Protein AF-T1A275-F1 (afdb_monomer)

Organism: NCBI:txid410659

Structure (mmCIF, N/CA/C/O backbone):
data_AF-T1A275-F1
#
_entry.id   AF-T1A275-F1
#
loop_
_atom_site.group_PDB
_atom_site.id
_atom_site.type_symbol
_atom_site.label_atom_id
_atom_site.label_alt_id
_atom_site.label_comp_id
_atom_site.label_asym_id
_atom_site.label_entity_id
_atom_site.label_seq_id
_atom_site.pdbx_PDB_ins_code
_atom_site.Cartn_x
_atom_site.Cartn_y
_atom_site.Cartn_z
_atom_site.occupancy
_atom_site.B_iso_or_equiv
_atom_site.auth_seq_id
_atom_site.auth_comp_id
_atom_site.auth_asym_id
_atom_site.auth_atom_id
_atom_site.pdbx_PDB_model_num
ATOM 1 N N . MET A 1 1 ? -65.604 -0.208 70.279 1.00 85.50 1 MET A N 1
ATOM 2 C CA . MET A 1 1 ? -64.639 0.905 70.111 1.00 85.50 1 MET A CA 1
ATOM 3 C C . MET A 1 1 ? -64.667 1.251 68.634 1.00 85.50 1 MET A C 1
ATOM 5 O O . MET A 1 1 ? -64.642 0.319 67.846 1.00 85.50 1 MET A O 1
ATOM 9 N N . VAL A 1 2 ? -64.845 2.522 68.266 1.00 95.31 2 VAL A N 1
ATOM 10 C CA . VAL A 1 2 ? -65.039 2.899 66.852 1.00 95.31 2 VAL A CA 1
ATOM 11 C C . VAL A 1 2 ? -63.745 2.668 66.075 1.00 95.31 2 VAL A C 1
ATOM 13 O O . VAL A 1 2 ? -62.704 3.187 66.481 1.00 95.31 2 VAL A O 1
ATOM 16 N N . ASP A 1 3 ? -63.817 1.914 64.978 1.00 95.88 3 ASP A N 1
ATOM 17 C CA . ASP A 1 3 ? -62.702 1.751 64.041 1.00 95.88 3 ASP A CA 1
ATOM 18 C C . ASP A 1 3 ? -62.596 3.001 63.159 1.00 95.88 3 ASP A C 1
ATOM 20 O O . ASP A 1 3 ? -63.355 3.199 62.207 1.00 95.88 3 ASP A O 1
ATOM 24 N N . TRP A 1 4 ? -61.680 3.894 63.525 1.00 95.62 4 TRP A N 1
ATOM 25 C CA . TRP A 1 4 ? -61.562 5.183 62.862 1.00 95.62 4 TRP A CA 1
ATOM 26 C C . TRP A 1 4 ? -60.922 5.117 61.477 1.00 95.62 4 TRP A C 1
ATOM 28 O O . TRP A 1 4 ? -61.267 5.950 60.641 1.00 95.62 4 TRP A O 1
ATOM 38 N N . ASP A 1 5 ? -60.051 4.140 61.217 1.00 95.31 5 ASP A N 1
ATOM 39 C CA . ASP A 1 5 ? -59.412 3.992 59.905 1.00 95.31 5 ASP A CA 1
ATOM 40 C C . ASP A 1 5 ? -60.472 3.616 58.865 1.00 95.31 5 ASP A C 1
ATOM 42 O O . ASP A 1 5 ? -60.517 4.167 57.761 1.00 95.31 5 ASP A O 1
ATOM 46 N N . ARG A 1 6 ? -61.422 2.762 59.270 1.00 96.56 6 ARG A N 1
ATOM 47 C CA . ARG A 1 6 ? -62.587 2.423 58.455 1.00 96.56 6 ARG A CA 1
ATOM 48 C C . ARG A 1 6 ? -63.520 3.616 58.230 1.00 96.56 6 ARG A C 1
ATOM 50 O O . ARG A 1 6 ? -64.031 3.787 57.123 1.00 96.56 6 ARG A O 1
ATOM 57 N N . VAL A 1 7 ? -63.739 4.455 59.247 1.00 96.25 7 VAL A N 1
ATOM 58 C CA . VAL A 1 7 ? -64.536 5.692 59.115 1.00 96.25 7 VAL A CA 1
ATOM 59 C C . VAL A 1 7 ? -63.891 6.661 58.118 1.00 96.25 7 VAL A C 1
ATOM 61 O O . VAL A 1 7 ? -64.601 7.218 57.279 1.00 96.25 7 VAL A O 1
ATOM 64 N N . ASP A 1 8 ? -62.568 6.838 58.165 1.00 96.19 8 ASP A N 1
ATOM 65 C CA . ASP A 1 8 ? -61.834 7.704 57.235 1.00 96.19 8 ASP A CA 1
ATOM 66 C C . ASP A 1 8 ? -61.859 7.157 55.795 1.00 96.19 8 ASP A C 1
ATOM 68 O O . ASP A 1 8 ? -62.127 7.918 54.860 1.00 96.19 8 ASP A O 1
ATOM 72 N N . GLU A 1 9 ? -61.689 5.841 55.605 1.00 96.81 9 GLU A N 1
ATOM 73 C CA . GLU A 1 9 ? -61.797 5.177 54.295 1.00 96.81 9 GLU A CA 1
ATOM 74 C C . GLU A 1 9 ? -63.184 5.390 53.657 1.00 96.81 9 GLU A C 1
ATOM 76 O O . GLU A 1 9 ? -63.298 5.761 52.485 1.00 96.81 9 GLU A O 1
ATOM 81 N N . LEU A 1 10 ? -64.261 5.177 54.420 1.00 96.75 10 LEU A N 1
ATOM 82 C CA . LEU A 1 10 ? -65.633 5.320 53.919 1.00 96.75 10 LEU A CA 1
ATOM 83 C C . LEU A 1 10 ? -66.000 6.781 53.641 1.00 96.75 10 LEU A C 1
ATOM 85 O O . LEU A 1 10 ? -66.701 7.075 52.670 1.00 96.75 10 LEU A O 1
ATOM 89 N N . LYS A 1 11 ? -65.481 7.711 54.446 1.00 96.69 11 LYS A N 1
ATOM 90 C CA . LYS A 1 11 ? -65.649 9.147 54.218 1.00 96.69 11 LYS A CA 1
ATOM 91 C C . LYS A 1 11 ? -64.943 9.605 52.939 1.00 96.69 11 LYS A C 1
ATOM 93 O O . LYS A 1 11 ? -65.528 10.374 52.181 1.00 96.69 11 LYS A O 1
ATOM 98 N N . GLN A 1 12 ? -63.731 9.112 52.655 1.00 95.31 12 GLN A N 1
ATOM 99 C CA . GLN A 1 12 ? -63.032 9.380 51.386 1.00 95.31 12 GLN A CA 1
ATOM 100 C C . GLN A 1 12 ? -63.801 8.836 50.173 1.00 95.31 12 GLN A C 1
ATOM 102 O O . GLN A 1 12 ? -63.764 9.435 49.102 1.00 95.31 12 GLN A O 1
ATOM 107 N N . LYS A 1 13 ? -64.559 7.748 50.355 1.00 96.38 13 LYS A N 1
ATOM 108 C CA . LYS A 1 13 ? -65.485 7.195 49.352 1.00 96.38 13 LYS A CA 1
ATOM 109 C C . LYS A 1 13 ? -66.811 7.964 49.234 1.00 96.38 13 LYS A C 1
ATOM 111 O O . LYS A 1 13 ? -67.686 7.536 48.485 1.00 96.38 13 LYS A O 1
ATOM 116 N N . GLY A 1 14 ? -66.985 9.066 49.967 1.00 96.06 14 GLY A N 1
ATOM 117 C CA . GLY A 1 14 ? -68.166 9.929 49.892 1.00 96.06 14 GLY A CA 1
ATOM 118 C C . GLY A 1 14 ? -69.411 9.382 50.596 1.00 96.06 14 GLY A C 1
ATOM 119 O O . GLY A 1 14 ? -70.517 9.813 50.283 1.00 96.06 14 GLY A O 1
ATOM 120 N N . TRP A 1 15 ? -69.270 8.425 51.520 1.00 97.56 15 TRP A N 1
ATOM 121 C CA . TRP A 1 15 ? -70.418 7.896 52.261 1.00 97.56 15 TRP A CA 1
ATOM 122 C C . TRP A 1 15 ? -70.951 8.922 53.270 1.00 97.56 15 TRP A C 1
ATOM 124 O O . TRP A 1 15 ? -70.180 9.610 53.942 1.00 97.56 15 TRP A O 1
ATOM 134 N N . ASP A 1 16 ? -72.277 9.002 53.408 1.00 96.94 16 ASP A N 1
ATOM 135 C CA . ASP A 1 16 ? -72.901 9.808 54.455 1.00 96.94 16 ASP A CA 1
ATOM 136 C C . ASP A 1 16 ? -72.734 9.167 55.846 1.00 96.94 16 ASP A C 1
ATOM 138 O O . ASP A 1 16 ? -72.490 7.967 55.995 1.00 96.94 16 ASP A O 1
ATOM 142 N N . TRP A 1 17 ? -72.878 9.974 56.898 1.00 96.75 17 TRP A N 1
ATOM 143 C CA . TRP A 1 17 ? -72.644 9.528 58.274 1.00 96.75 17 TRP A CA 1
ATOM 144 C C . TRP A 1 17 ? -73.620 8.453 58.761 1.00 96.75 17 TRP A C 1
ATOM 146 O O . TRP A 1 17 ? -73.244 7.673 59.634 1.00 96.75 17 TRP A O 1
ATOM 156 N N . ASN A 1 18 ? -74.845 8.390 58.230 1.00 96.62 18 ASN A N 1
ATOM 157 C CA . ASN A 1 18 ? -75.804 7.349 58.606 1.00 96.62 18 ASN A CA 1
ATOM 158 C C . ASN A 1 18 ? -75.373 6.006 58.015 1.00 96.62 18 ASN A C 1
ATOM 160 O O . ASN A 1 18 ? -75.376 4.994 58.712 1.00 96.62 18 ASN A O 1
ATOM 164 N N . ARG A 1 19 ? -74.917 6.015 56.760 1.00 96.94 19 ARG A N 1
ATOM 165 C CA . ARG A 1 19 ? -74.389 4.841 56.071 1.00 96.94 19 ARG A CA 1
ATOM 166 C C . ARG A 1 19 ? -73.082 4.345 56.690 1.00 96.94 19 ARG A C 1
ATOM 168 O O . ARG A 1 19 ? -72.908 3.141 56.829 1.00 96.94 19 ARG A O 1
ATOM 175 N N . ILE A 1 20 ? -72.189 5.251 57.102 1.00 97.06 20 ILE A N 1
ATOM 176 C CA . ILE A 1 20 ? -70.958 4.893 57.830 1.00 97.06 20 ILE A CA 1
ATOM 177 C C . ILE A 1 20 ? -71.300 4.288 59.197 1.00 97.06 20 ILE A C 1
ATOM 179 O O . ILE A 1 20 ? -70.728 3.272 59.573 1.00 97.06 20 ILE A O 1
ATOM 183 N N . ALA A 1 21 ? -72.248 4.877 59.932 1.00 96.06 21 ALA A N 1
ATOM 184 C CA . ALA A 1 21 ? -72.656 4.369 61.242 1.00 96.06 21 ALA A CA 1
ATOM 185 C C . ALA A 1 21 ? -73.348 2.995 61.175 1.00 96.06 21 ALA A C 1
ATOM 187 O O . ALA A 1 21 ? -73.307 2.258 62.154 1.00 96.06 21 ALA A O 1
ATOM 188 N N . ALA A 1 22 ? -73.960 2.653 60.038 1.00 95.56 22 ALA A N 1
ATOM 189 C CA . ALA A 1 22 ? -74.576 1.352 59.798 1.00 95.56 22 ALA A CA 1
ATOM 190 C C . ALA A 1 22 ? -73.587 0.270 59.310 1.00 95.56 22 ALA A C 1
ATOM 192 O O . ALA A 1 22 ? -73.962 -0.902 59.263 1.00 95.56 22 ALA A O 1
ATOM 193 N N . ASP A 1 23 ? -72.347 0.620 58.935 1.00 96.06 23 ASP A N 1
ATOM 194 C CA . ASP A 1 23 ? -71.339 -0.370 58.527 1.00 96.06 23 ASP A CA 1
ATOM 195 C C . ASP A 1 23 ? -70.904 -1.188 59.757 1.00 96.06 23 ASP A C 1
ATOM 197 O O . ASP A 1 23 ? -70.340 -0.662 60.721 1.00 96.06 23 ASP A O 1
ATOM 201 N N . SER A 1 24 ? -71.143 -2.502 59.712 1.00 95.44 24 SER A N 1
ATOM 202 C CA . SER A 1 24 ? -70.837 -3.424 60.810 1.00 95.44 24 SER A CA 1
ATOM 203 C C . SER A 1 24 ? -69.352 -3.453 61.186 1.00 95.44 24 SER A C 1
ATOM 205 O O . SER A 1 24 ? -69.016 -3.837 62.302 1.00 95.44 24 SER A O 1
ATOM 207 N N . LYS A 1 25 ? -68.450 -3.036 60.286 1.00 95.75 25 LYS A N 1
ATOM 208 C CA . LYS A 1 25 ? -67.004 -2.966 60.542 1.00 95.75 25 LYS A CA 1
ATOM 209 C C . LYS A 1 25 ? -66.607 -1.736 61.353 1.00 95.75 25 LYS A C 1
ATOM 211 O O . LYS A 1 25 ? -65.608 -1.783 62.059 1.00 95.75 25 LYS A O 1
ATOM 216 N N . VAL A 1 26 ? -67.395 -0.659 61.318 1.00 95.00 26 VAL A N 1
ATOM 217 C CA . VAL A 1 26 ? -67.108 0.570 62.082 1.00 95.00 26 VAL A CA 1
ATOM 218 C C . VAL A 1 26 ? -67.259 0.345 63.594 1.00 95.00 26 VAL A C 1
ATOM 220 O O . VAL A 1 26 ? -66.675 1.084 64.390 1.00 95.00 26 VAL A O 1
ATOM 223 N N . SER A 1 27 ? -67.978 -0.708 64.009 1.00 93.25 27 SER A N 1
ATOM 224 C CA . SER A 1 27 ? -68.155 -1.097 65.418 1.00 93.25 27 SER A CA 1
ATOM 225 C C . SER A 1 27 ? -68.710 0.041 66.296 1.00 93.25 27 SER A C 1
ATOM 227 O O . SER A 1 27 ? -68.316 0.215 67.457 1.00 93.25 27 SER A O 1
ATOM 229 N N . PHE A 1 28 ? -69.608 0.856 65.726 1.00 94.75 28 PHE A N 1
ATOM 230 C CA . PHE A 1 28 ? -70.287 1.955 66.410 1.00 94.75 28 PHE A CA 1
ATOM 231 C C . PHE A 1 28 ? -71.693 1.530 66.849 1.00 94.75 28 PHE A C 1
ATOM 233 O O . PHE A 1 28 ? -72.577 1.329 66.023 1.00 94.75 28 PHE A O 1
ATOM 240 N N . HIS A 1 29 ? -71.898 1.432 68.161 1.00 92.69 29 HIS A N 1
ATOM 241 C CA . HIS A 1 29 ? -73.199 1.159 68.769 1.00 92.69 29 HIS A CA 1
ATOM 242 C C . HIS A 1 29 ? -73.671 2.433 69.484 1.00 92.69 29 HIS A C 1
ATOM 244 O O . HIS A 1 29 ? -73.142 2.739 70.557 1.00 92.69 29 HIS A O 1
ATOM 250 N N . PRO A 1 30 ? -74.574 3.234 68.885 1.00 88.69 30 PRO A N 1
ATOM 251 C CA . PRO A 1 30 ? -75.127 4.399 69.563 1.00 88.69 30 PRO A CA 1
ATOM 252 C C . PRO A 1 30 ? -75.938 3.941 70.778 1.00 88.69 30 PRO A C 1
ATOM 254 O O . PRO A 1 30 ? -76.580 2.893 70.747 1.00 88.69 30 PRO A O 1
ATOM 257 N N . ASP A 1 31 ? -75.909 4.734 71.846 1.00 88.44 31 ASP A N 1
ATOM 258 C CA . ASP A 1 31 ? -76.806 4.520 72.978 1.00 88.44 31 ASP A CA 1
ATOM 259 C C . ASP A 1 31 ? -78.266 4.608 72.497 1.00 88.44 31 ASP A C 1
ATOM 261 O O . ASP A 1 31 ? -78.594 5.409 71.619 1.00 88.44 31 ASP A O 1
ATOM 265 N N . SER A 1 32 ? -79.138 3.785 73.078 1.00 87.81 32 SER A N 1
ATOM 266 C CA . SER A 1 32 ? -80.577 3.704 72.788 1.00 87.81 32 SER A CA 1
ATOM 267 C C . SER A 1 32 ? -81.313 5.046 72.901 1.00 87.81 32 SER A C 1
ATOM 269 O O . SER A 1 32 ? -82.366 5.237 72.298 1.00 87.81 32 SER A O 1
ATOM 271 N N . SER A 1 33 ? -80.727 5.999 73.626 1.00 87.88 33 SER A N 1
ATOM 272 C CA . SER A 1 33 ? -81.205 7.374 73.776 1.00 87.88 33 SER A CA 1
ATOM 273 C C . SER A 1 33 ? -80.972 8.260 72.538 1.00 87.88 33 SER A C 1
ATOM 275 O O . SER A 1 33 ? -81.537 9.351 72.430 1.00 87.88 33 SER A O 1
ATOM 277 N N . VAL A 1 34 ? -80.151 7.821 71.579 1.00 86.50 34 VAL A N 1
ATOM 278 C CA . VAL A 1 34 ? -79.771 8.598 70.396 1.00 86.50 34 VAL A CA 1
ATOM 279 C C . VAL A 1 34 ? -80.660 8.219 69.211 1.00 86.50 34 VAL A C 1
ATOM 281 O O . VAL A 1 34 ? -80.438 7.211 68.548 1.00 86.50 34 VAL A O 1
ATOM 284 N N . GLN A 1 35 ? -81.619 9.086 68.873 1.00 84.56 35 GLN A N 1
ATOM 285 C CA . GLN A 1 35 ? -82.555 8.863 67.757 1.00 84.56 35 GLN A CA 1
ATOM 286 C C . GLN A 1 35 ? -81.888 8.693 66.377 1.00 84.56 35 GLN A C 1
ATOM 288 O O . GLN A 1 35 ? -82.519 8.163 65.467 1.00 84.56 35 GLN A O 1
ATOM 293 N N . GLN A 1 36 ? -80.641 9.146 66.181 1.00 92.19 36 GLN A N 1
ATOM 294 C CA . GLN A 1 36 ? -79.935 9.031 64.898 1.00 92.19 36 GLN A CA 1
ATOM 295 C C . GLN A 1 36 ? -78.437 8.739 65.086 1.00 92.19 36 GLN A C 1
ATOM 297 O O . GLN A 1 36 ? -77.682 9.563 65.612 1.00 92.19 36 GLN A O 1
ATOM 302 N N . ALA A 1 37 ? -77.993 7.576 64.601 1.00 92.62 37 ALA A N 1
ATOM 303 C CA . ALA A 1 37 ? -76.619 7.090 64.743 1.00 92.62 37 ALA A CA 1
ATOM 304 C C . ALA A 1 37 ? -75.579 7.973 64.022 1.00 92.62 37 ALA A C 1
ATOM 306 O O . ALA A 1 37 ? -74.524 8.282 64.583 1.00 92.62 37 ALA A O 1
ATOM 307 N N . GLY A 1 38 ? -75.875 8.437 62.802 1.00 94.94 38 GLY A N 1
ATOM 308 C CA . GLY A 1 38 ? -74.924 9.208 61.995 1.00 94.94 38 GLY A CA 1
ATOM 309 C C . GLY A 1 38 ? -74.501 10.541 62.625 1.00 94.94 38 GLY A C 1
ATOM 310 O O . GLY A 1 38 ? -73.299 10.791 62.755 1.00 94.94 38 GLY A O 1
ATOM 311 N N . PRO A 1 39 ? -75.432 11.398 63.086 1.00 95.75 39 PRO A N 1
ATOM 312 C CA . PRO A 1 39 ? -75.085 12.628 63.794 1.00 95.75 39 PRO A CA 1
ATOM 313 C C . PRO A 1 39 ? -74.230 12.404 65.047 1.00 95.75 39 PRO A C 1
ATOM 315 O O . PRO A 1 39 ? -73.358 13.225 65.340 1.00 95.75 39 PRO A O 1
ATOM 318 N N . ALA A 1 40 ? -74.443 11.308 65.782 1.00 94.81 40 ALA A N 1
ATOM 319 C CA . ALA A 1 40 ? -73.641 10.981 66.958 1.00 94.81 40 ALA A CA 1
ATOM 320 C C . ALA A 1 40 ? -72.211 10.561 66.587 1.00 94.81 40 ALA A C 1
ATOM 322 O O . ALA A 1 40 ? -71.255 11.091 67.161 1.00 94.81 40 ALA A O 1
ATOM 323 N N . LEU A 1 41 ? -72.051 9.705 65.571 1.00 96.06 41 LEU A N 1
ATOM 324 C CA . LEU A 1 41 ? -70.736 9.333 65.044 1.00 96.06 41 LEU A CA 1
ATOM 325 C C . LEU A 1 41 ? -69.974 10.561 64.519 1.00 96.06 41 LEU A C 1
ATOM 327 O O . LEU A 1 41 ? -68.799 10.750 64.839 1.00 96.06 41 LEU A O 1
ATOM 331 N N . ARG A 1 42 ? -70.665 11.456 63.798 1.00 96.31 42 ARG A N 1
ATOM 332 C CA . ARG A 1 42 ? -70.100 12.718 63.297 1.00 96.31 42 ARG A CA 1
ATOM 333 C C . ARG A 1 42 ? -69.546 13.584 64.431 1.00 96.31 42 ARG A C 1
ATOM 335 O O . ARG A 1 42 ? -68.435 14.101 64.318 1.00 96.31 42 ARG A O 1
ATOM 342 N N . ARG A 1 43 ? -70.284 13.747 65.537 1.00 95.00 43 ARG A N 1
ATOM 343 C CA . ARG A 1 43 ? -69.816 14.535 66.697 1.00 95.00 43 ARG A CA 1
ATOM 344 C C . ARG A 1 43 ? -68.566 13.928 67.335 1.00 95.00 43 ARG A C 1
ATOM 346 O O . ARG A 1 43 ? -67.651 14.671 67.688 1.00 95.00 43 ARG A O 1
ATOM 353 N N . LEU A 1 44 ? -68.505 12.600 67.462 1.00 95.06 44 LEU A N 1
ATOM 354 C CA . LEU A 1 44 ? -67.329 11.912 68.006 1.00 95.06 44 LEU A CA 1
ATOM 355 C C . LEU A 1 44 ? -66.106 12.074 67.099 1.00 95.06 44 LEU A C 1
ATOM 357 O O . LEU A 1 44 ? -65.020 12.367 67.599 1.00 95.06 44 LEU A O 1
ATOM 361 N N . TYR A 1 45 ? -66.295 11.966 65.783 1.00 95.81 45 TYR A N 1
ATOM 362 C CA . TYR A 1 45 ? -65.232 12.151 64.799 1.00 95.81 45 TYR A CA 1
ATOM 363 C C . TYR A 1 45 ? -64.570 13.532 64.915 1.00 95.81 45 TYR A C 1
ATOM 365 O O . TYR A 1 45 ? -63.355 13.634 65.080 1.00 95.81 45 TYR A O 1
ATOM 373 N N . TYR A 1 46 ? -65.362 14.611 64.923 1.00 94.25 46 TYR A N 1
ATOM 374 C CA . TYR A 1 46 ? -64.808 15.966 65.044 1.00 94.25 46 TYR A CA 1
ATOM 375 C C . TYR A 1 46 ? -64.206 16.245 66.425 1.00 94.25 46 TYR A C 1
ATOM 377 O O . TYR A 1 46 ? -63.214 16.968 66.526 1.00 94.25 46 TYR A O 1
ATOM 385 N N . ARG A 1 47 ? -64.745 15.643 67.495 1.00 94.38 47 ARG A N 1
ATOM 386 C CA . ARG A 1 47 ? -64.144 15.724 68.836 1.00 94.38 47 ARG A CA 1
ATOM 387 C C . ARG A 1 47 ? -62.779 15.025 68.894 1.00 94.38 47 ARG A C 1
ATOM 389 O O . ARG A 1 47 ? -61.892 15.500 69.598 1.00 94.38 47 ARG A O 1
ATOM 396 N N . ARG A 1 48 ? -62.586 13.924 68.159 1.00 93.38 48 ARG A N 1
ATOM 397 C CA . ARG A 1 48 ? -61.274 13.270 68.017 1.00 93.38 48 ARG A CA 1
ATOM 398 C C . ARG A 1 48 ? -60.306 14.161 67.247 1.00 93.38 48 ARG A C 1
ATOM 400 O O . ARG A 1 48 ? -59.196 14.381 67.716 1.00 93.38 48 ARG A O 1
ATOM 407 N N . GLN A 1 49 ? -60.735 14.704 66.110 1.00 90.38 49 GLN A N 1
ATOM 408 C CA . GLN A 1 49 ? -59.879 15.533 65.260 1.00 90.38 49 GLN A CA 1
ATOM 409 C C . GLN A 1 49 ? -59.407 16.809 65.979 1.00 90.38 49 GLN A C 1
ATOM 411 O O . GLN A 1 49 ? -58.250 17.199 65.851 1.00 90.38 49 GLN A O 1
ATOM 416 N N . SER A 1 50 ? -60.262 17.420 66.807 1.00 88.00 50 SER A N 1
ATOM 417 C CA . SER A 1 50 ? -59.876 18.585 67.614 1.00 88.00 50 SER A CA 1
ATOM 418 C C . SER A 1 50 ? -58.942 18.248 68.781 1.00 88.00 50 SER A C 1
ATOM 420 O O . SER A 1 50 ? -58.135 19.093 69.166 1.00 88.00 50 SER A O 1
ATOM 422 N N . ARG A 1 51 ? -58.998 17.023 69.325 1.00 85.00 51 ARG A N 1
ATOM 423 C CA . ARG A 1 51 ? -58.008 16.535 70.302 1.00 85.00 51 ARG A CA 1
ATOM 424 C C . ARG A 1 51 ? -56.663 16.229 69.644 1.00 85.00 51 ARG A C 1
ATOM 426 O O . ARG A 1 51 ? -55.647 16.673 70.162 1.00 85.00 51 ARG A O 1
ATOM 433 N N . ALA A 1 52 ? -56.669 15.585 68.476 1.00 79.62 52 ALA A N 1
ATOM 434 C CA . ALA A 1 52 ? -55.456 15.305 67.706 1.00 79.62 52 ALA A CA 1
ATOM 435 C C . ALA A 1 52 ? -54.713 16.586 67.276 1.00 79.62 52 ALA A C 1
ATOM 437 O O . ALA A 1 52 ? -53.497 16.576 67.159 1.00 79.62 52 ALA A O 1
ATOM 438 N N . GLY A 1 53 ? -55.426 17.704 67.091 1.00 73.25 53 GLY A N 1
ATOM 439 C CA . GLY A 1 53 ? -54.811 19.009 66.822 1.00 73.25 53 GLY A CA 1
ATOM 440 C C . GLY A 1 53 ? -54.257 19.744 68.053 1.00 73.25 53 GLY A C 1
ATOM 441 O O . GLY A 1 53 ? -53.539 20.724 67.884 1.00 73.25 53 GLY A O 1
ATOM 442 N N . ARG A 1 54 ? -54.593 19.318 69.282 1.00 69.00 54 ARG A N 1
ATOM 443 C CA . ARG A 1 54 ? -54.100 19.927 70.538 1.00 69.00 54 ARG A CA 1
ATOM 444 C C . ARG A 1 54 ? -52.947 19.166 71.178 1.00 69.00 54 ARG A C 1
ATOM 446 O O . ARG A 1 54 ? -52.251 19.733 72.017 1.00 69.00 54 ARG A O 1
ATOM 453 N N . GLU A 1 55 ? -52.715 17.927 70.771 1.00 57.53 55 GLU A N 1
ATOM 454 C CA . GLU A 1 55 ? -51.437 17.266 71.003 1.00 57.53 55 GLU A CA 1
ATOM 455 C C . GLU A 1 55 ? -50.430 17.894 70.036 1.00 57.53 55 GLU A C 1
ATOM 457 O O . GLU A 1 55 ? -50.222 17.426 68.918 1.00 57.53 55 GLU A O 1
ATOM 462 N N . ALA A 1 56 ? -49.856 19.032 70.451 1.00 53.41 56 ALA A N 1
ATOM 463 C CA . ALA A 1 56 ? -48.660 19.570 69.822 1.00 53.41 56 ALA A CA 1
ATOM 464 C C . ALA A 1 56 ? -47.673 18.407 69.673 1.00 53.41 56 ALA A C 1
ATOM 466 O O . ALA A 1 56 ? -47.502 17.661 70.643 1.00 53.41 56 ALA A O 1
ATOM 467 N N . PRO A 1 57 ? -47.067 18.213 68.489 1.00 53.06 57 PRO A N 1
ATOM 468 C CA . PRO A 1 57 ? -46.161 17.106 68.273 1.00 53.06 57 PRO A CA 1
ATOM 469 C C . PRO A 1 57 ? -45.042 17.268 69.290 1.00 53.06 57 PRO A C 1
ATOM 471 O O . PRO A 1 57 ? -44.185 18.140 69.151 1.00 53.06 57 PRO A O 1
ATOM 474 N N . THR A 1 58 ? -45.058 16.451 70.340 1.00 51.38 58 THR A N 1
ATOM 475 C CA . THR A 1 58 ? -43.858 16.153 71.093 1.00 51.38 58 THR A CA 1
ATOM 476 C C . THR A 1 58 ? -42.941 15.556 70.052 1.00 51.38 58 THR A C 1
ATOM 478 O O . THR A 1 58 ? -43.081 14.407 69.631 1.00 51.38 58 THR A O 1
ATOM 481 N N . SER A 1 59 ? -42.059 16.413 69.547 1.00 46.41 59 SER A N 1
ATOM 482 C CA . SER A 1 59 ? -40.892 16.035 68.797 1.00 46.41 59 SER A CA 1
ATOM 483 C C . SER A 1 59 ? -40.114 15.101 69.709 1.00 46.41 59 SER A C 1
ATOM 485 O O . SER A 1 59 ? -39.215 15.480 70.451 1.00 46.41 59 SER A O 1
ATOM 487 N N . VAL A 1 60 ? -40.452 13.818 69.627 1.00 47.00 60 VAL A N 1
ATOM 488 C CA . VAL A 1 60 ? -39.442 12.788 69.705 1.00 47.00 60 VAL A CA 1
ATOM 489 C C . VAL A 1 60 ? -38.534 13.123 68.537 1.00 47.00 60 VAL A C 1
ATOM 491 O O . VAL A 1 60 ? -38.757 12.703 67.401 1.00 47.00 60 VAL A O 1
ATOM 494 N N . THR A 1 61 ? -37.545 13.969 68.811 1.00 47.72 61 THR A N 1
ATOM 495 C CA . THR A 1 61 ? -36.335 14.120 68.027 1.00 47.72 61 THR A CA 1
ATOM 496 C C . THR A 1 61 ? -35.699 12.740 68.047 1.00 47.72 61 THR A C 1
ATOM 498 O O . THR A 1 61 ? -34.786 12.432 68.809 1.00 47.72 61 THR A O 1
ATOM 501 N N . LYS A 1 62 ? -36.225 11.854 67.198 1.00 46.53 62 LYS A N 1
ATOM 502 C CA . LYS A 1 62 ? -35.457 10.767 66.637 1.00 46.53 62 LYS A CA 1
ATOM 503 C C . LYS A 1 62 ? -34.294 11.514 66.014 1.00 46.53 62 LYS A C 1
ATOM 505 O O . LYS A 1 62 ? -34.502 12.229 65.037 1.00 46.53 62 LYS A O 1
ATOM 510 N N . LYS A 1 63 ? -33.125 11.472 66.662 1.00 42.31 63 LYS A N 1
ATOM 511 C CA . LYS A 1 63 ? -31.864 11.887 66.051 1.00 42.31 63 LYS A CA 1
ATOM 512 C C . LYS A 1 63 ? -31.862 11.216 64.683 1.00 42.31 63 LYS A C 1
ATOM 514 O O . LYS A 1 63 ? -31.681 10.003 64.591 1.00 42.31 63 LYS A O 1
ATOM 519 N N . VAL A 1 64 ? -32.195 11.979 63.647 1.00 50.59 64 VAL A N 1
ATOM 520 C CA . VAL A 1 64 ? -31.962 11.567 62.277 1.00 50.59 64 VAL A CA 1
ATOM 521 C C . VAL A 1 64 ? -30.460 11.642 62.188 1.00 50.59 64 VAL A C 1
ATOM 523 O O . VAL A 1 64 ? -29.883 12.722 62.135 1.00 50.59 64 VAL A O 1
ATOM 526 N N . ASP A 1 65 ? -29.851 10.480 62.367 1.00 50.66 65 ASP A N 1
ATOM 527 C CA . ASP A 1 65 ? -28.427 10.288 62.236 1.00 50.66 65 ASP A CA 1
ATOM 528 C C . ASP A 1 65 ? -28.031 10.805 60.838 1.00 50.66 65 ASP A C 1
ATOM 530 O O . ASP A 1 65 ? -28.455 10.220 59.831 1.00 50.66 65 ASP A O 1
ATOM 534 N N . PRO A 1 66 ? -27.283 11.922 60.733 1.00 51.47 66 PRO A N 1
ATOM 535 C CA . PRO A 1 66 ? -26.934 12.532 59.448 1.00 51.47 66 PRO A CA 1
ATOM 536 C C . PRO A 1 66 ? -26.014 11.634 58.604 1.00 51.47 66 PRO A C 1
ATOM 538 O O . PRO A 1 66 ? -25.661 11.969 57.476 1.00 51.47 66 PRO A O 1
ATOM 541 N N . THR A 1 67 ? -25.651 10.453 59.108 1.00 50.75 67 THR A N 1
ATOM 542 C CA . THR A 1 67 ? -24.899 9.436 58.372 1.00 50.75 67 THR A CA 1
ATOM 543 C C . THR A 1 67 ? -25.747 8.616 57.387 1.00 50.75 67 THR A C 1
ATOM 545 O O . THR A 1 67 ? -25.184 7.869 56.581 1.00 50.75 67 THR A O 1
ATOM 548 N N . ILE A 1 68 ? -27.083 8.748 57.383 1.00 48.78 68 ILE A N 1
ATOM 549 C CA . ILE A 1 68 ? -27.953 7.931 56.512 1.00 48.78 68 ILE A CA 1
ATOM 550 C C . ILE A 1 68 ? -28.175 8.552 55.120 1.00 48.78 68 ILE A C 1
ATOM 552 O O . ILE A 1 68 ? -28.402 7.811 54.161 1.00 48.78 68 ILE A O 1
ATOM 556 N N . GLU A 1 69 ? -28.009 9.864 54.938 1.00 46.47 69 GLU A N 1
ATOM 557 C CA . GLU A 1 69 ? -28.298 10.510 53.643 1.00 46.47 69 GLU A CA 1
ATOM 558 C C . GLU A 1 69 ? -27.160 10.440 52.612 1.00 46.47 69 GLU A C 1
ATOM 560 O O . GLU A 1 69 ? -27.369 10.705 51.430 1.00 46.47 69 GLU A O 1
ATOM 565 N N . ARG A 1 70 ? -25.965 9.981 53.007 1.00 47.88 70 ARG A N 1
ATOM 566 C CA . ARG A 1 70 ? -24.815 9.838 52.095 1.00 47.88 70 ARG A CA 1
ATOM 567 C C . ARG A 1 70 ? -24.553 8.407 51.633 1.00 47.88 70 ARG A C 1
ATOM 569 O O . ARG A 1 70 ? -23.462 8.092 51.169 1.00 47.88 70 ARG A O 1
ATOM 576 N N . LYS A 1 71 ? -25.541 7.516 51.725 1.00 52.47 71 LYS A N 1
ATOM 577 C CA . LYS A 1 71 ? -25.472 6.204 51.070 1.00 52.47 71 LYS A CA 1
ATOM 578 C C . LYS A 1 71 ? -26.138 6.309 49.707 1.00 52.47 71 LYS A C 1
ATOM 580 O O . LYS A 1 71 ? -27.248 5.822 49.507 1.00 52.47 71 LYS A O 1
ATOM 585 N N . TRP A 1 72 ? -25.431 6.915 48.751 1.00 52.84 72 TRP A N 1
ATOM 586 C CA . TRP A 1 72 ? -25.629 6.566 47.345 1.00 52.84 72 TRP A CA 1
ATOM 587 C C . TRP A 1 72 ? -25.499 5.046 47.266 1.00 52.84 72 TRP A C 1
ATOM 589 O O . TRP A 1 72 ? -24.400 4.502 47.367 1.00 52.84 72 TRP A O 1
ATOM 599 N N . SER A 1 73 ? -26.630 4.334 47.239 1.00 66.00 73 SER A N 1
ATOM 600 C CA . SER A 1 73 ? -26.593 2.878 47.244 1.00 66.00 73 SER A CA 1
ATOM 601 C C . SER A 1 73 ? -25.834 2.480 45.990 1.00 66.00 73 SER A C 1
ATOM 603 O O . SER A 1 73 ? -26.242 2.874 44.900 1.00 66.00 73 SER A O 1
ATOM 605 N N . ILE A 1 74 ? -24.751 1.729 46.143 1.00 66.06 74 ILE A N 1
ATOM 606 C CA . ILE A 1 74 ? -23.904 1.224 45.053 1.00 66.06 74 ILE A CA 1
ATOM 607 C C . ILE A 1 74 ? -24.750 0.660 43.888 1.00 66.06 74 ILE A C 1
ATOM 609 O O . ILE A 1 74 ? -24.402 0.827 42.724 1.00 66.06 74 ILE A O 1
ATOM 613 N N . ALA A 1 75 ? -25.933 0.113 44.193 1.00 61.12 75 ALA A N 1
ATOM 614 C CA . ALA A 1 75 ? -26.943 -0.314 43.227 1.00 61.12 75 ALA A CA 1
ATOM 615 C C . ALA A 1 75 ? -27.412 0.781 42.241 1.00 61.12 75 ALA A C 1
ATOM 617 O O . ALA A 1 75 ? -27.565 0.496 41.060 1.00 61.12 75 ALA A O 1
ATOM 618 N N . ARG A 1 76 ? -27.625 2.026 42.691 1.00 70.06 76 ARG A N 1
ATOM 619 C CA . ARG A 1 76 ? -28.011 3.161 41.828 1.00 70.06 76 ARG A CA 1
ATOM 620 C C . ARG A 1 76 ? -26.874 3.574 40.897 1.00 70.06 76 ARG A C 1
ATOM 622 O O . ARG A 1 76 ? -27.141 3.885 39.743 1.00 70.06 76 ARG A O 1
ATOM 629 N N . ALA A 1 77 ? -25.630 3.541 41.380 1.00 71.25 77 ALA A N 1
ATOM 630 C CA . ALA A 1 77 ? -24.462 3.799 40.541 1.00 71.25 77 ALA A CA 1
ATOM 631 C C . ALA A 1 77 ? -24.327 2.725 39.450 1.00 71.25 77 ALA A C 1
ATOM 633 O O . ALA A 1 77 ? -24.185 3.069 38.284 1.00 71.25 77 ALA A O 1
ATOM 634 N N . GLY A 1 78 ? -24.483 1.442 39.800 1.00 67.69 78 GLY A N 1
ATOM 635 C CA . GLY A 1 78 ? -24.522 0.351 38.819 1.00 67.69 78 GLY A CA 1
ATOM 636 C C . GLY A 1 78 ? -25.623 0.545 37.771 1.00 67.69 78 GLY A C 1
ATOM 637 O O . GLY A 1 78 ? -25.339 0.523 36.582 1.00 67.69 78 GLY A O 1
ATOM 638 N N . TYR A 1 79 ? -26.855 0.842 38.201 1.00 72.50 79 TYR A N 1
ATOM 639 C CA . TYR A 1 79 ? -28.002 1.015 37.297 1.00 72.50 79 TYR A CA 1
ATOM 640 C C . TYR A 1 79 ? -27.828 2.161 36.286 1.00 72.50 79 TYR A C 1
ATOM 642 O O . TYR A 1 79 ? -28.354 2.083 35.181 1.00 72.50 79 TYR A O 1
ATOM 650 N N . LEU A 1 80 ? -27.102 3.219 36.662 1.00 72.06 80 LEU A N 1
ATOM 651 C CA . LEU A 1 80 ? -26.777 4.334 35.768 1.00 72.06 80 LEU A CA 1
ATOM 652 C C . LEU A 1 80 ? -25.584 4.021 34.859 1.00 72.06 80 LEU A C 1
ATOM 654 O O . LEU A 1 80 ? -25.612 4.365 33.683 1.00 72.06 80 LEU A O 1
ATOM 658 N N . LEU A 1 81 ? -24.547 3.360 35.377 1.00 71.00 81 LEU A N 1
ATOM 659 C CA . LEU A 1 81 ? -23.320 3.101 34.622 1.00 71.00 81 LEU A CA 1
ATOM 660 C C . LEU A 1 81 ? -23.486 1.988 33.579 1.00 71.00 81 LEU A C 1
ATOM 662 O O . LEU A 1 81 ? -22.920 2.099 32.495 1.00 71.00 81 LEU A O 1
ATOM 666 N N . THR A 1 82 ? -24.274 0.943 33.852 1.00 71.75 82 THR A N 1
ATOM 667 C CA . THR A 1 82 ? -24.460 -0.178 32.914 1.00 71.75 82 THR A CA 1
ATOM 668 C C . THR A 1 82 ? -25.002 0.247 31.539 1.00 71.75 82 THR A C 1
ATOM 670 O O . THR A 1 82 ? -24.381 -0.133 30.548 1.00 71.75 82 THR A O 1
ATOM 673 N N . PRO A 1 83 ? -26.091 1.038 31.410 1.00 72.38 83 PRO A N 1
ATOM 674 C CA . PRO A 1 83 ? -26.554 1.484 30.097 1.00 72.38 83 PRO A CA 1
ATOM 675 C C . PRO A 1 83 ? -25.572 2.453 29.432 1.00 72.38 83 PRO A C 1
ATOM 677 O O . PRO A 1 83 ? -25.432 2.401 28.219 1.00 72.38 83 PRO A O 1
ATOM 680 N N . ILE A 1 84 ? -24.846 3.282 30.193 1.00 73.38 84 ILE A N 1
ATOM 681 C CA . ILE A 1 84 ? -23.833 4.192 29.633 1.00 73.38 84 ILE A CA 1
ATOM 682 C C . ILE A 1 84 ? -22.710 3.388 28.969 1.00 73.38 84 ILE A C 1
ATOM 684 O O . ILE A 1 84 ? -22.432 3.592 27.790 1.00 73.38 84 ILE A O 1
ATOM 688 N N . PHE A 1 85 ? -22.105 2.434 29.682 1.00 71.88 85 PHE A N 1
ATOM 689 C CA . PHE A 1 85 ? -21.052 1.590 29.111 1.00 71.88 85 PHE A CA 1
ATOM 690 C C . PHE A 1 85 ? -21.583 0.645 28.030 1.00 71.88 85 PHE A C 1
ATOM 692 O O . PHE A 1 85 ? -20.899 0.430 27.037 1.00 71.88 85 PHE A O 1
ATOM 699 N N . GLY A 1 86 ? -22.803 0.124 28.183 1.00 72.56 86 GLY A N 1
ATOM 700 C CA . GLY A 1 86 ? -23.447 -0.725 27.181 1.00 72.56 86 GLY A CA 1
ATOM 701 C C . GLY A 1 86 ? -23.700 0.010 25.866 1.00 72.56 86 GLY A C 1
ATOM 702 O O . GLY A 1 86 ? -23.337 -0.499 24.813 1.00 72.56 86 GLY A O 1
ATOM 703 N N . ILE A 1 87 ? -24.250 1.228 25.919 1.00 73.56 87 ILE A N 1
ATOM 704 C CA . ILE A 1 87 ? -24.472 2.071 24.737 1.00 73.56 87 ILE A CA 1
ATOM 705 C C . ILE A 1 87 ? -23.136 2.451 24.098 1.00 73.56 87 ILE A C 1
ATOM 707 O O . ILE A 1 87 ? -23.000 2.321 22.889 1.00 73.56 87 ILE A O 1
ATOM 711 N N . TRP A 1 88 ? -22.129 2.852 24.880 1.00 67.62 88 TRP A N 1
ATOM 712 C CA . TRP A 1 88 ? -20.807 3.182 24.334 1.00 67.62 88 TRP A CA 1
ATOM 713 C C . TRP A 1 88 ? -20.103 1.983 23.696 1.00 67.62 88 TRP A C 1
ATOM 715 O O . TRP A 1 88 ? -19.494 2.134 22.643 1.00 67.62 88 TRP A O 1
ATOM 725 N N . PHE A 1 89 ? -20.218 0.792 24.284 1.00 68.06 89 PHE A N 1
ATOM 726 C CA . PHE A 1 89 ? -19.692 -0.442 23.700 1.00 68.06 89 PHE A CA 1
ATOM 727 C C . PHE A 1 89 ? -20.415 -0.798 22.396 1.00 68.06 89 PHE A C 1
ATOM 729 O O . PHE A 1 89 ? -19.785 -1.175 21.414 1.00 68.06 89 PHE A O 1
ATOM 736 N N . LEU A 1 90 ? -21.737 -0.631 22.364 1.00 66.25 90 LEU A N 1
ATOM 737 C CA . LEU A 1 90 ? -22.568 -0.937 21.203 1.00 66.25 90 LEU A CA 1
ATOM 738 C C . LEU A 1 90 ? -22.362 0.084 20.072 1.00 66.25 90 LEU A C 1
ATOM 740 O O . LEU A 1 90 ? -22.297 -0.308 18.913 1.00 66.25 90 LEU A O 1
ATOM 744 N N . ILE A 1 91 ? -22.152 1.363 20.400 1.00 65.88 91 ILE A N 1
ATOM 745 C CA . ILE A 1 91 ? -21.696 2.392 19.453 1.00 65.88 91 ILE A CA 1
ATOM 746 C C . ILE A 1 91 ? -20.298 2.046 18.941 1.00 65.88 91 ILE A C 1
ATOM 748 O O . ILE A 1 91 ? -20.083 2.094 17.740 1.00 65.88 91 ILE A O 1
ATOM 752 N N . ALA A 1 92 ? -19.369 1.637 19.808 1.00 63.81 92 ALA A N 1
ATOM 753 C CA . ALA A 1 92 ? -18.025 1.254 19.382 1.00 63.81 92 ALA A CA 1
ATOM 754 C C . ALA A 1 92 ? -18.004 0.033 18.455 1.00 63.81 92 ALA A C 1
ATOM 756 O O . ALA A 1 92 ? -17.141 -0.072 17.589 1.00 63.81 92 ALA A O 1
ATOM 757 N N . TYR A 1 93 ? -18.960 -0.876 18.643 1.00 64.00 93 TYR A N 1
ATOM 758 C CA . TYR A 1 93 ? -19.111 -2.079 17.840 1.00 64.00 93 TYR A CA 1
ATOM 759 C C . TYR A 1 93 ? -19.835 -1.822 16.508 1.00 64.00 93 TYR A C 1
ATOM 761 O O . TYR A 1 93 ? -19.412 -2.332 15.476 1.00 64.00 93 TYR A O 1
ATOM 769 N N . LEU A 1 94 ? -20.921 -1.039 16.514 1.00 59.34 94 LEU A N 1
ATOM 770 C CA . LEU A 1 94 ? -21.751 -0.791 15.325 1.00 59.34 94 LEU A CA 1
ATOM 771 C C . LEU A 1 94 ? -21.282 0.389 14.474 1.00 59.34 94 LEU A C 1
ATOM 773 O O . LEU A 1 94 ? -21.537 0.417 13.273 1.00 59.34 94 LEU A O 1
ATOM 777 N N . ALA A 1 95 ? -20.625 1.368 15.085 1.00 60.06 95 ALA A N 1
ATOM 778 C CA . ALA A 1 95 ? -20.017 2.497 14.408 1.00 60.06 95 ALA A CA 1
ATOM 779 C C . ALA A 1 95 ? -18.503 2.401 14.621 1.00 60.06 95 ALA A C 1
ATOM 781 O O . ALA A 1 95 ? -17.982 3.065 15.523 1.00 60.06 95 ALA A O 1
ATOM 782 N N . PRO A 1 96 ? -17.788 1.570 13.831 1.00 52.50 96 PRO A N 1
ATOM 783 C CA . PRO A 1 96 ? -16.335 1.632 13.792 1.00 52.50 96 PRO A CA 1
ATOM 784 C C . PRO A 1 96 ? -15.983 3.062 13.390 1.00 52.50 96 PRO A C 1
ATOM 786 O O . PRO A 1 96 ? -16.172 3.468 12.242 1.00 52.50 96 PRO A O 1
ATOM 789 N N . SER A 1 97 ? -15.605 3.881 14.370 1.00 44.62 97 SER A N 1
ATOM 790 C CA . SER A 1 97 ? -15.293 5.269 14.086 1.00 44.62 97 SER A CA 1
ATOM 791 C C . SER A 1 97 ? -14.054 5.295 13.187 1.00 44.62 97 SER A C 1
ATOM 793 O O . SER A 1 97 ? -13.177 4.437 13.320 1.00 44.62 97 SER A O 1
ATOM 795 N N . PRO A 1 98 ? -13.935 6.289 12.295 1.00 43.19 98 PRO A N 1
ATOM 796 C CA . PRO A 1 98 ? -12.790 6.440 11.391 1.00 43.19 98 PRO A CA 1
ATOM 797 C C . PRO A 1 98 ? -11.461 6.749 12.110 1.00 43.19 98 PRO A C 1
ATOM 799 O O . PRO A 1 98 ? -10.477 7.122 11.483 1.00 43.19 98 PRO A O 1
ATOM 802 N N . VAL A 1 99 ? -11.405 6.608 13.436 1.00 40.69 99 VAL A N 1
ATOM 803 C CA . VAL A 1 99 ? -10.220 6.854 14.249 1.00 40.69 99 VAL A CA 1
ATOM 804 C C . VAL A 1 99 ? -10.018 5.617 15.114 1.00 40.69 99 VAL A C 1
ATOM 806 O O . VAL A 1 99 ? -10.862 5.309 15.953 1.00 40.69 99 VAL A O 1
ATOM 809 N N . GLY A 1 100 ? -8.886 4.923 14.961 1.00 44.81 100 GLY A N 1
ATOM 810 C CA . GLY A 1 100 ? -8.504 3.718 15.723 1.00 44.81 100 GLY A CA 1
ATOM 811 C C . GLY A 1 100 ? -8.452 3.862 17.260 1.00 44.81 100 GLY A C 1
ATOM 812 O O . GLY A 1 100 ? -7.965 2.970 17.947 1.00 44.81 100 GLY A O 1
ATOM 813 N N . LEU A 1 101 ? -8.973 4.960 17.813 1.00 46.59 101 LEU A N 1
ATOM 814 C CA . LEU A 1 101 ? -9.182 5.227 19.234 1.00 46.59 101 LEU A CA 1
ATOM 815 C C . LEU A 1 101 ? -10.146 4.241 19.903 1.00 46.59 101 LEU A C 1
ATOM 817 O O . LEU A 1 101 ? -9.965 3.926 21.075 1.00 46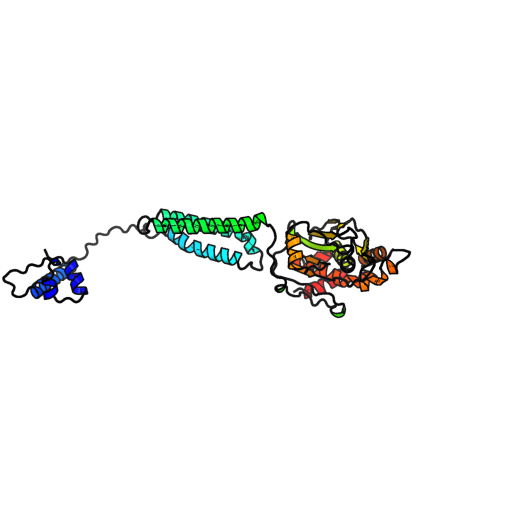.59 101 LEU A O 1
ATOM 821 N N . LEU A 1 102 ? -11.170 3.747 19.198 1.00 51.53 102 LEU A N 1
ATOM 822 C CA . LEU A 1 102 ? -12.126 2.833 19.830 1.00 51.53 102 LEU A CA 1
ATOM 823 C C . LEU A 1 102 ? -11.575 1.415 19.969 1.00 51.53 102 LEU A C 1
ATOM 825 O O . LEU A 1 102 ? -11.845 0.782 20.982 1.00 51.53 102 LEU A O 1
ATOM 829 N N . ILE A 1 103 ? -10.726 0.951 19.047 1.00 55.44 103 ILE A N 1
ATOM 830 C CA . ILE A 1 103 ? -10.122 -0.389 19.130 1.00 55.44 103 ILE A CA 1
ATOM 831 C C . ILE A 1 103 ? -9.246 -0.517 20.385 1.00 55.44 103 ILE A C 1
ATOM 833 O O . ILE A 1 103 ? -9.354 -1.500 21.115 1.00 55.44 103 ILE A O 1
ATOM 837 N N . SER A 1 104 ? -8.441 0.503 20.698 1.00 54.38 104 SER A N 1
ATOM 838 C CA . SER A 1 104 ? -7.645 0.539 21.933 1.00 54.38 104 SER A CA 1
ATOM 839 C C . SER A 1 104 ? -8.483 0.810 23.190 1.00 54.38 104 SER A C 1
ATOM 841 O O . SER A 1 104 ? -8.048 0.474 24.293 1.00 54.38 104 SER A O 1
ATOM 843 N N . ALA A 1 105 ? -9.695 1.359 23.047 1.00 57.03 105 ALA A N 1
ATOM 844 C CA . ALA A 1 105 ? -10.645 1.550 24.141 1.00 57.03 105 ALA A CA 1
ATOM 845 C C . ALA A 1 105 ? -11.512 0.311 24.429 1.00 57.03 105 ALA A C 1
ATOM 847 O O . ALA A 1 105 ? -12.021 0.206 25.542 1.00 57.03 105 ALA A O 1
ATOM 848 N N . ILE A 1 106 ? -11.661 -0.643 23.498 1.00 67.31 106 ILE A N 1
ATOM 849 C CA . ILE A 1 106 ? -12.453 -1.875 23.698 1.00 67.31 106 ILE A CA 1
ATOM 850 C C . ILE A 1 106 ? -12.059 -2.625 24.985 1.00 67.31 106 ILE A C 1
ATOM 852 O O . ILE A 1 106 ? -12.969 -2.973 25.739 1.00 67.31 106 ILE A O 1
ATOM 856 N N . PRO A 1 107 ? -10.766 -2.829 25.324 1.00 68.56 107 PRO A N 1
ATOM 857 C CA . PRO A 1 107 ? -10.381 -3.479 26.580 1.00 68.56 107 PRO A CA 1
ATOM 858 C C . PRO A 1 107 ? -10.858 -2.705 27.815 1.00 68.56 107 PRO A C 1
ATOM 860 O O . PRO A 1 107 ? -11.347 -3.296 28.777 1.00 68.56 107 PRO A O 1
ATOM 863 N N . TRP A 1 108 ? -10.767 -1.374 27.779 1.00 71.81 108 TRP A N 1
ATOM 864 C CA . TRP A 1 108 ? -11.170 -0.499 28.880 1.00 71.81 108 TRP A CA 1
ATOM 865 C C . TRP A 1 108 ? -12.690 -0.382 29.007 1.00 71.81 108 TRP A C 1
ATOM 867 O O . TRP A 1 108 ? -13.210 -0.368 30.120 1.00 71.81 108 TRP A O 1
ATOM 877 N N . LEU A 1 109 ? -13.414 -0.353 27.887 1.00 67.94 109 LEU A N 1
ATOM 878 C CA . LEU A 1 109 ? -14.875 -0.385 27.851 1.00 67.94 109 LEU A CA 1
ATOM 879 C C . LEU A 1 109 ? -15.402 -1.743 28.320 1.00 67.94 109 LEU A C 1
ATOM 881 O O . LEU A 1 109 ? -16.350 -1.779 29.100 1.00 67.94 109 LEU A O 1
ATOM 885 N N . ALA A 1 110 ? -14.759 -2.846 27.927 1.00 71.75 110 ALA A N 1
ATOM 886 C CA . ALA A 1 110 ? -15.073 -4.182 28.426 1.00 71.75 110 ALA A CA 1
ATOM 887 C C . ALA A 1 110 ? -14.819 -4.289 29.939 1.00 71.75 110 ALA A C 1
ATOM 889 O O . ALA A 1 110 ? -15.667 -4.806 30.667 1.00 71.75 110 ALA A O 1
ATOM 890 N N . LEU A 1 111 ? -13.705 -3.736 30.434 1.00 77.19 111 LEU A N 1
ATOM 891 C CA . LEU A 1 111 ? -13.406 -3.664 31.866 1.00 77.19 111 LEU A CA 1
ATOM 892 C C . LEU A 1 111 ? -14.434 -2.802 32.618 1.00 77.19 111 LEU A C 1
ATOM 894 O O . LEU A 1 111 ? -14.945 -3.217 33.657 1.00 77.19 111 LEU A O 1
ATOM 898 N N . GLY A 1 112 ? -14.775 -1.625 32.087 1.00 72.75 112 GLY A N 1
ATOM 899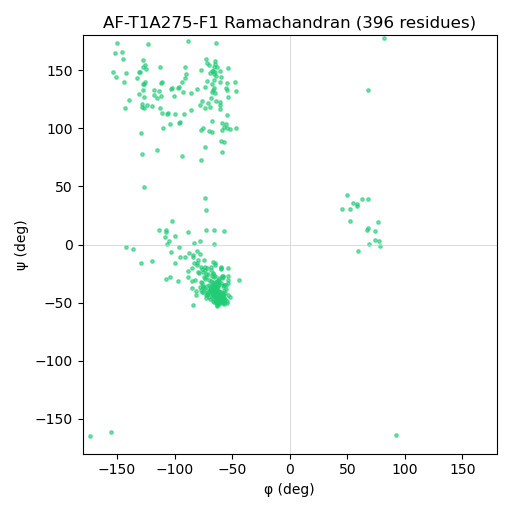 C CA . GLY A 1 112 ? -15.779 -0.725 32.659 1.00 72.75 112 GLY A CA 1
ATOM 900 C C . GLY A 1 112 ? -17.169 -1.361 32.715 1.00 72.75 112 GLY A C 1
ATOM 901 O O . GLY A 1 112 ? -17.837 -1.296 33.749 1.00 72.75 112 GLY A O 1
ATOM 902 N N . LEU A 1 113 ? -17.569 -2.058 31.647 1.00 75.31 113 LEU A N 1
ATOM 903 C CA . LEU A 1 113 ? -18.801 -2.842 31.594 1.00 75.31 113 LEU A CA 1
ATOM 904 C C . LEU A 1 113 ? -18.777 -3.968 32.638 1.00 75.31 113 LEU A C 1
ATOM 906 O O . LEU A 1 113 ? -19.734 -4.109 33.397 1.00 75.31 113 LEU A O 1
ATOM 910 N N . ALA A 1 114 ? -17.677 -4.723 32.738 1.00 75.06 114 ALA A N 1
ATOM 911 C CA . ALA A 1 114 ? -17.522 -5.789 33.727 1.00 75.06 114 ALA A CA 1
ATOM 912 C C . ALA A 1 114 ? -17.645 -5.255 35.165 1.00 75.06 114 ALA A C 1
ATOM 914 O O . ALA A 1 114 ? -18.398 -5.810 35.967 1.00 75.06 114 ALA A O 1
ATOM 915 N N . ILE A 1 115 ? -16.988 -4.133 35.482 1.00 76.75 115 ILE A N 1
ATOM 916 C CA . ILE A 1 115 ? -17.102 -3.469 36.789 1.00 76.75 115 ILE A CA 1
ATOM 917 C C . ILE A 1 115 ? -18.548 -3.024 37.044 1.00 76.75 115 ILE A C 1
ATOM 919 O O . ILE A 1 115 ? -19.087 -3.290 38.120 1.00 76.75 115 ILE A O 1
ATOM 923 N N . ALA A 1 116 ? -19.209 -2.394 36.069 1.00 72.19 116 ALA A N 1
ATOM 924 C CA . ALA A 1 116 ? -20.595 -1.947 36.210 1.00 72.19 116 ALA A CA 1
ATOM 925 C C . ALA A 1 116 ? -21.554 -3.118 36.487 1.00 72.19 116 ALA A C 1
ATOM 927 O O . ALA A 1 116 ? -22.431 -3.012 37.347 1.00 72.19 116 ALA A O 1
ATOM 928 N N . VAL A 1 117 ? -21.356 -4.255 35.816 1.00 74.06 117 VAL A N 1
ATOM 929 C CA . VAL A 1 117 ? -22.134 -5.488 36.020 1.00 74.06 117 VAL A CA 1
ATOM 930 C C . VAL A 1 117 ? -21.890 -6.077 37.403 1.00 74.06 117 VAL A C 1
ATOM 932 O O . VAL A 1 117 ? -22.850 -6.448 38.077 1.00 74.06 117 VAL A O 1
ATOM 935 N N . ILE A 1 118 ? -20.638 -6.115 37.868 1.00 79.50 118 ILE A N 1
ATOM 936 C CA . ILE A 1 118 ? -20.298 -6.581 39.220 1.00 79.50 118 ILE A CA 1
ATOM 937 C C . ILE A 1 118 ? -20.973 -5.694 40.273 1.00 79.50 118 ILE A C 1
ATOM 939 O O . ILE A 1 118 ? -21.599 -6.205 41.202 1.00 79.50 118 ILE A O 1
ATOM 943 N N . LEU A 1 119 ? -20.914 -4.368 40.120 1.00 73.31 119 LEU A N 1
ATOM 944 C CA . LEU A 1 119 ? -21.567 -3.429 41.039 1.00 73.31 119 LEU A CA 1
ATOM 945 C C . LEU A 1 119 ? -23.092 -3.593 41.041 1.00 73.31 119 LEU A C 1
ATOM 947 O O . LEU A 1 119 ? -23.713 -3.555 42.109 1.00 73.31 119 LEU A O 1
ATOM 951 N N . LEU A 1 120 ? -23.696 -3.820 39.870 1.00 73.31 120 LEU A N 1
ATOM 952 C CA . LEU A 1 120 ? -25.122 -4.108 39.736 1.00 73.31 120 LEU A CA 1
ATOM 953 C C . LEU A 1 120 ? -25.488 -5.432 40.425 1.00 73.31 120 LEU A C 1
ATOM 955 O O . LEU A 1 120 ? -26.439 -5.465 41.203 1.00 73.31 120 LEU A O 1
ATOM 959 N N . ALA A 1 121 ? -24.708 -6.497 40.215 1.00 72.62 121 ALA A N 1
ATOM 960 C CA . ALA A 1 121 ? -24.913 -7.800 40.843 1.00 72.62 121 ALA A CA 1
ATOM 961 C C . ALA A 1 121 ? -24.793 -7.724 42.374 1.00 72.62 121 ALA A C 1
ATOM 963 O O . ALA A 1 121 ? -25.680 -8.192 43.087 1.00 72.62 121 ALA A O 1
ATOM 964 N N . VAL A 1 122 ? -23.759 -7.059 42.903 1.00 76.88 122 VAL A N 1
ATOM 965 C CA . VAL A 1 122 ? -23.573 -6.844 44.351 1.00 76.88 122 VAL A CA 1
ATOM 966 C C . VAL A 1 122 ? -24.703 -5.993 44.939 1.00 76.88 122 VAL A C 1
ATOM 968 O O . VAL A 1 122 ? -25.223 -6.292 46.019 1.00 76.88 122 VAL A O 1
ATOM 971 N N . GLY A 1 123 ? -25.117 -4.940 44.229 1.00 72.31 123 GLY A N 1
ATOM 972 C CA . GLY A 1 123 ? -26.241 -4.091 44.620 1.00 72.31 123 GLY A CA 1
ATOM 973 C C . GLY A 1 123 ? -27.562 -4.860 44.658 1.00 72.31 123 GLY A C 1
ATOM 974 O O . GLY A 1 123 ? -28.331 -4.739 45.618 1.00 72.31 123 GLY A O 1
ATOM 975 N N . LEU A 1 124 ? -27.792 -5.706 43.653 1.00 70.25 124 LEU A N 1
ATOM 976 C CA . LEU A 1 124 ? -28.935 -6.602 43.604 1.00 70.25 124 LEU A CA 1
ATOM 977 C C . LEU A 1 124 ? -28.873 -7.620 44.729 1.00 70.25 124 LEU A C 1
ATOM 979 O O . LEU A 1 124 ? -29.890 -7.764 45.379 1.00 70.25 124 LEU A O 1
ATOM 983 N N . LEU A 1 125 ? -27.737 -8.240 45.047 1.00 72.88 125 LEU A N 1
ATOM 984 C CA . LEU A 1 125 ? -27.622 -9.199 46.156 1.00 72.88 125 LEU A CA 1
ATOM 985 C C . LEU A 1 125 ? -27.916 -8.566 47.528 1.00 72.88 125 LEU A C 1
ATOM 987 O O . LEU A 1 125 ? -28.534 -9.201 48.379 1.00 72.88 125 LEU A O 1
ATOM 991 N N . ARG A 1 126 ? -27.554 -7.294 47.743 1.00 76.12 126 ARG A N 1
ATOM 992 C CA . ARG A 1 126 ? -27.775 -6.596 49.028 1.00 76.12 126 ARG A CA 1
ATOM 993 C C . ARG A 1 126 ? -29.182 -6.002 49.223 1.00 76.12 126 ARG A C 1
ATOM 995 O O . ARG A 1 126 ? -29.544 -5.661 50.347 1.00 76.12 126 ARG A O 1
ATOM 1002 N N . SER A 1 127 ? -29.994 -5.858 48.172 1.00 70.75 127 SER A N 1
ATOM 1003 C CA . SER A 1 127 ? -31.299 -5.157 48.214 1.00 70.75 127 SER A CA 1
ATOM 1004 C C . SER A 1 127 ? -32.437 -5.978 48.865 1.00 70.75 127 SER A C 1
ATOM 1006 O O . SER A 1 127 ? -33.320 -6.519 48.208 1.00 70.75 127 SER A O 1
ATOM 1008 N N . ASN A 1 128 ? -32.428 -6.158 50.181 1.00 60.09 128 ASN A N 1
ATOM 1009 C CA . ASN A 1 128 ? -33.109 -7.291 50.824 1.00 60.09 128 ASN A CA 1
ATOM 1010 C C . ASN A 1 128 ? -34.663 -7.293 50.907 1.00 60.09 128 ASN A C 1
ATOM 1012 O O . ASN A 1 128 ? -35.190 -8.090 51.675 1.00 60.09 128 ASN A O 1
ATOM 1016 N N . LYS A 1 129 ? -35.437 -6.428 50.214 1.00 60.41 129 LYS A N 1
ATOM 1017 C CA . LYS A 1 129 ? -36.883 -6.284 50.552 1.00 60.41 129 LYS A CA 1
ATOM 1018 C C . LYS A 1 129 ? -37.944 -6.081 49.456 1.00 60.41 129 LYS A C 1
ATOM 1020 O O . LYS A 1 129 ? -39.110 -6.007 49.826 1.00 60.41 129 LYS A O 1
ATOM 1025 N N . ARG A 1 130 ? -37.645 -5.979 48.153 1.00 62.16 130 ARG A N 1
ATOM 1026 C CA . ARG A 1 130 ? -38.714 -5.649 47.164 1.00 62.16 130 ARG A CA 1
ATOM 1027 C C . ARG A 1 130 ? -38.757 -6.433 45.856 1.00 62.16 130 ARG A C 1
ATOM 1029 O O . ARG A 1 130 ? -39.681 -6.220 45.084 1.00 62.16 130 ARG A O 1
ATOM 1036 N N . TRP A 1 131 ? -37.805 -7.319 45.594 1.00 60.53 131 TRP A N 1
ATOM 1037 C CA . TRP A 1 131 ? -37.758 -8.043 44.322 1.00 60.53 131 TRP A CA 1
ATOM 1038 C C . TRP A 1 131 ? -38.065 -9.514 44.557 1.00 60.53 131 TRP A C 1
ATOM 1040 O O . TRP A 1 131 ? -37.453 -10.136 45.425 1.00 60.53 131 TRP A O 1
ATOM 1050 N N . THR A 1 132 ? -39.024 -10.055 43.805 1.00 72.19 132 THR A N 1
ATOM 1051 C CA . THR A 1 132 ? -39.330 -11.485 43.833 1.00 72.19 132 THR A CA 1
ATOM 1052 C C . THR A 1 132 ? -38.088 -12.263 43.397 1.00 72.19 132 THR A C 1
ATOM 1054 O O . THR A 1 132 ? -37.354 -11.849 42.496 1.00 72.19 132 THR A O 1
ATOM 1057 N N . THR A 1 133 ? -37.820 -13.384 44.066 1.00 69.88 133 THR A N 1
ATOM 1058 C CA . THR A 1 133 ? -36.617 -14.209 43.862 1.00 69.88 133 THR A CA 1
ATOM 1059 C C . THR A 1 133 ? -36.435 -14.605 42.393 1.00 69.88 133 THR A C 1
ATOM 1061 O O . THR A 1 133 ? -35.314 -14.637 41.891 1.00 69.88 133 THR A O 1
ATOM 1064 N N . VAL A 1 134 ? -37.554 -14.805 41.688 1.00 69.12 134 VAL A N 1
ATOM 1065 C CA . VAL A 1 134 ? -37.615 -15.133 40.259 1.00 69.12 134 VAL A CA 1
ATOM 1066 C C . VAL A 1 134 ? -37.070 -13.994 39.393 1.00 69.12 134 VAL A C 1
ATOM 1068 O O . VAL A 1 134 ? -36.168 -14.232 38.597 1.00 69.12 134 VAL A O 1
ATOM 1071 N N . LEU A 1 135 ? -37.531 -12.752 39.598 1.00 69.00 135 LEU A N 1
ATOM 1072 C CA . LEU A 1 135 ? -37.125 -11.604 38.775 1.00 69.00 135 LEU A CA 1
ATOM 1073 C C . LEU A 1 135 ? -35.631 -11.282 38.935 1.00 69.00 135 LEU A C 1
ATOM 1075 O O . LEU A 1 135 ? -34.962 -10.898 37.977 1.00 69.00 135 LEU A O 1
ATOM 1079 N N . ARG A 1 136 ? -35.101 -11.467 40.151 1.00 68.44 136 ARG A N 1
ATOM 1080 C CA . ARG A 1 136 ? -33.668 -11.334 40.450 1.00 68.44 136 ARG A CA 1
ATOM 1081 C C . ARG A 1 136 ? -32.829 -12.359 39.697 1.00 68.44 136 ARG A C 1
ATOM 1083 O O . ARG A 1 136 ? -31.811 -11.988 39.123 1.00 68.44 136 ARG A O 1
ATOM 1090 N N . GLY A 1 137 ? -33.255 -13.621 39.711 1.00 69.50 137 GLY A N 1
ATOM 1091 C CA . GLY A 1 137 ? -32.556 -14.702 39.024 1.00 69.50 137 GLY A CA 1
ATOM 1092 C C . GLY A 1 137 ? -32.496 -14.459 37.520 1.00 69.50 137 GLY A C 1
ATOM 1093 O O . GLY A 1 137 ? -31.410 -14.461 36.949 1.00 69.50 137 GLY A O 1
ATOM 1094 N N . THR A 1 138 ? -33.635 -14.159 36.891 1.00 69.56 138 THR A N 1
ATOM 1095 C CA . THR A 1 138 ? -33.704 -13.925 35.439 1.00 69.56 138 THR A CA 1
ATOM 1096 C C . THR A 1 138 ? -32.930 -12.692 34.989 1.00 69.56 138 THR A C 1
ATOM 1098 O O . THR A 1 138 ? -32.294 -12.739 33.943 1.00 69.56 138 THR A O 1
ATOM 1101 N N . LEU A 1 139 ? -32.930 -11.601 35.765 1.00 70.88 139 LEU A N 1
ATOM 1102 C CA . LEU A 1 139 ? -32.193 -10.391 35.390 1.00 70.88 139 LEU A CA 1
ATOM 1103 C C . LEU A 1 139 ? -30.674 -10.595 35.506 1.00 70.88 139 LEU A C 1
ATOM 1105 O O . LEU A 1 139 ? -29.931 -10.194 34.615 1.00 70.88 139 LEU A O 1
ATOM 1109 N N . ILE A 1 140 ? -30.212 -11.249 36.579 1.00 71.75 140 ILE A N 1
ATOM 1110 C CA . ILE A 1 140 ? -28.785 -11.540 36.777 1.00 71.75 140 ILE A CA 1
ATOM 1111 C C . ILE A 1 140 ? -28.298 -12.512 35.701 1.00 71.75 140 ILE A C 1
ATOM 1113 O O . ILE A 1 140 ? -27.305 -12.226 35.039 1.00 71.75 140 ILE A O 1
ATOM 1117 N N . TRP A 1 141 ? -29.015 -13.615 35.471 1.00 69.44 141 TRP A N 1
ATOM 1118 C CA . TRP A 1 141 ? -28.640 -14.586 34.442 1.00 69.44 141 TRP A CA 1
ATOM 1119 C C . TRP A 1 141 ? -28.755 -14.025 33.023 1.00 69.44 141 TRP A C 1
ATOM 1121 O O . TRP A 1 141 ? -27.906 -14.330 32.194 1.00 69.44 141 TRP A O 1
ATOM 1131 N N . GLY A 1 142 ? -29.738 -13.163 32.747 1.00 71.06 142 GLY A N 1
ATOM 1132 C CA . GLY A 1 142 ? -29.887 -12.510 31.446 1.00 71.06 142 GLY A CA 1
ATOM 1133 C C . GLY A 1 142 ? -28.755 -11.528 31.139 1.00 71.06 142 GLY A C 1
ATOM 1134 O O . GLY A 1 142 ? -28.195 -11.563 30.047 1.00 71.06 142 GLY A O 1
ATOM 1135 N N . VAL A 1 143 ? -28.365 -10.691 32.107 1.00 70.12 143 VAL A N 1
ATOM 1136 C CA . VAL A 1 143 ? -27.272 -9.718 31.928 1.00 70.12 143 VAL A CA 1
ATOM 1137 C C . VAL A 1 143 ? -25.911 -10.413 31.895 1.00 70.12 143 VAL A C 1
ATOM 1139 O O . VAL A 1 143 ? -25.113 -10.144 31.002 1.00 70.12 143 VAL A O 1
ATOM 1142 N N . VAL A 1 144 ? -25.645 -11.338 32.824 1.00 71.69 144 VAL A N 1
ATOM 1143 C CA . VAL A 1 144 ? -24.375 -12.083 32.859 1.00 71.69 144 VAL A CA 1
ATOM 1144 C C . VAL A 1 144 ? -24.250 -12.994 31.639 1.00 71.69 144 VAL A C 1
ATOM 1146 O O . VAL A 1 144 ? -23.202 -13.006 31.004 1.00 71.69 144 VAL A O 1
ATOM 1149 N N . GLY A 1 145 ? -25.320 -13.700 31.266 1.00 74.44 145 GLY A N 1
ATOM 1150 C CA . GLY A 1 145 ? -25.352 -14.550 30.077 1.00 74.44 145 GLY A CA 1
ATOM 1151 C C . GLY A 1 145 ? -25.180 -13.750 28.788 1.00 74.44 145 GLY A C 1
ATOM 1152 O O . GLY A 1 145 ? -24.351 -14.108 27.958 1.00 74.44 145 GLY A O 1
ATOM 1153 N N . GLY A 1 146 ? -25.887 -12.624 28.645 1.00 69.94 146 GLY A N 1
ATOM 1154 C CA . GLY A 1 146 ? -25.765 -11.752 27.476 1.00 69.94 146 GLY A CA 1
ATOM 1155 C C . GLY A 1 146 ? -24.359 -11.172 27.307 1.00 69.94 146 GLY A C 1
ATOM 1156 O O . GLY A 1 146 ? -23.828 -11.164 26.200 1.00 69.94 146 GLY A O 1
ATOM 1157 N N . ILE A 1 147 ? -23.720 -10.751 28.402 1.00 69.19 147 ILE A N 1
ATOM 1158 C CA . ILE A 1 147 ? -22.362 -10.187 28.372 1.00 69.19 147 ILE A CA 1
ATOM 1159 C C . ILE A 1 147 ? -21.304 -11.272 28.187 1.00 69.19 147 ILE A C 1
ATOM 1161 O O . ILE A 1 147 ? -20.341 -11.048 27.462 1.00 69.19 147 ILE A O 1
ATOM 1165 N N . ALA A 1 148 ? -21.484 -12.457 28.774 1.00 69.19 148 ALA A N 1
ATOM 1166 C CA . ALA A 1 148 ? -20.598 -13.589 28.527 1.00 69.19 148 ALA A CA 1
ATOM 1167 C C . ALA A 1 148 ? -20.661 -14.026 27.058 1.00 69.19 148 ALA A C 1
ATOM 1169 O O . ALA A 1 148 ? -19.621 -14.226 26.446 1.00 69.19 148 ALA A O 1
ATOM 1170 N N . ILE A 1 149 ? -21.854 -14.101 26.461 1.00 70.12 149 ILE A N 1
ATOM 1171 C CA . ILE A 1 149 ? -22.019 -14.480 25.052 1.00 70.12 149 ILE A CA 1
ATOM 1172 C C . ILE A 1 149 ? -21.472 -13.389 24.123 1.00 70.12 149 ILE A C 1
ATOM 1174 O O . ILE A 1 149 ? -20.698 -13.700 23.225 1.00 70.12 149 ILE A O 1
ATOM 1178 N N . ALA A 1 150 ? -21.794 -12.112 24.352 1.00 62.97 150 ALA A N 1
ATOM 1179 C CA . ALA A 1 150 ? -21.283 -11.011 23.531 1.00 62.97 150 ALA A CA 1
ATOM 1180 C C . ALA A 1 150 ? -19.764 -10.824 23.681 1.00 62.97 150 ALA A C 1
ATOM 1182 O O . ALA A 1 150 ? -19.067 -10.597 22.696 1.00 62.97 150 ALA A O 1
ATOM 1183 N N . GLY A 1 151 ? -19.246 -10.971 24.902 1.00 63.16 151 GLY A N 1
ATOM 1184 C CA . GLY A 1 151 ? -17.819 -10.964 25.196 1.00 63.16 151 GLY A CA 1
ATOM 1185 C C . GLY A 1 151 ? -17.111 -12.130 24.521 1.00 63.16 151 GLY A C 1
ATOM 1186 O O . GLY A 1 151 ? -16.124 -11.908 23.840 1.00 63.16 151 GLY A O 1
ATOM 1187 N N . VAL A 1 152 ? -17.641 -13.352 24.613 1.00 66.00 152 VAL A N 1
ATOM 1188 C CA . VAL A 1 152 ? -17.066 -14.515 23.925 1.00 66.00 152 VAL A CA 1
ATOM 1189 C C . VAL A 1 152 ? -17.148 -14.353 22.411 1.00 66.00 152 VAL A C 1
ATOM 1191 O O . VAL A 1 152 ? -16.153 -14.613 21.765 1.00 66.00 152 VAL A O 1
ATOM 1194 N N . ILE A 1 153 ? -18.240 -13.861 21.824 1.00 60.00 153 ILE A N 1
ATOM 1195 C CA . ILE A 1 153 ? -18.342 -13.661 20.366 1.00 60.00 153 ILE A CA 1
ATOM 1196 C C . ILE A 1 153 ? -17.427 -12.525 19.881 1.00 60.00 153 ILE A C 1
ATOM 1198 O O . ILE A 1 153 ? -16.801 -12.658 18.835 1.00 60.00 153 ILE A O 1
ATOM 1202 N N . GLY A 1 154 ? -17.299 -11.426 20.627 1.00 56.75 154 GLY A N 1
ATOM 1203 C CA . GLY A 1 154 ? -16.411 -10.311 20.276 1.00 56.75 154 GLY A CA 1
ATOM 1204 C C . GLY A 1 154 ? -14.927 -10.634 20.481 1.00 56.75 154 GLY A C 1
ATOM 1205 O O . GLY A 1 154 ? -14.084 -10.283 19.653 1.00 56.75 154 GLY A O 1
ATOM 1206 N N . LEU A 1 155 ? -14.596 -11.355 21.555 1.00 56.22 155 LEU A N 1
ATOM 1207 C CA . LEU A 1 155 ? -13.231 -11.785 21.855 1.00 56.22 155 LEU A CA 1
ATOM 1208 C C . LEU A 1 155 ? -12.830 -12.967 20.967 1.00 56.22 155 LEU A C 1
ATOM 1210 O O . LEU A 1 155 ? -11.740 -12.961 20.426 1.00 56.22 155 LEU A O 1
ATOM 1214 N N . ALA A 1 156 ? -13.714 -13.937 20.731 1.00 53.59 156 ALA A N 1
ATOM 1215 C CA . ALA A 1 156 ? -13.484 -15.011 19.767 1.00 53.59 156 ALA A CA 1
ATOM 1216 C C . ALA A 1 156 ? -13.444 -14.461 18.338 1.00 53.59 156 ALA A C 1
ATOM 1218 O O . ALA A 1 156 ? -12.577 -14.843 17.575 1.00 53.59 156 ALA A O 1
ATOM 1219 N N . GLY A 1 157 ? -14.301 -13.509 17.972 1.00 52.09 157 GLY A N 1
ATOM 1220 C CA . GLY A 1 157 ? -14.250 -12.866 16.658 1.00 52.09 157 GLY A CA 1
ATOM 1221 C C . GLY A 1 157 ? -12.916 -12.163 16.403 1.00 52.09 157 GLY A C 1
ATOM 1222 O O . GLY A 1 157 ? -12.314 -12.346 15.349 1.00 52.09 157 GLY A O 1
ATOM 1223 N N . SER A 1 158 ? -12.409 -11.420 17.390 1.00 55.53 158 SER A N 1
ATOM 1224 C CA . SER A 1 158 ? -11.127 -10.711 17.271 1.00 55.53 158 SER A CA 1
ATOM 1225 C C . SER A 1 158 ? -9.900 -11.618 17.433 1.00 55.53 158 SER A C 1
ATOM 1227 O O . SER A 1 158 ? -8.919 -11.427 16.719 1.00 55.53 158 SER A O 1
ATOM 1229 N N . LEU A 1 159 ? -9.948 -12.629 18.308 1.00 51.94 159 LEU A N 1
ATOM 1230 C CA . LEU A 1 159 ? -8.831 -13.550 18.563 1.00 51.94 159 LEU A CA 1
ATOM 1231 C C . LEU A 1 159 ? -8.761 -14.730 17.586 1.00 51.94 159 LEU A C 1
ATOM 1233 O O . LEU A 1 159 ? -7.665 -15.215 17.327 1.00 51.94 159 LEU A O 1
ATOM 1237 N N . ILE A 1 160 ? -9.891 -15.214 17.062 1.00 47.81 160 ILE A N 1
ATOM 1238 C CA . ILE A 1 160 ? -9.925 -16.356 16.130 1.00 47.81 160 ILE A CA 1
ATOM 1239 C C . ILE A 1 160 ? -9.691 -15.885 14.700 1.00 47.81 160 ILE A C 1
ATOM 1241 O O . ILE A 1 160 ? -9.003 -16.576 13.953 1.00 47.81 160 ILE A O 1
ATOM 1245 N N . TYR A 1 161 ? -10.221 -14.719 14.313 1.00 51.44 161 TYR A N 1
ATOM 1246 C CA . TYR A 1 161 ? -10.066 -14.259 12.937 1.00 51.44 161 TYR A CA 1
ATOM 1247 C C . TYR A 1 161 ? -8.920 -13.281 12.749 1.00 51.44 161 TYR A C 1
ATOM 1249 O O . TYR A 1 161 ? -8.323 -13.334 11.691 1.00 51.44 161 TYR A O 1
ATOM 1257 N N . GLY A 1 162 ? -8.548 -12.434 13.715 1.00 66.69 162 GLY A N 1
AT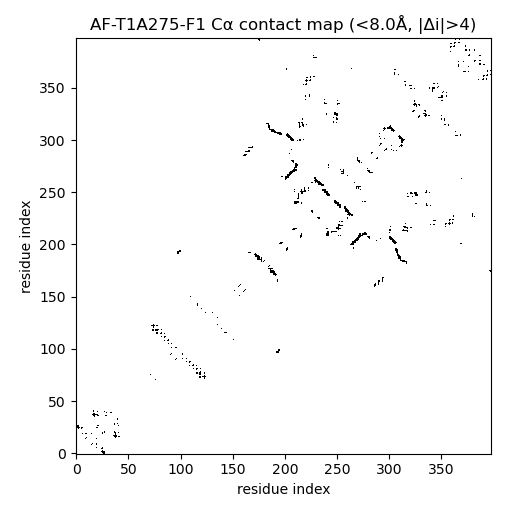OM 1258 C CA . GLY A 1 162 ? -7.361 -11.568 13.615 1.00 66.69 162 GLY A CA 1
ATOM 1259 C C . GLY A 1 162 ? -7.329 -10.581 12.432 1.00 66.69 162 GLY A C 1
ATOM 1260 O O . GLY A 1 162 ? -6.413 -9.767 12.368 1.00 66.69 162 GLY A O 1
ATOM 1261 N N . CYS A 1 163 ? -8.294 -10.622 11.511 1.00 78.69 163 CYS A N 1
ATOM 1262 C CA . CYS A 1 163 ? -8.325 -9.801 10.308 1.00 78.69 163 CYS A CA 1
ATOM 1263 C C . CYS A 1 163 ? -9.056 -8.491 10.577 1.00 78.69 163 CYS A C 1
ATOM 1265 O O . CYS A 1 163 ? -10.023 -8.468 11.346 1.00 78.69 163 CYS A O 1
ATOM 1267 N N . PRO A 1 164 ? -8.644 -7.401 9.920 1.00 84.00 164 PRO A N 1
ATOM 1268 C CA . PRO A 1 164 ? -9.341 -6.140 10.037 1.00 84.00 164 PRO A CA 1
ATOM 1269 C C . PRO A 1 164 ? -10.725 -6.263 9.394 1.00 84.00 164 PRO A C 1
ATOM 1271 O O . PRO A 1 164 ? -10.876 -6.822 8.306 1.00 84.00 164 PRO A O 1
ATOM 1274 N N . TYR A 1 165 ? -11.736 -5.697 10.051 1.00 82.44 165 TYR A N 1
ATOM 1275 C CA . TYR A 1 165 ? -12.982 -5.371 9.372 1.00 82.44 165 TYR A CA 1
ATOM 1276 C C . TYR A 1 165 ? -12.726 -4.151 8.489 1.00 82.44 165 TYR A C 1
ATOM 1278 O O . TYR A 1 165 ? -12.372 -3.081 8.989 1.00 82.44 165 TYR A O 1
ATOM 1286 N N . LEU A 1 166 ? -12.879 -4.329 7.182 1.00 88.44 166 LEU A N 1
ATOM 1287 C CA . LEU A 1 166 ? -12.692 -3.274 6.200 1.00 88.44 166 LEU A CA 1
ATOM 1288 C C . LEU A 1 166 ? -14.060 -2.759 5.741 1.00 88.44 166 LEU A C 1
ATOM 1290 O O . LEU A 1 166 ? -14.957 -3.566 5.483 1.00 88.44 166 LEU A O 1
ATOM 1294 N N . PRO A 1 167 ? -14.259 -1.433 5.648 1.00 87.56 167 PRO A N 1
ATOM 1295 C CA . PRO A 1 167 ? -15.489 -0.891 5.093 1.00 87.56 167 PRO A CA 1
ATOM 1296 C C . PRO A 1 167 ? -15.614 -1.265 3.601 1.00 87.56 167 PRO A C 1
ATOM 1298 O O . PRO A 1 167 ? -14.600 -1.527 2.947 1.00 87.56 167 PRO A O 1
ATOM 1301 N N . PRO A 1 168 ? -16.834 -1.309 3.039 1.00 88.06 168 PRO A N 1
ATOM 1302 C CA . PRO A 1 168 ? -17.036 -1.694 1.642 1.00 88.06 168 PRO A CA 1
ATOM 1303 C C . PRO A 1 168 ? -16.309 -0.740 0.686 1.00 88.06 168 PRO A C 1
ATOM 1305 O O . PRO A 1 168 ? -16.224 0.453 0.953 1.00 88.06 168 PRO A O 1
ATOM 1308 N N . ALA A 1 169 ? -15.855 -1.228 -0.473 1.00 89.25 169 ALA A N 1
ATOM 1309 C CA . ALA A 1 169 ? -15.153 -0.407 -1.472 1.00 89.25 169 ALA A CA 1
ATOM 1310 C C . ALA A 1 169 ? -15.925 0.864 -1.886 1.00 89.25 169 ALA A C 1
ATOM 1312 O O . ALA A 1 169 ? -15.321 1.877 -2.221 1.00 89.25 169 ALA A O 1
ATOM 1313 N N . SER A 1 170 ? -17.260 0.849 -1.799 1.00 88.62 170 SER A N 1
ATOM 1314 C CA . SER A 1 170 ? -18.121 2.009 -2.064 1.00 88.62 170 SER A CA 1
ATOM 1315 C C . SER A 1 170 ? -17.946 3.171 -1.081 1.00 88.62 170 SER A C 1
ATOM 1317 O O . SER A 1 170 ? -18.435 4.262 -1.353 1.00 88.62 170 SER A O 1
ATOM 1319 N N . SER A 1 171 ? -17.312 2.954 0.076 1.00 89.25 171 SER A N 1
ATOM 1320 C CA . SER A 1 171 ? -16.973 4.029 1.014 1.00 89.25 171 SER A CA 1
ATOM 1321 C C . SER A 1 171 ? -15.629 4.686 0.710 1.00 89.25 171 SER A C 1
ATOM 1323 O O . SER A 1 171 ? -15.263 5.636 1.399 1.00 89.25 171 SER A O 1
ATOM 1325 N N . LEU A 1 172 ? -14.859 4.150 -0.241 1.00 90.94 172 LEU A N 1
ATOM 1326 C CA . LEU A 1 172 ? -13.609 4.762 -0.654 1.00 90.94 172 LEU A CA 1
ATOM 1327 C C . LEU A 1 172 ? -13.899 6.013 -1.483 1.00 90.94 172 LEU A C 1
ATOM 1329 O O . LEU A 1 172 ? -14.741 6.011 -2.381 1.00 90.94 172 LEU A O 1
ATOM 1333 N N . THR A 1 173 ? -13.173 7.080 -1.192 1.00 90.31 173 THR A N 1
ATOM 1334 C CA . THR A 1 173 ? -13.184 8.316 -1.965 1.00 90.31 173 THR A CA 1
ATOM 1335 C C . THR A 1 173 ? -12.022 8.302 -2.940 1.00 90.31 173 THR A C 1
ATOM 1337 O O . THR A 1 173 ? -10.906 7.958 -2.559 1.00 90.31 173 THR A O 1
ATOM 1340 N N . SER A 1 174 ? -12.252 8.692 -4.192 1.00 87.19 174 SER A N 1
ATOM 1341 C CA . SER A 1 174 ? -11.155 8.934 -5.129 1.00 87.19 174 SER A CA 1
ATOM 1342 C C . SER A 1 174 ? -10.269 10.051 -4.577 1.00 87.19 174 SER A C 1
ATOM 1344 O O . SER A 1 174 ? -10.735 11.180 -4.410 1.00 87.19 174 SER A O 1
ATOM 1346 N N . GLN A 1 175 ? -9.017 9.728 -4.276 1.00 75.31 175 GLN A N 1
ATOM 1347 C CA . GLN A 1 175 ? -7.996 10.677 -3.869 1.00 75.31 175 GLN A CA 1
ATOM 1348 C C . GLN A 1 175 ? -7.085 10.905 -5.065 1.00 75.31 175 GLN A C 1
ATOM 1350 O O . GLN A 1 175 ? -6.686 9.952 -5.721 1.00 75.31 175 GLN A O 1
ATOM 1355 N N . SER A 1 176 ? -6.781 12.172 -5.324 1.00 61.12 176 SER A N 1
ATOM 1356 C CA . SER A 1 176 ? -6.175 12.670 -6.557 1.00 61.12 176 SER A CA 1
ATOM 1357 C C . SER A 1 176 ? -7.073 12.575 -7.797 1.00 61.12 176 SER A C 1
ATOM 1359 O O . SER A 1 176 ? -7.678 11.556 -8.131 1.00 61.12 176 SER A O 1
ATOM 1361 N N . ALA A 1 177 ? -7.125 13.681 -8.539 1.00 49.56 177 ALA A N 1
ATOM 1362 C CA . ALA A 1 177 ? -7.273 13.572 -9.975 1.00 49.56 177 ALA A CA 1
ATOM 1363 C C . ALA A 1 177 ? -5.954 12.959 -10.443 1.00 49.56 177 ALA A C 1
ATOM 1365 O O . ALA A 1 177 ? -4.970 13.684 -10.562 1.00 49.56 177 ALA A O 1
ATOM 1366 N N . SER A 1 178 ? -5.871 11.642 -10.645 1.00 47.00 178 SER A N 1
ATOM 1367 C CA . SER A 1 178 ? -4.753 11.092 -11.405 1.00 47.00 178 SER A CA 1
ATOM 1368 C C . SER A 1 178 ? -4.749 11.841 -12.744 1.00 47.00 178 SER A C 1
ATOM 1370 O O . SER A 1 178 ? -5.580 11.599 -13.612 1.00 47.00 178 SER A O 1
ATOM 1372 N N . ALA A 1 179 ? -3.866 12.837 -12.894 1.00 45.50 179 ALA A N 1
ATOM 1373 C CA . ALA A 1 179 ? -3.804 13.773 -14.022 1.00 45.50 179 ALA A CA 1
ATOM 1374 C C . ALA A 1 179 ? -3.275 13.112 -15.314 1.00 45.50 179 ALA A C 1
ATOM 1376 O O . ALA A 1 179 ? -2.683 13.747 -16.187 1.00 45.50 179 ALA A O 1
ATOM 1377 N N . GLN A 1 180 ? -3.522 11.810 -15.451 1.00 56.22 180 GLN A N 1
ATOM 1378 C CA . GLN A 1 180 ? -3.443 11.060 -16.689 1.00 56.22 180 GLN A CA 1
ATOM 1379 C C . GLN 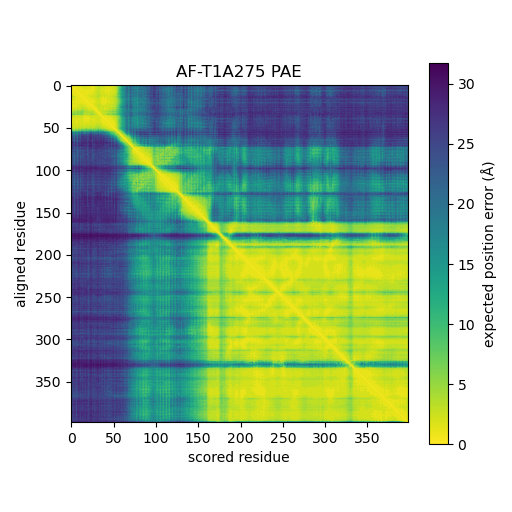A 1 180 ? -4.759 10.289 -16.956 1.00 56.22 180 GLN A C 1
ATOM 1381 O O . GLN A 1 180 ? -4.686 9.109 -17.308 1.00 56.22 180 GLN A O 1
ATOM 1386 N N . PRO A 1 181 ? -5.973 10.894 -16.877 1.00 55.97 181 PRO A N 1
ATOM 1387 C CA . PRO A 1 181 ? -7.180 10.212 -17.363 1.00 55.97 181 PRO A CA 1
ATOM 1388 C C . PRO A 1 181 ? -7.037 9.870 -18.852 1.00 55.97 181 PRO A C 1
ATOM 1390 O O . PRO A 1 181 ? -7.553 8.862 -19.323 1.00 55.97 181 PRO A O 1
ATOM 1393 N N . SER A 1 182 ? -6.260 10.683 -19.579 1.00 54.75 182 SER A N 1
ATOM 1394 C CA . SER A 1 182 ? -5.874 10.467 -20.974 1.00 54.75 182 SER A CA 1
ATOM 1395 C C . SER A 1 182 ? -5.099 9.167 -21.218 1.00 54.75 182 SER A C 1
ATOM 1397 O O . SER A 1 182 ? -5.070 8.709 -22.353 1.00 54.75 182 SER A O 1
ATOM 1399 N N . GLN A 1 183 ? -4.504 8.564 -20.183 1.00 64.50 183 GLN A N 1
ATOM 1400 C CA . GLN A 1 183 ? -3.799 7.277 -20.257 1.00 64.50 183 GLN A CA 1
ATOM 1401 C C . GLN A 1 183 ? -4.572 6.135 -19.572 1.00 64.50 183 GLN A C 1
ATOM 1403 O O . GLN A 1 183 ? -4.050 5.032 -19.424 1.00 64.50 183 GLN A O 1
ATOM 1408 N N . GLY A 1 184 ? -5.807 6.390 -19.121 1.00 73.31 184 GLY A N 1
ATOM 1409 C CA . GLY A 1 184 ? -6.676 5.388 -18.502 1.00 73.31 184 GLY A CA 1
ATOM 1410 C C . GLY A 1 184 ? -6.219 4.880 -17.130 1.00 73.31 184 GLY A C 1
ATOM 1411 O O . GLY A 1 184 ? -6.718 3.848 -16.684 1.00 73.31 184 GLY A O 1
ATOM 1412 N N . VAL A 1 185 ? -5.269 5.543 -16.466 1.00 79.38 185 VAL A N 1
ATOM 1413 C CA . VAL A 1 185 ? -4.795 5.132 -15.134 1.00 79.38 185 VAL A CA 1
ATOM 1414 C C . VAL A 1 185 ? -5.888 5.406 -14.090 1.00 79.38 185 VAL A C 1
ATOM 1416 O O . VAL A 1 185 ? -6.305 6.565 -13.970 1.00 79.38 185 VAL A O 1
ATOM 1419 N N . PRO A 1 186 ? -6.372 4.388 -13.343 1.00 81.81 186 PRO A N 1
ATOM 1420 C CA . PRO A 1 186 ? -7.358 4.577 -12.285 1.00 81.81 186 PRO A CA 1
ATOM 1421 C C . PRO A 1 186 ? -6.922 5.627 -11.259 1.00 81.81 186 PRO A C 1
ATOM 1423 O O . PRO A 1 186 ? -5.736 5.867 -11.040 1.00 81.81 186 PRO A O 1
ATOM 1426 N N . ALA A 1 187 ? -7.897 6.285 -10.635 1.00 86.81 187 ALA A N 1
ATOM 1427 C CA . ALA A 1 187 ? -7.612 7.178 -9.520 1.00 86.81 187 ALA A CA 1
ATOM 1428 C C . ALA A 1 187 ? -7.165 6.364 -8.301 1.00 86.81 187 ALA A C 1
ATOM 1430 O O . ALA A 1 187 ? -7.659 5.258 -8.062 1.00 86.81 187 ALA A O 1
ATOM 1431 N N . TRP A 1 188 ? -6.277 6.946 -7.498 1.00 92.12 188 TRP A N 1
ATOM 1432 C CA . TRP A 1 188 ? -6.003 6.420 -6.170 1.00 92.12 188 TRP A CA 1
ATOM 1433 C C . TRP A 1 188 ? -7.255 6.570 -5.310 1.00 92.12 188 TRP A C 1
ATOM 1435 O O . TRP A 1 188 ? -8.112 7.422 -5.548 1.00 92.12 188 TRP A O 1
ATOM 1445 N N . GLN A 1 189 ? -7.403 5.706 -4.319 1.00 92.88 189 GLN A N 1
ATOM 1446 C CA . GLN A 1 189 ? -8.569 5.708 -3.455 1.00 92.88 189 GLN A CA 1
ATOM 1447 C C . GLN A 1 189 ? -8.124 5.789 -2.005 1.00 92.88 189 GLN A C 1
ATOM 1449 O O . GLN A 1 189 ? -7.157 5.144 -1.608 1.00 92.88 189 GLN A O 1
ATOM 1454 N N . SER A 1 190 ? -8.844 6.564 -1.207 1.00 91.94 190 SER A N 1
ATOM 1455 C CA . SER A 1 190 ? -8.621 6.668 0.228 1.00 91.94 190 SER A CA 1
ATOM 1456 C C . SER A 1 190 ? -9.893 6.390 1.008 1.00 91.94 190 SER A C 1
ATOM 1458 O O . SER A 1 190 ? -11.005 6.544 0.506 1.00 91.94 190 SER A O 1
ATOM 1460 N N . GLY A 1 191 ? -9.741 5.944 2.250 1.00 85.44 191 GLY A N 1
ATOM 1461 C CA . GLY A 1 191 ? -10.872 5.709 3.138 1.00 85.44 191 GLY A CA 1
ATOM 1462 C C . GLY A 1 191 ? -10.504 5.881 4.603 1.00 85.44 191 GLY A C 1
ATOM 1463 O O . GLY A 1 191 ? -9.331 5.873 4.974 1.00 85.44 191 GLY A O 1
ATOM 1464 N N . GLY A 1 192 ? -11.527 5.995 5.454 1.00 82.25 192 GLY A N 1
ATOM 1465 C CA . GLY A 1 192 ? -11.398 6.104 6.914 1.00 82.25 192 GLY A CA 1
ATOM 1466 C C . GLY A 1 192 ? -11.002 4.793 7.605 1.00 82.25 192 GLY A C 1
ATOM 1467 O O . GLY A 1 192 ? -11.568 4.448 8.639 1.00 82.25 192 GLY A O 1
ATOM 1468 N N . MET A 1 193 ? -10.088 4.034 7.003 1.00 87.81 193 MET A N 1
ATOM 1469 C CA . MET A 1 193 ? -9.569 2.776 7.532 1.00 87.81 193 MET A CA 1
ATOM 1470 C C . MET A 1 193 ? -8.551 3.042 8.644 1.00 87.81 193 MET A C 1
ATOM 1472 O O . MET A 1 193 ? -7.846 4.057 8.648 1.00 87.81 193 MET A O 1
ATOM 1476 N N . ALA A 1 194 ? -8.458 2.113 9.596 1.00 88.19 194 ALA A N 1
ATOM 1477 C CA . ALA A 1 194 ? -7.421 2.168 10.617 1.00 88.19 194 ALA A CA 1
ATOM 1478 C C . ALA A 1 194 ? -6.027 1.979 9.977 1.00 88.19 194 ALA A C 1
ATOM 1480 O O . ALA A 1 194 ? -5.892 1.132 9.089 1.00 88.19 194 ALA A O 1
ATOM 1481 N N . PRO A 1 195 ? -4.990 2.707 10.440 1.00 92.88 195 PRO A N 1
ATOM 1482 C CA . PRO A 1 195 ? -3.625 2.526 9.959 1.00 92.88 195 PRO A CA 1
ATOM 1483 C C . PRO A 1 195 ? -3.158 1.070 10.054 1.00 92.88 195 PRO A C 1
ATOM 1485 O O . PRO A 1 195 ? -3.205 0.458 11.123 1.00 92.88 195 PRO A O 1
ATOM 1488 N N . TRP A 1 196 ? -2.669 0.526 8.945 1.00 94.25 196 TRP A N 1
ATOM 1489 C CA . TRP A 1 196 ? -2.047 -0.791 8.889 1.00 94.25 196 TRP A CA 1
ATOM 1490 C C . TRP A 1 196 ? -0.530 -0.650 9.021 1.00 94.25 196 TRP A C 1
ATOM 1492 O O . TRP A 1 196 ? 0.158 -0.209 8.097 1.00 94.25 196 TRP A O 1
ATOM 1502 N N . GLN A 1 197 ? -0.023 -1.010 10.201 1.00 95.06 197 GLN A N 1
ATOM 1503 C CA . GLN A 1 197 ? 1.366 -0.794 10.597 1.00 95.06 197 GLN A CA 1
ATOM 1504 C C . GLN A 1 197 ? 2.031 -2.081 11.096 1.00 95.06 197 GLN A C 1
ATOM 1506 O O . GLN A 1 197 ? 1.376 -2.958 11.654 1.00 95.06 197 GLN A O 1
ATOM 1511 N N . ASP A 1 198 ? 3.351 -2.158 10.942 1.00 93.62 198 ASP A N 1
ATOM 1512 C CA . ASP A 1 198 ? 4.209 -3.215 11.486 1.00 93.62 198 ASP A CA 1
ATOM 1513 C C . ASP A 1 198 ? 5.338 -2.560 12.286 1.00 93.62 198 ASP A C 1
ATOM 1515 O O . ASP A 1 198 ? 6.101 -1.751 11.754 1.00 93.62 198 ASP A O 1
ATOM 1519 N N . GLY A 1 199 ? 5.397 -2.827 13.593 1.00 92.31 199 GLY A N 1
ATOM 1520 C CA . GLY A 1 199 ? 6.349 -2.164 14.491 1.00 92.31 199 GLY A CA 1
ATOM 1521 C C . GLY A 1 199 ? 6.224 -0.632 14.516 1.00 92.31 199 GLY A C 1
ATOM 1522 O O . GLY A 1 199 ? 7.234 0.057 14.635 1.00 92.31 199 GLY A O 1
ATOM 1523 N N . GLY A 1 200 ? 5.007 -0.096 14.351 1.00 93.94 200 GLY A N 1
ATOM 1524 C CA . GLY A 1 200 ? 4.738 1.349 14.295 1.00 93.94 200 GLY A CA 1
ATOM 1525 C C . GLY A 1 200 ? 5.082 2.018 12.960 1.00 93.94 200 GLY A C 1
ATOM 1526 O O . GLY A 1 200 ? 4.927 3.229 12.830 1.00 93.94 200 GLY A O 1
ATOM 1527 N N . LYS A 1 201 ? 5.532 1.251 11.960 1.00 96.88 201 LYS A N 1
ATOM 1528 C CA . LYS A 1 201 ? 5.812 1.755 10.612 1.00 96.88 201 LYS A CA 1
ATOM 1529 C C . LYS A 1 201 ? 4.620 1.491 9.693 1.00 96.88 201 LYS A C 1
ATOM 1531 O O . LYS A 1 201 ? 4.133 0.357 9.698 1.00 96.88 201 LYS A O 1
ATOM 1536 N N . PRO A 1 202 ? 4.170 2.460 8.878 1.00 97.81 202 PRO A N 1
ATOM 1537 C CA . PRO A 1 202 ? 3.180 2.209 7.836 1.00 97.81 202 PRO A CA 1
ATOM 1538 C C . PRO A 1 202 ? 3.630 1.080 6.910 1.00 97.81 202 PRO A C 1
ATOM 1540 O O . PRO A 1 202 ? 4.776 1.048 6.451 1.00 97.81 202 PRO A O 1
ATOM 1543 N N . ILE A 1 203 ? 2.717 0.150 6.636 1.00 97.88 203 ILE A N 1
ATOM 1544 C CA . ILE A 1 203 ? 2.951 -0.920 5.670 1.00 97.88 203 ILE A CA 1
ATOM 1545 C C . ILE A 1 203 ? 2.731 -0.388 4.255 1.00 97.88 203 ILE A C 1
ATOM 1547 O O . ILE A 1 203 ? 1.714 0.241 3.973 1.00 97.88 203 ILE A O 1
ATOM 1551 N N . VAL A 1 204 ? 3.660 -0.694 3.354 1.00 98.44 204 VAL A N 1
ATOM 1552 C CA . VAL A 1 204 ? 3.450 -0.626 1.906 1.00 98.44 204 VAL A CA 1
ATOM 1553 C C . VAL A 1 204 ? 3.320 -2.065 1.425 1.00 98.44 204 VAL A C 1
ATOM 1555 O O . VAL A 1 204 ? 4.270 -2.841 1.541 1.00 98.44 204 VAL A O 1
ATOM 1558 N N . TYR A 1 205 ? 2.130 -2.434 0.958 1.00 98.44 205 TYR A N 1
ATOM 1559 C CA . TYR A 1 205 ? 1.807 -3.790 0.534 1.00 98.44 205 TYR A CA 1
ATOM 1560 C C . TYR A 1 205 ? 1.503 -3.847 -0.957 1.00 98.44 205 TYR A C 1
ATOM 1562 O O . TYR A 1 205 ? 0.620 -3.130 -1.423 1.00 98.44 205 TYR A O 1
ATOM 1570 N N . PHE A 1 206 ? 2.197 -4.728 -1.674 1.00 98.62 206 PHE A N 1
ATOM 1571 C CA . PHE A 1 206 ? 1.931 -5.037 -3.078 1.00 98.62 206 PHE A CA 1
ATOM 1572 C C . PHE A 1 206 ? 1.387 -6.455 -3.254 1.00 98.62 206 PHE A C 1
ATOM 1574 O O . PHE A 1 206 ? 1.889 -7.401 -2.641 1.00 98.62 206 PHE A O 1
ATOM 1581 N N . TYR A 1 207 ? 0.401 -6.588 -4.136 1.00 98.56 207 TYR A N 1
ATOM 1582 C CA . TYR A 1 207 ? -0.170 -7.849 -4.591 1.00 98.56 207 TYR A CA 1
ATOM 1583 C C . TYR A 1 207 ? -0.186 -7.880 -6.128 1.00 98.56 207 TYR A C 1
ATOM 1585 O O . TYR A 1 207 ? -0.780 -7.003 -6.763 1.00 98.56 207 TYR A O 1
ATOM 1593 N N . GLY A 1 208 ? 0.474 -8.868 -6.733 1.00 98.19 208 GLY A N 1
ATOM 1594 C CA . GLY A 1 208 ? 0.640 -8.934 -8.188 1.00 98.19 208 GLY A CA 1
ATOM 1595 C C . GLY A 1 208 ? 1.285 -10.226 -8.681 1.00 98.19 208 GLY A C 1
ATOM 1596 O O . GLY A 1 208 ? 1.357 -11.210 -7.957 1.00 98.19 208 GLY A O 1
ATOM 1597 N N . ALA A 1 209 ? 1.746 -10.253 -9.924 1.00 97.88 209 ALA A N 1
ATOM 1598 C CA . ALA A 1 209 ? 2.436 -11.415 -10.477 1.00 97.88 209 ALA A CA 1
ATOM 1599 C C . ALA A 1 209 ? 3.390 -10.999 -11.593 1.00 97.88 209 ALA A C 1
ATOM 1601 O O . ALA A 1 209 ? 3.081 -10.061 -12.331 1.00 97.88 209 ALA A O 1
ATOM 1602 N N . THR A 1 210 ? 4.495 -11.726 -11.754 1.00 97.38 210 THR A N 1
ATOM 1603 C CA . THR A 1 210 ? 5.491 -11.439 -12.796 1.00 97.38 210 THR A CA 1
ATOM 1604 C C . THR A 1 210 ? 4.951 -11.702 -14.193 1.00 97.38 210 THR A C 1
ATOM 1606 O O . THR A 1 210 ? 5.342 -11.030 -15.131 1.00 97.38 210 THR A O 1
ATOM 1609 N N . TRP A 1 211 ? 3.984 -12.609 -14.375 1.00 96.62 211 TRP A N 1
ATOM 1610 C CA . TRP A 1 211 ? 3.382 -12.829 -15.696 1.00 96.62 211 TRP A CA 1
ATOM 1611 C C . TRP A 1 211 ? 2.573 -11.623 -16.200 1.00 96.62 211 TRP A C 1
ATOM 1613 O O . TRP A 1 211 ? 2.429 -11.464 -17.410 1.00 96.62 211 TRP A O 1
ATOM 1623 N N . CYS A 1 212 ? 2.069 -10.766 -15.303 1.00 97.06 212 CYS A N 1
ATOM 1624 C CA . CYS A 1 212 ? 1.132 -9.692 -15.625 1.00 97.06 212 CYS A CA 1
ATOM 1625 C C . CYS A 1 212 ? 1.861 -8.414 -16.094 1.00 97.06 212 CYS A C 1
ATOM 1627 O O . CYS A 1 212 ? 2.498 -7.744 -15.275 1.00 97.06 212 CYS A O 1
ATOM 1629 N N . PRO A 1 213 ? 1.686 -7.963 -17.354 1.00 96.94 213 PRO A N 1
ATOM 1630 C CA . PRO A 1 213 ? 2.378 -6.777 -17.869 1.00 96.94 213 PRO A CA 1
ATOM 1631 C C . PRO A 1 213 ? 2.093 -5.484 -17.098 1.00 96.94 213 PRO A C 1
ATOM 1633 O O . PRO A 1 213 ? 2.965 -4.626 -16.955 1.00 96.94 213 PRO A O 1
ATOM 1636 N N . TYR A 1 214 ? 0.879 -5.337 -16.567 1.00 97.00 214 TYR A N 1
ATOM 1637 C CA . TYR A 1 214 ? 0.511 -4.188 -15.739 1.00 97.00 214 TYR A CA 1
ATOM 1638 C C . TYR A 1 214 ? 1.246 -4.195 -14.390 1.00 97.00 214 TYR A C 1
ATOM 1640 O O . TYR A 1 214 ? 1.638 -3.131 -13.906 1.00 97.00 214 TYR A O 1
ATOM 1648 N N . CYS A 1 215 ? 1.470 -5.377 -13.800 1.00 97.75 215 CYS A N 1
ATOM 1649 C CA . CYS A 1 215 ? 2.292 -5.531 -12.596 1.00 97.75 215 CYS A CA 1
ATOM 1650 C C . CYS A 1 215 ? 3.752 -5.191 -12.895 1.00 97.75 215 CYS A C 1
ATOM 1652 O O . CYS A 1 215 ? 4.345 -4.368 -12.194 1.00 97.75 215 CYS A O 1
ATOM 1654 N N . SER A 1 216 ? 4.284 -5.733 -13.993 1.00 97.44 216 SER A N 1
ATOM 1655 C CA . SER A 1 216 ? 5.634 -5.448 -14.472 1.00 97.44 216 SER A CA 1
ATOM 1656 C C . SER A 1 216 ? 5.879 -3.951 -14.649 1.00 97.44 216 SER A C 1
ATOM 1658 O O . SER A 1 216 ? 6.846 -3.408 -14.116 1.00 97.44 216 SER A O 1
ATOM 1660 N N . ALA A 1 217 ? 4.963 -3.240 -15.310 1.00 97.44 217 ALA A N 1
ATOM 1661 C CA . ALA A 1 217 ? 5.079 -1.798 -15.496 1.00 97.44 217 ALA A CA 1
ATOM 1662 C C . ALA A 1 217 ? 5.019 -1.022 -14.169 1.00 97.44 217 ALA A C 1
ATOM 1664 O O . ALA A 1 217 ? 5.782 -0.073 -13.970 1.00 97.44 217 ALA A O 1
ATOM 1665 N N . ALA A 1 218 ? 4.136 -1.416 -13.245 1.00 97.56 218 ALA A N 1
ATOM 1666 C CA . ALA A 1 218 ? 3.996 -0.786 -11.932 1.00 97.56 218 ALA A CA 1
ATOM 1667 C C . ALA A 1 218 ? 5.243 -0.951 -11.043 1.00 97.56 218 ALA A C 1
ATOM 1669 O O . ALA A 1 218 ? 5.565 -0.052 -10.258 1.00 97.56 218 ALA A O 1
ATOM 1670 N N . SER A 1 219 ? 5.959 -2.072 -11.189 1.00 98.38 219 SER A N 1
ATOM 1671 C CA . SER A 1 219 ? 7.109 -2.427 -10.351 1.00 98.38 219 SER A CA 1
ATOM 1672 C C . SER A 1 219 ? 8.201 -1.352 -10.316 1.00 98.38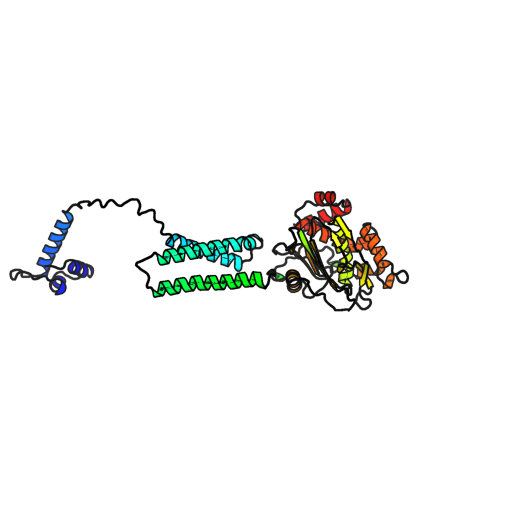 219 SER A C 1
ATOM 1674 O O . SER A 1 219 ? 8.780 -1.106 -9.261 1.00 98.38 219 SER A O 1
ATOM 1676 N N . TRP A 1 220 ? 8.430 -0.636 -11.423 1.00 98.38 220 TRP A N 1
ATOM 1677 C CA . TRP A 1 220 ? 9.450 0.414 -11.514 1.00 98.38 220 TRP A CA 1
ATOM 1678 C C . TRP A 1 220 ? 9.154 1.619 -10.620 1.00 98.38 220 TRP A C 1
ATOM 1680 O O . TRP A 1 220 ? 10.050 2.113 -9.932 1.00 98.38 220 TRP A O 1
ATOM 1690 N N . SER A 1 221 ? 7.900 2.079 -10.592 1.00 97.94 221 SER A N 1
ATOM 1691 C CA . SER A 1 221 ? 7.486 3.192 -9.728 1.00 97.94 221 SER A CA 1
ATOM 1692 C C . SER A 1 221 ? 7.523 2.796 -8.257 1.00 97.94 221 SER A C 1
ATOM 1694 O O . SER A 1 221 ? 7.989 3.573 -7.424 1.00 97.94 221 SER A O 1
ATOM 1696 N N . ILE A 1 222 ? 7.094 1.568 -7.949 1.00 98.50 222 ILE A N 1
ATOM 1697 C CA . ILE A 1 222 ? 7.137 1.013 -6.593 1.00 98.50 222 ILE A CA 1
ATOM 1698 C C . ILE A 1 222 ? 8.589 0.897 -6.123 1.00 98.50 222 ILE A C 1
ATOM 1700 O O . ILE A 1 222 ? 8.941 1.445 -5.082 1.00 98.50 222 ILE A O 1
ATOM 1704 N N . TRP A 1 223 ? 9.459 0.258 -6.907 1.00 98.62 223 TRP A N 1
ATOM 1705 C CA . TRP A 1 223 ? 10.875 0.103 -6.580 1.00 98.62 223 TRP A CA 1
ATOM 1706 C C . TRP A 1 223 ? 11.571 1.451 -6.376 1.00 98.62 223 TRP A C 1
ATOM 1708 O O . TRP A 1 223 ? 12.333 1.609 -5.415 1.00 98.62 223 TRP A O 1
ATOM 1718 N N . LYS A 1 224 ? 11.277 2.452 -7.217 1.00 98.25 224 LYS A N 1
ATOM 1719 C CA . LYS A 1 224 ? 11.820 3.798 -7.033 1.00 98.25 224 LYS A CA 1
ATOM 1720 C C . LYS A 1 224 ? 11.361 4.415 -5.715 1.00 98.25 224 LYS A C 1
ATOM 1722 O O . LYS A 1 224 ? 12.203 4.896 -4.959 1.00 98.25 224 LYS A O 1
ATOM 1727 N N . ALA A 1 225 ? 10.061 4.385 -5.425 1.00 98.12 225 ALA A N 1
ATOM 1728 C CA . ALA A 1 225 ? 9.524 4.947 -4.191 1.00 98.12 225 ALA A CA 1
ATOM 1729 C C . ALA A 1 225 ? 10.113 4.254 -2.952 1.00 98.12 225 ALA A C 1
ATOM 1731 O O . ALA A 1 225 ? 10.574 4.926 -2.033 1.00 98.12 225 ALA A O 1
ATOM 1732 N N . LEU A 1 226 ? 10.195 2.920 -2.951 1.00 98.31 226 LEU A N 1
ATOM 1733 C CA . LEU A 1 226 ? 10.815 2.159 -1.862 1.00 98.31 226 LEU A CA 1
ATOM 1734 C C . LEU A 1 226 ? 12.281 2.547 -1.668 1.00 98.31 226 LEU A C 1
ATOM 1736 O O . LEU A 1 226 ? 12.712 2.748 -0.533 1.00 98.31 226 LEU A O 1
ATOM 1740 N N . SER A 1 227 ? 13.028 2.705 -2.763 1.00 97.94 227 SER A N 1
ATOM 1741 C CA . SER A 1 227 ? 14.438 3.111 -2.726 1.00 97.94 227 SER A CA 1
ATOM 1742 C C . SER A 1 227 ? 14.631 4.504 -2.121 1.00 97.94 227 SER A C 1
ATOM 1744 O O . SER A 1 227 ? 15.627 4.731 -1.447 1.00 97.94 227 SER A O 1
ATOM 1746 N N . GLN A 1 228 ? 13.665 5.413 -2.299 1.00 97.62 228 GLN A N 1
ATOM 1747 C CA . GLN A 1 228 ? 13.704 6.769 -1.739 1.00 97.62 228 GLN A CA 1
ATOM 1748 C C . GLN A 1 228 ? 13.295 6.853 -0.259 1.00 97.62 228 GLN A C 1
ATOM 1750 O O . GLN A 1 228 ? 13.601 7.842 0.399 1.00 97.62 228 GLN A O 1
ATOM 1755 N N . TYR A 1 229 ? 12.622 5.834 0.282 1.00 97.44 229 TYR A N 1
ATOM 1756 C CA . TYR A 1 229 ? 12.227 5.763 1.697 1.00 97.44 229 TYR A CA 1
ATOM 1757 C C . TYR A 1 229 ? 13.034 4.747 2.503 1.00 97.44 229 TYR A C 1
ATOM 1759 O O . TYR A 1 229 ? 12.660 4.413 3.628 1.00 97.44 229 TYR A O 1
ATOM 1767 N N . SER A 1 230 ? 14.129 4.232 1.954 1.00 96.12 230 SER A N 1
ATOM 1768 C CA . SER A 1 230 ? 14.913 3.163 2.571 1.00 96.12 230 SER A CA 1
ATOM 1769 C C . SER A 1 230 ? 16.368 3.564 2.730 1.00 96.12 230 SER A C 1
ATOM 1771 O O . SER A 1 230 ? 16.907 4.338 1.950 1.00 96.12 230 SER A O 1
ATOM 1773 N N . THR A 1 231 ? 17.022 3.008 3.746 1.00 94.75 231 THR A N 1
ATOM 1774 C CA . THR A 1 231 ? 18.475 3.128 3.905 1.00 94.75 231 THR A CA 1
ATOM 1775 C C . THR A 1 231 ? 19.198 2.194 2.939 1.00 94.75 231 THR A C 1
ATOM 1777 O O . THR A 1 231 ? 20.276 2.520 2.450 1.00 94.75 231 THR A O 1
ATOM 1780 N N . SER A 1 232 ? 18.610 1.030 2.648 1.00 96.00 232 SER A N 1
ATOM 1781 C CA . SER A 1 232 ? 19.099 0.134 1.604 1.00 96.00 232 SER A CA 1
ATOM 1782 C C . SER A 1 232 ? 17.972 -0.685 0.981 1.00 96.00 232 SER A C 1
ATOM 1784 O O . SER A 1 232 ? 17.036 -1.111 1.662 1.00 96.00 232 SER A O 1
ATOM 1786 N N . VAL A 1 233 ? 18.097 -0.916 -0.325 1.00 97.31 233 VAL A N 1
ATOM 1787 C CA . VAL A 1 233 ? 17.309 -1.890 -1.083 1.00 97.31 233 VAL A CA 1
ATOM 1788 C C . VAL A 1 233 ? 18.295 -2.830 -1.761 1.00 97.31 233 VAL A C 1
ATOM 1790 O O . VAL A 1 233 ? 19.151 -2.386 -2.525 1.00 97.31 233 VAL A O 1
ATOM 1793 N N . THR A 1 234 ? 18.216 -4.120 -1.452 1.00 97.69 234 THR A N 1
ATOM 1794 C CA . THR A 1 234 ? 19.110 -5.146 -2.006 1.00 97.69 234 THR A CA 1
ATOM 1795 C C . THR A 1 234 ? 18.314 -6.242 -2.709 1.00 97.69 234 THR A C 1
ATOM 1797 O O . THR A 1 234 ? 17.082 -6.243 -2.680 1.00 97.69 234 THR A O 1
ATOM 1800 N N . ASN A 1 235 ? 19.023 -7.155 -3.385 1.00 96.56 235 ASN A N 1
ATOM 1801 C CA . ASN A 1 235 ? 18.440 -8.235 -4.191 1.00 96.56 235 ASN A CA 1
ATOM 1802 C C . ASN A 1 235 ? 17.514 -7.735 -5.315 1.00 96.56 235 ASN A C 1
ATOM 1804 O O . ASN A 1 235 ? 16.532 -8.385 -5.665 1.00 96.56 235 ASN A O 1
ATOM 1808 N N . VAL A 1 236 ? 17.847 -6.582 -5.904 1.00 97.12 236 VAL A N 1
ATOM 1809 C CA . VAL A 1 236 ? 17.135 -6.052 -7.071 1.00 97.12 236 VAL A CA 1
ATOM 1810 C C . VAL A 1 236 ? 17.407 -6.963 -8.263 1.00 97.12 236 VAL A C 1
ATOM 1812 O O . VAL A 1 236 ? 18.505 -6.963 -8.818 1.00 97.12 236 VAL A O 1
ATOM 1815 N N . GLN A 1 237 ? 16.401 -7.744 -8.638 1.00 97.00 237 GLN A N 1
ATOM 1816 C CA . GLN A 1 237 ? 16.401 -8.561 -9.842 1.00 97.00 237 GLN A CA 1
ATOM 1817 C C . GLN A 1 237 ? 15.404 -7.984 -10.832 1.00 97.00 237 GLN A C 1
ATOM 1819 O O . GLN A 1 237 ? 14.322 -7.538 -10.451 1.00 97.00 237 GLN A O 1
ATOM 1824 N N . THR A 1 238 ? 15.788 -7.985 -12.101 1.00 96.88 238 THR A N 1
ATOM 1825 C CA . THR A 1 238 ? 14.951 -7.501 -13.190 1.00 96.88 238 THR A CA 1
ATOM 1826 C C . THR A 1 238 ? 14.545 -8.656 -14.089 1.00 96.88 238 THR A C 1
ATOM 1828 O O . THR A 1 238 ? 15.232 -9.677 -14.166 1.00 96.88 238 THR A O 1
ATOM 1831 N N . GLY A 1 239 ? 13.403 -8.500 -14.740 1.00 95.31 239 GLY A N 1
ATOM 1832 C CA . GLY A 1 239 ? 12.809 -9.527 -15.580 1.00 95.31 239 GLY A CA 1
ATOM 1833 C C . GLY A 1 239 ? 11.900 -8.925 -16.636 1.00 95.31 239 GLY A C 1
ATOM 1834 O O . GLY A 1 239 ? 11.974 -7.731 -16.946 1.00 95.31 239 GLY A O 1
ATOM 1835 N N . PHE A 1 240 ? 11.034 -9.774 -17.171 1.00 96.25 240 PHE A N 1
ATOM 1836 C CA . PHE A 1 240 ? 10.000 -9.393 -18.114 1.00 96.25 240 PHE A CA 1
ATOM 1837 C C . PHE A 1 240 ? 8.740 -10.204 -17.826 1.00 96.25 240 PHE A C 1
ATOM 1839 O O . PHE A 1 240 ? 8.838 -11.380 -17.472 1.00 96.25 240 PHE A O 1
ATOM 1846 N N . SER A 1 241 ? 7.581 -9.594 -18.066 1.00 95.94 241 SER A N 1
ATOM 1847 C CA . SER A 1 241 ? 6.299 -10.307 -18.049 1.00 95.94 241 SER A CA 1
ATOM 1848 C C . SER A 1 241 ? 6.182 -11.370 -19.127 1.00 95.94 241 SER A C 1
ATOM 1850 O O . SER A 1 241 ? 7.029 -11.488 -20.020 1.00 95.94 241 SER A O 1
ATOM 1852 N N . SER A 1 242 ? 5.086 -12.130 -19.052 1.00 95.00 242 SER A N 1
ATOM 1853 C CA . SER A 1 242 ? 4.720 -13.116 -20.058 1.00 95.00 242 SER A CA 1
ATOM 1854 C C . SER A 1 242 ? 4.812 -12.542 -21.470 1.00 95.00 242 SER A C 1
ATOM 1856 O O . SER A 1 242 ? 4.428 -11.404 -21.751 1.00 95.00 242 SER A O 1
ATOM 1858 N N . LEU A 1 243 ? 5.320 -13.366 -22.383 1.00 93.88 243 LEU A N 1
ATOM 1859 C CA . LEU A 1 243 ? 5.354 -13.069 -23.812 1.00 93.88 243 LEU A CA 1
ATOM 1860 C C . LEU A 1 243 ? 4.010 -13.350 -24.504 1.00 93.88 243 LEU A C 1
ATOM 1862 O O . LEU A 1 243 ? 3.884 -13.067 -25.693 1.00 93.88 243 LEU A O 1
ATOM 1866 N N . ALA A 1 244 ? 3.035 -13.927 -23.794 1.00 93.00 244 ALA A N 1
ATOM 1867 C CA . ALA A 1 244 ? 1.742 -14.332 -24.345 1.00 93.00 244 ALA A CA 1
ATOM 1868 C C . ALA A 1 244 ? 0.583 -13.374 -24.003 1.00 93.00 244 ALA A C 1
ATOM 1870 O O . ALA A 1 244 ? -0.517 -13.543 -24.527 1.00 93.00 244 ALA A O 1
ATOM 1871 N N . ASP A 1 245 ? 0.813 -12.371 -23.152 1.00 90.00 245 ASP A N 1
ATOM 1872 C CA . ASP A 1 245 ? -0.203 -11.396 -22.736 1.00 90.00 245 ASP A CA 1
ATOM 1873 C C . ASP A 1 245 ? -0.259 -10.177 -23.697 1.00 90.00 245 ASP A C 1
ATOM 1875 O O . ASP A 1 245 ? 0.531 -10.028 -24.630 1.00 90.00 245 ASP A O 1
ATOM 1879 N N . THR A 1 246 ? -1.214 -9.283 -23.463 1.00 88.88 246 THR A N 1
ATOM 1880 C CA . THR A 1 246 ? -1.552 -8.058 -24.205 1.00 88.88 246 THR A CA 1
ATOM 1881 C C . THR A 1 246 ? -0.395 -7.081 -24.426 1.00 88.88 246 THR A C 1
ATOM 1883 O O . THR A 1 246 ? -0.380 -6.377 -25.436 1.00 88.88 246 THR A O 1
ATOM 1886 N N . ALA A 1 247 ? 0.574 -7.029 -23.510 1.00 93.50 247 ALA A N 1
ATOM 1887 C CA . ALA A 1 247 ? 1.792 -6.229 -23.629 1.00 93.50 247 ALA A CA 1
ATOM 1888 C C . ALA A 1 247 ? 3.022 -7.120 -23.367 1.00 93.50 247 ALA A C 1
ATOM 1890 O O . ALA A 1 247 ? 3.581 -7.109 -22.264 1.00 93.50 247 ALA A O 1
ATOM 1891 N N . PRO A 1 248 ? 3.415 -7.930 -24.366 1.00 93.25 248 PRO A N 1
ATOM 1892 C CA . PRO A 1 248 ? 4.312 -9.054 -24.164 1.00 93.25 248 PRO A CA 1
ATOM 1893 C C . PRO A 1 248 ? 5.714 -8.600 -23.763 1.00 93.25 248 PRO A C 1
ATOM 1895 O O . PRO A 1 248 ? 6.306 -7.715 -24.386 1.00 93.25 248 PRO A O 1
ATOM 1898 N N . GLY A 1 249 ? 6.266 -9.240 -22.732 1.00 95.44 249 GLY A N 1
ATOM 1899 C CA . GLY A 1 249 ? 7.631 -8.988 -22.285 1.00 95.44 249 GLY A CA 1
ATOM 1900 C C . GLY A 1 249 ? 7.851 -7.563 -21.791 1.00 95.44 249 GLY A C 1
ATOM 1901 O O . GLY A 1 249 ? 8.888 -6.976 -22.093 1.00 95.44 249 GLY A O 1
ATOM 1902 N N . THR A 1 250 ? 6.889 -6.982 -21.074 1.00 96.88 250 THR A N 1
ATOM 1903 C CA . THR A 1 250 ? 7.065 -5.678 -20.415 1.00 96.88 250 THR A CA 1
ATOM 1904 C C . THR A 1 250 ? 8.146 -5.809 -19.335 1.00 96.88 250 THR A C 1
ATOM 1906 O O . THR A 1 250 ? 8.064 -6.747 -18.542 1.00 96.88 250 THR A O 1
ATOM 1909 N N . PRO A 1 251 ? 9.160 -4.922 -19.285 1.00 97.44 251 PRO A N 1
ATOM 1910 C CA . PRO A 1 251 ? 10.254 -5.035 -18.321 1.00 97.44 251 PRO A CA 1
ATOM 1911 C C . PRO A 1 251 ? 9.762 -4.812 -16.892 1.00 97.44 251 PRO A C 1
ATOM 1913 O O . PRO A 1 251 ? 8.875 -3.988 -16.663 1.00 97.44 251 PRO A O 1
ATOM 1916 N N . GLU A 1 252 ? 10.400 -5.462 -15.924 1.00 97.06 252 GLU A N 1
ATOM 1917 C CA . GLU A 1 252 ? 10.031 -5.352 -14.509 1.00 97.06 252 GLU A CA 1
ATOM 1918 C C . GLU A 1 252 ? 11.207 -5.429 -13.542 1.00 97.06 252 GLU A C 1
ATOM 1920 O O . GLU A 1 252 ? 12.301 -5.885 -13.884 1.00 97.06 252 GLU A O 1
ATOM 1925 N N . VAL A 1 253 ? 10.926 -5.029 -12.304 1.00 98.19 253 VAL A N 1
ATOM 1926 C CA . VAL A 1 253 ? 11.651 -5.425 -11.099 1.00 98.19 253 VAL A CA 1
ATOM 1927 C C . VAL A 1 253 ? 10.832 -6.510 -10.404 1.00 98.19 253 VAL A C 1
ATOM 1929 O O . VAL A 1 253 ? 9.660 -6.287 -10.118 1.00 98.19 253 VAL A O 1
ATOM 1932 N N . ILE A 1 254 ? 11.444 -7.651 -10.085 1.00 98.06 254 ILE A N 1
ATOM 1933 C CA . ILE A 1 254 ? 10.783 -8.734 -9.342 1.00 98.06 254 ILE A CA 1
ATOM 1934 C C . ILE A 1 254 ? 10.684 -8.312 -7.871 1.00 98.06 254 ILE A C 1
ATOM 1936 O O . ILE A 1 254 ? 11.662 -8.374 -7.116 1.00 98.06 254 ILE A O 1
ATOM 1940 N N . LEU A 1 255 ? 9.510 -7.833 -7.469 1.00 98.38 255 LEU A N 1
ATOM 1941 C CA . LEU A 1 255 ? 9.267 -7.208 -6.174 1.00 98.38 255 LEU A CA 1
ATOM 1942 C C . LEU A 1 255 ? 9.329 -8.203 -5.006 1.00 98.38 255 LEU A C 1
ATOM 1944 O O . LEU A 1 255 ? 9.745 -7.819 -3.909 1.00 98.38 255 LEU A O 1
ATOM 1948 N N . ALA A 1 256 ? 8.976 -9.474 -5.232 1.00 97.69 256 ALA A N 1
ATOM 1949 C CA . ALA A 1 256 ? 9.094 -10.554 -4.246 1.00 97.69 256 ALA A CA 1
ATOM 1950 C C . ALA A 1 256 ? 10.527 -10.756 -3.733 1.00 97.69 256 ALA A C 1
ATOM 1952 O O . ALA A 1 256 ? 10.716 -11.196 -2.599 1.00 97.69 256 ALA A O 1
ATOM 1953 N N . ASN A 1 257 ? 11.531 -10.423 -4.549 1.00 97.25 257 ASN A N 1
ATOM 1954 C CA . ASN A 1 257 ? 12.937 -10.664 -4.224 1.00 97.25 257 ASN A CA 1
ATOM 1955 C C . ASN A 1 257 ? 13.595 -9.481 -3.503 1.00 97.25 257 ASN A C 1
ATOM 1957 O O . ASN A 1 257 ? 14.699 -9.628 -2.975 1.00 97.25 257 ASN A O 1
ATOM 1961 N N . LEU A 1 258 ? 12.926 -8.323 -3.443 1.00 98.06 258 LEU A N 1
ATOM 1962 C CA . LEU A 1 258 ? 13.469 -7.126 -2.812 1.00 98.06 258 LEU A CA 1
ATOM 1963 C C . LEU A 1 258 ? 13.606 -7.292 -1.299 1.00 98.06 258 LEU A C 1
ATOM 1965 O O . LEU A 1 258 ? 12.654 -7.624 -0.591 1.00 98.06 258 LEU A O 1
ATOM 1969 N N . VAL A 1 259 ? 14.780 -6.932 -0.788 1.00 97.94 259 VAL A N 1
ATOM 1970 C CA . VAL A 1 259 ? 15.009 -6.753 0.647 1.00 97.94 259 VAL A CA 1
ATOM 1971 C C . VAL A 1 259 ? 15.105 -5.261 0.926 1.00 97.94 259 VAL A C 1
ATOM 1973 O O . VAL A 1 259 ? 16.043 -4.595 0.491 1.00 97.94 259 VAL A O 1
ATOM 1976 N N . VAL A 1 260 ? 14.111 -4.735 1.641 1.00 98.06 260 VAL A N 1
ATOM 1977 C CA . VAL A 1 260 ? 13.942 -3.300 1.894 1.00 98.06 260 VAL A CA 1
ATOM 1978 C C . VAL A 1 260 ? 14.196 -3.007 3.370 1.00 98.06 260 VAL A C 1
ATOM 1980 O O . VAL A 1 260 ? 13.416 -3.408 4.233 1.00 98.06 260 VAL A O 1
ATOM 1983 N N . ASN A 1 261 ? 15.273 -2.278 3.663 1.00 97.69 261 ASN A N 1
ATOM 1984 C CA . ASN A 1 261 ? 15.599 -1.828 5.013 1.00 97.69 261 ASN A CA 1
ATOM 1985 C C . ASN A 1 261 ? 15.261 -0.344 5.155 1.00 97.69 261 ASN A C 1
ATOM 1987 O O . ASN A 1 261 ? 16.006 0.524 4.694 1.00 97.69 261 ASN A O 1
ATOM 1991 N N . SER A 1 262 ? 14.148 -0.051 5.824 1.00 97.06 262 SER A N 1
ATOM 1992 C CA . SER A 1 262 ? 13.686 1.317 6.061 1.00 97.06 262 SER A CA 1
ATOM 1993 C C . SER A 1 262 ? 13.416 1.582 7.546 1.00 97.06 262 SER A C 1
ATOM 1995 O O . SER A 1 262 ? 12.818 0.739 8.228 1.00 97.06 262 SER A O 1
ATOM 1997 N N . PRO A 1 263 ? 13.803 2.757 8.080 1.00 95.81 263 PRO A N 1
ATOM 1998 C CA . PRO A 1 263 ? 13.364 3.196 9.398 1.00 95.81 263 PRO A CA 1
ATOM 1999 C C . PRO A 1 263 ? 11.915 3.712 9.393 1.00 95.81 263 PRO A C 1
ATOM 2001 O O . PRO A 1 263 ? 11.290 3.707 10.450 1.00 95.81 263 PRO A O 1
ATOM 2004 N N . SER A 1 264 ? 11.370 4.116 8.240 1.00 96.81 264 SER A N 1
ATOM 2005 C CA . SER A 1 264 ? 10.067 4.789 8.145 1.00 96.81 264 SER A CA 1
ATOM 2006 C C . SER A 1 264 ? 8.933 3.908 7.629 1.00 96.81 264 SER A C 1
ATOM 2008 O O . SER A 1 264 ? 7.796 4.162 7.994 1.00 96.81 264 SER A O 1
ATOM 2010 N N . ILE A 1 265 ? 9.197 2.884 6.814 1.00 98.06 265 ILE A N 1
ATOM 2011 C CA . ILE A 1 265 ? 8.145 2.026 6.238 1.00 98.06 265 ILE A CA 1
ATOM 2012 C C . ILE A 1 265 ? 8.409 0.540 6.501 1.00 98.06 265 ILE A C 1
ATOM 2014 O O . ILE A 1 265 ? 9.545 0.133 6.753 1.00 98.06 265 ILE A O 1
ATOM 2018 N N . SER A 1 266 ? 7.357 -0.276 6.429 1.00 98.12 266 SER A N 1
ATOM 2019 C CA . SER A 1 266 ? 7.454 -1.739 6.390 1.00 98.12 266 SER A CA 1
ATOM 2020 C C . SER A 1 266 ? 6.987 -2.247 5.027 1.00 98.12 266 SER A C 1
ATOM 2022 O O . SER A 1 266 ? 5.840 -2.042 4.638 1.00 98.12 266 SER A O 1
ATOM 2024 N N . TRP A 1 267 ? 7.878 -2.892 4.277 1.00 98.25 267 TRP A N 1
ATOM 2025 C CA . TRP A 1 267 ? 7.560 -3.466 2.969 1.00 98.25 267 TRP A CA 1
ATOM 2026 C C . TRP A 1 267 ? 6.978 -4.872 3.123 1.00 98.25 267 TRP A C 1
ATOM 2028 O O . TRP A 1 267 ? 7.553 -5.714 3.818 1.00 98.25 267 TRP A O 1
ATOM 2038 N N . LYS A 1 268 ? 5.843 -5.134 2.468 1.00 98.19 268 LYS A N 1
ATOM 2039 C CA . LYS A 1 268 ? 5.225 -6.461 2.370 1.00 98.19 268 LYS A CA 1
ATOM 2040 C C . LYS A 1 268 ? 4.846 -6.725 0.917 1.00 98.19 268 LYS A C 1
ATOM 2042 O O . LYS A 1 268 ? 4.372 -5.834 0.222 1.00 98.19 268 LYS A O 1
ATOM 2047 N N . VAL A 1 269 ? 4.995 -7.965 0.474 1.00 98.38 269 VAL A N 1
ATOM 2048 C CA . VAL A 1 269 ? 4.748 -8.332 -0.920 1.00 98.38 269 VAL A CA 1
ATOM 2049 C C . VAL A 1 269 ? 4.125 -9.718 -1.016 1.00 98.38 269 VAL A C 1
ATOM 2051 O O . VAL A 1 269 ? 4.487 -10.626 -0.269 1.00 98.38 269 VAL A O 1
ATOM 2054 N N . SER A 1 270 ? 3.168 -9.857 -1.926 1.00 98.31 270 SER A N 1
ATOM 2055 C CA . SER A 1 270 ? 2.629 -11.124 -2.411 1.00 98.31 270 SER A CA 1
ATOM 2056 C C . SER A 1 270 ? 2.676 -11.067 -3.931 1.00 98.31 270 SER A C 1
ATOM 2058 O O . SER A 1 270 ? 1.806 -10.474 -4.558 1.00 98.31 270 SER A O 1
ATOM 2060 N N . GLU A 1 271 ? 3.723 -11.628 -4.521 1.00 98.31 271 GLU A N 1
ATOM 2061 C CA . GLU A 1 271 ? 3.909 -11.644 -5.969 1.00 98.31 271 GLU A CA 1
ATOM 2062 C C . GLU A 1 271 ? 4.137 -13.082 -6.427 1.00 98.31 271 GLU A C 1
ATOM 2064 O O . GLU A 1 271 ? 4.982 -13.781 -5.865 1.00 98.31 271 GLU A O 1
ATOM 2069 N N . ASP A 1 272 ? 3.347 -13.540 -7.401 1.00 97.88 272 ASP A N 1
ATOM 2070 C CA . ASP A 1 272 ? 3.588 -14.841 -8.021 1.00 97.88 272 ASP A CA 1
ATOM 2071 C C . ASP A 1 272 ? 4.766 -14.726 -8.987 1.00 97.88 272 ASP A C 1
ATOM 2073 O O . ASP A 1 272 ? 4.745 -13.907 -9.903 1.00 97.88 272 ASP A O 1
ATOM 2077 N N . THR A 1 273 ? 5.783 -15.557 -8.773 1.00 96.81 273 THR A N 1
ATOM 2078 C CA . THR A 1 273 ? 7.009 -15.609 -9.582 1.00 96.81 273 THR A CA 1
ATOM 2079 C C . THR A 1 273 ? 7.138 -16.927 -10.347 1.00 96.81 273 THR A C 1
ATOM 2081 O O . THR A 1 273 ? 8.200 -17.237 -10.884 1.00 96.81 273 THR A O 1
ATOM 2084 N N . SER A 1 274 ? 6.061 -17.722 -10.402 1.00 93.75 274 SER A N 1
ATOM 2085 C CA . SER A 1 274 ? 6.058 -19.048 -11.029 1.00 93.75 274 SER A CA 1
ATOM 2086 C C . SER A 1 274 ? 6.215 -19.003 -12.552 1.00 93.75 274 SER A C 1
ATOM 2088 O O . SER A 1 274 ? 6.622 -19.995 -13.157 1.00 93.75 274 SER A O 1
ATOM 2090 N N . GLY A 1 275 ? 5.883 -17.863 -13.169 1.00 83.56 275 GLY A N 1
ATOM 2091 C CA . GLY A 1 275 ? 5.837 -17.699 -14.623 1.00 83.56 275 GLY A CA 1
ATOM 2092 C C . GLY A 1 275 ? 4.634 -18.379 -15.285 1.00 83.56 275 GLY A C 1
ATOM 2093 O O . GLY A 1 275 ? 4.619 -18.514 -16.505 1.00 83.56 275 GLY A O 1
ATOM 2094 N N . VAL A 1 276 ? 3.645 -18.831 -14.505 1.00 90.81 276 VAL A N 1
ATOM 2095 C CA . VAL A 1 276 ? 2.405 -19.419 -15.022 1.00 90.81 276 VAL A CA 1
ATOM 2096 C C . VAL A 1 276 ? 1.344 -18.331 -15.174 1.00 90.81 276 VAL A C 1
ATOM 2098 O O . VAL A 1 276 ? 0.841 -17.801 -14.183 1.00 90.81 276 VAL A O 1
ATOM 2101 N N . ASP A 1 277 ? 0.980 -18.029 -16.419 1.00 92.44 277 ASP A N 1
ATOM 2102 C CA . ASP A 1 277 ? -0.037 -17.028 -16.749 1.00 92.44 277 ASP A CA 1
ATOM 2103 C C . ASP A 1 277 ? -1.373 -17.318 -16.053 1.00 92.44 277 ASP A C 1
ATOM 2105 O O . ASP A 1 277 ? -1.870 -18.447 -16.037 1.00 92.44 277 ASP A O 1
ATOM 2109 N N . GLY A 1 278 ? -1.970 -16.276 -15.472 1.00 91.81 278 GLY A N 1
ATOM 2110 C CA . GLY A 1 278 ? -3.233 -16.372 -14.741 1.00 91.81 278 GLY A CA 1
ATOM 2111 C C . GLY A 1 278 ? -3.119 -16.932 -13.319 1.00 91.81 278 GLY A C 1
ATOM 2112 O O . GLY A 1 278 ? -4.134 -16.991 -12.624 1.00 91.81 278 GLY A O 1
ATOM 2113 N N . ASN A 1 279 ? -1.926 -17.316 -12.851 1.00 94.38 279 ASN A N 1
ATOM 2114 C CA . ASN A 1 279 ? -1.742 -17.733 -11.465 1.00 94.38 279 ASN A CA 1
ATOM 2115 C C . ASN A 1 279 ? -1.684 -16.515 -10.528 1.00 94.38 279 ASN A C 1
ATOM 2117 O O . ASN A 1 279 ? -0.811 -15.658 -10.651 1.00 94.38 279 ASN A O 1
ATOM 2121 N N . PHE A 1 280 ? -2.601 -16.430 -9.570 1.00 94.56 280 PHE A N 1
ATOM 2122 C CA . PHE A 1 280 ? -2.608 -15.352 -8.580 1.00 94.56 280 PHE A CA 1
ATOM 2123 C C . PHE A 1 280 ? -1.853 -15.788 -7.320 1.00 94.56 280 PHE A C 1
ATOM 2125 O O . PHE A 1 280 ? -2.023 -16.928 -6.877 1.00 94.56 280 PHE A O 1
ATOM 2132 N N . PRO A 1 281 ? -1.051 -14.912 -6.690 1.00 95.31 281 PRO A N 1
ATOM 2133 C CA . PRO A 1 281 ? -0.353 -15.291 -5.471 1.00 95.31 281 PRO A CA 1
ATOM 2134 C C . PRO A 1 281 ? -1.332 -15.501 -4.315 1.00 95.31 281 PRO A C 1
ATOM 2136 O O . PRO A 1 281 ? -2.352 -14.818 -4.184 1.00 95.31 281 PRO A O 1
ATOM 2139 N N . GLY A 1 282 ? -0.974 -16.408 -3.410 1.00 94.75 282 GLY A N 1
ATOM 2140 C CA . GLY A 1 282 ? -1.581 -16.450 -2.084 1.00 94.75 282 GLY A CA 1
ATOM 2141 C C . GLY A 1 282 ? -1.134 -15.258 -1.232 1.00 94.75 282 GLY A C 1
ATOM 2142 O O . GLY A 1 282 ? -0.050 -14.705 -1.418 1.00 94.75 282 GLY A O 1
ATOM 2143 N N . THR A 1 283 ? -1.952 -14.874 -0.256 1.00 94.94 283 THR A N 1
ATOM 2144 C CA . THR A 1 283 ? -1.561 -13.890 0.762 1.00 94.94 283 THR A CA 1
ATOM 2145 C C . THR A 1 283 ? -0.938 -14.581 1.974 1.00 94.94 283 THR A C 1
ATOM 2147 O O . THR A 1 283 ? -1.408 -15.639 2.389 1.00 94.94 283 THR A O 1
ATOM 2150 N N . ALA A 1 284 ? 0.074 -13.975 2.595 1.00 91.56 284 ALA A N 1
ATOM 2151 C CA . ALA A 1 284 ? 0.805 -14.562 3.721 1.00 91.56 284 ALA A CA 1
ATOM 2152 C C . ALA A 1 284 ? 0.033 -14.520 5.051 1.00 91.56 284 ALA A C 1
ATOM 2154 O O . ALA A 1 284 ? 0.321 -15.289 5.966 1.00 91.56 284 ALA A O 1
ATOM 2155 N N . ASN A 1 285 ? -0.914 -13.593 5.192 1.00 89.88 285 ASN A N 1
ATOM 2156 C CA . ASN A 1 285 ? -1.737 -13.468 6.388 1.00 89.88 285 ASN A CA 1
ATOM 2157 C C . ASN A 1 285 ? -3.116 -12.903 6.051 1.00 89.88 285 ASN A C 1
ATOM 2159 O O . ASN A 1 285 ? -3.395 -12.463 4.937 1.00 89.88 285 ASN A O 1
ATOM 2163 N N . CYS A 1 286 ? -3.983 -12.883 7.051 1.00 90.31 286 CYS A N 1
ATOM 2164 C CA . CYS A 1 286 ? -5.369 -12.543 6.821 1.00 90.31 286 CYS A CA 1
ATOM 2165 C C . CYS A 1 286 ? -5.646 -11.026 6.724 1.00 90.31 286 CYS A C 1
ATOM 2167 O O . CYS A 1 286 ? -6.670 -10.647 6.163 1.00 90.31 286 CYS A O 1
ATOM 2169 N N . TYR A 1 287 ? -4.726 -10.151 7.169 1.00 91.75 287 TYR A N 1
ATOM 2170 C CA . TYR A 1 287 ? -4.790 -8.714 6.847 1.00 91.75 287 TYR A CA 1
ATOM 2171 C C . TYR A 1 287 ? -4.655 -8.510 5.341 1.00 91.75 287 TYR A C 1
ATOM 2173 O O . TYR A 1 287 ? -5.488 -7.851 4.729 1.00 91.75 287 TYR A O 1
ATOM 2181 N N . GLN A 1 288 ? -3.633 -9.123 4.743 1.00 95.44 288 GLN A N 1
ATOM 2182 C CA . GLN A 1 288 ? -3.415 -9.079 3.300 1.00 95.44 288 GLN A CA 1
ATOM 2183 C C . GLN A 1 288 ? -4.639 -9.614 2.545 1.00 95.44 288 GLN A C 1
ATOM 2185 O O . GLN A 1 288 ? -5.154 -8.927 1.666 1.00 95.44 288 GLN A O 1
ATOM 2190 N N . GLN A 1 289 ? -5.170 -10.776 2.950 1.00 94.56 289 GLN A N 1
ATOM 2191 C CA . GLN A 1 289 ? -6.383 -11.342 2.350 1.00 94.56 289 GLN A CA 1
ATOM 2192 C C . GLN A 1 289 ? -7.589 -10.401 2.465 1.00 94.56 289 GLN A C 1
ATOM 2194 O O . GLN A 1 289 ? -8.351 -10.266 1.506 1.00 94.56 289 GLN A O 1
ATOM 2199 N N . ALA A 1 290 ? -7.775 -9.741 3.613 1.00 92.69 290 ALA A N 1
ATOM 2200 C CA . ALA A 1 290 ? -8.867 -8.794 3.811 1.00 92.69 290 ALA A CA 1
ATOM 2201 C C . ALA A 1 290 ? -8.770 -7.625 2.820 1.00 92.69 290 ALA A C 1
ATOM 2203 O O . ALA A 1 290 ? -9.741 -7.352 2.123 1.00 92.69 290 ALA A O 1
ATOM 2204 N N . TYR A 1 291 ? -7.600 -6.990 2.683 1.00 95.50 291 TYR A N 1
ATOM 2205 C CA . TYR A 1 291 ? -7.421 -5.874 1.744 1.00 95.50 291 TYR A CA 1
ATOM 2206 C C . TYR A 1 291 ? -7.601 -6.295 0.283 1.00 95.50 291 TYR A C 1
ATOM 2208 O O . TYR A 1 291 ? -8.293 -5.606 -0.465 1.00 95.50 291 TYR A O 1
ATOM 2216 N N . VAL A 1 292 ? -7.023 -7.433 -0.118 1.00 95.88 292 VAL A N 1
ATOM 2217 C CA . VAL A 1 292 ? -7.170 -7.953 -1.486 1.00 95.88 292 VAL A CA 1
ATOM 2218 C C . VAL A 1 292 ? -8.641 -8.249 -1.778 1.00 95.88 292 VAL A C 1
ATOM 2220 O O . VAL A 1 292 ? -9.186 -7.733 -2.747 1.00 95.88 292 VAL A O 1
ATOM 2223 N N . SER A 1 293 ? -9.320 -9.006 -0.912 1.00 94.75 293 SER A N 1
ATOM 2224 C CA . SER A 1 293 ? -10.733 -9.355 -1.117 1.00 94.75 293 SER A CA 1
ATOM 2225 C C . SER A 1 293 ? -11.674 -8.147 -1.093 1.00 94.75 293 SER A C 1
ATOM 2227 O O . SER A 1 293 ? -12.652 -8.135 -1.836 1.00 94.75 293 SER A O 1
ATOM 2229 N N . ALA A 1 294 ? -11.383 -7.133 -0.275 1.00 94.06 294 ALA A N 1
ATOM 2230 C CA . ALA A 1 294 ? -12.223 -5.948 -0.162 1.00 94.06 294 ALA A CA 1
ATOM 2231 C C . ALA A 1 294 ? -12.053 -4.978 -1.339 1.00 94.06 294 ALA A C 1
ATOM 2233 O O . ALA A 1 294 ? -13.043 -4.387 -1.772 1.00 94.06 294 ALA A O 1
ATOM 2234 N N . TYR A 1 295 ? -10.825 -4.788 -1.839 1.00 95.56 295 TYR A N 1
ATOM 2235 C CA . TYR A 1 295 ? -10.506 -3.629 -2.683 1.00 95.56 295 TYR A CA 1
ATOM 2236 C C . TYR A 1 295 ? -9.813 -3.935 -4.008 1.00 95.56 295 TYR A C 1
ATOM 2238 O O . TYR A 1 295 ? -9.830 -3.072 -4.881 1.00 95.56 295 TYR A O 1
ATOM 2246 N N . SER A 1 296 ? -9.238 -5.125 -4.220 1.00 94.69 296 SER A N 1
ATOM 2247 C CA . SER A 1 296 ? -8.599 -5.415 -5.515 1.00 94.69 296 SER A CA 1
ATOM 2248 C C . SER A 1 296 ? -9.614 -5.656 -6.634 1.00 94.69 296 SER A C 1
ATOM 2250 O O . SER A 1 296 ? -9.272 -5.543 -7.810 1.00 94.69 296 SER A O 1
ATOM 2252 N N . ASN A 1 297 ? -10.856 -6.016 -6.281 1.00 90.94 297 ASN A N 1
ATOM 2253 C CA . ASN A 1 297 ? -11.889 -6.480 -7.214 1.00 90.94 297 ASN A CA 1
ATOM 2254 C C . ASN A 1 297 ? -11.403 -7.643 -8.111 1.00 90.94 297 ASN A C 1
ATOM 2256 O O . ASN A 1 297 ? -11.795 -7.756 -9.270 1.00 90.94 297 ASN A O 1
ATOM 2260 N N . GLY A 1 298 ? -10.491 -8.476 -7.592 1.00 89.94 298 GLY A N 1
ATOM 2261 C CA . GLY A 1 298 ? -9.847 -9.560 -8.342 1.00 89.94 298 GLY A CA 1
ATOM 2262 C C . GLY A 1 298 ? -8.792 -9.102 -9.358 1.00 89.94 298 GLY A C 1
ATOM 2263 O O . GLY A 1 298 ? -8.255 -9.934 -10.083 1.00 89.94 298 GLY A O 1
ATOM 2264 N N . GLY A 1 299 ? -8.489 -7.802 -9.426 1.00 92.44 299 GLY A N 1
ATOM 2265 C CA . GLY A 1 299 ? -7.505 -7.228 -10.337 1.00 92.44 299 GLY A CA 1
ATOM 2266 C C . GLY A 1 299 ? -6.097 -7.151 -9.746 1.00 92.44 299 GLY A C 1
ATOM 2267 O O . GLY A 1 299 ? -5.911 -7.015 -8.536 1.00 92.44 299 GLY A O 1
ATOM 2268 N N . ILE A 1 300 ? -5.101 -7.187 -10.632 1.00 96.25 300 ILE A N 1
ATOM 2269 C CA . ILE A 1 300 ? -3.692 -6.905 -10.340 1.00 96.25 300 ILE A CA 1
ATOM 2270 C C . ILE A 1 300 ? -3.140 -5.911 -11.384 1.00 96.25 300 ILE A C 1
ATOM 2272 O O . ILE A 1 300 ? -3.608 -5.924 -12.525 1.00 96.25 300 ILE A O 1
ATOM 2276 N N . PRO A 1 301 ? -2.180 -5.035 -11.033 1.00 97.50 301 PRO A N 1
ATOM 2277 C CA . PRO A 1 301 ? -1.560 -4.898 -9.716 1.00 97.50 301 PRO A CA 1
ATOM 2278 C C . PRO A 1 301 ? -2.496 -4.272 -8.679 1.00 97.50 301 PRO A C 1
ATOM 2280 O O . PRO A 1 301 ? -3.431 -3.541 -9.009 1.00 97.50 301 PRO A O 1
ATOM 2283 N N . PHE A 1 302 ? -2.220 -4.555 -7.410 1.00 97.81 302 PHE A N 1
ATOM 2284 C CA . PHE A 1 302 ? -2.900 -3.952 -6.272 1.00 97.81 302 PHE A CA 1
ATOM 2285 C C . PHE A 1 302 ? -1.868 -3.453 -5.256 1.00 97.81 302 PHE A C 1
ATOM 2287 O O . PHE A 1 302 ? -0.952 -4.187 -4.881 1.00 97.81 302 PHE A O 1
ATOM 2294 N N . LEU A 1 303 ? -2.001 -2.197 -4.823 1.00 97.94 303 LEU A N 1
ATOM 2295 C CA . LEU A 1 303 ? -1.115 -1.565 -3.845 1.00 97.94 303 LEU A CA 1
ATOM 2296 C C . LEU A 1 303 ? -1.928 -0.963 -2.699 1.00 97.94 303 LEU A C 1
ATOM 2298 O O . LEU A 1 303 ? -2.946 -0.311 -2.924 1.00 97.94 303 LEU A O 1
ATOM 2302 N N . VAL A 1 304 ? -1.440 -1.136 -1.473 1.00 97.44 304 VAL A N 1
ATOM 2303 C CA . VAL A 1 304 ? -1.988 -0.523 -0.259 1.00 97.44 304 VAL A CA 1
ATOM 2304 C C . VAL A 1 304 ? -0.876 0.198 0.495 1.00 97.44 304 VAL A C 1
ATOM 2306 O O . VAL A 1 304 ? 0.187 -0.374 0.729 1.00 97.44 304 VAL A O 1
ATOM 2309 N N . ILE A 1 305 ? -1.127 1.436 0.918 1.00 97.94 305 ILE A N 1
ATOM 2310 C CA . ILE A 1 305 ? -0.208 2.255 1.717 1.00 97.94 305 ILE A CA 1
ATOM 2311 C C . ILE A 1 305 ? -0.889 2.603 3.043 1.00 97.94 305 ILE A C 1
ATOM 2313 O O . ILE A 1 305 ? -1.957 3.218 3.080 1.00 97.94 305 ILE A O 1
ATOM 2317 N N . ASN A 1 306 ? -0.272 2.166 4.142 1.00 97.19 306 ASN A N 1
ATOM 2318 C CA . ASN A 1 306 ? -0.737 2.310 5.524 1.00 97.19 306 ASN A CA 1
ATOM 2319 C C . ASN A 1 306 ? -2.175 1.819 5.763 1.00 97.19 306 ASN A C 1
ATOM 2321 O O . ASN A 1 306 ? -2.818 2.248 6.714 1.00 97.19 306 ASN A O 1
ATOM 2325 N N . GLY A 1 307 ? -2.724 0.972 4.889 1.00 95.69 307 GLY A N 1
ATOM 2326 C CA . GLY A 1 307 ? -4.129 0.563 4.952 1.00 95.69 307 GLY A CA 1
ATOM 2327 C C . GLY A 1 307 ? -5.138 1.668 4.627 1.00 95.69 307 GLY A C 1
ATOM 2328 O O . GLY A 1 307 ? -6.332 1.420 4.672 1.00 95.69 307 GLY A O 1
ATOM 2329 N N . GLN A 1 308 ? -4.687 2.881 4.311 1.00 94.38 308 GLN A N 1
ATOM 2330 C CA . GLN A 1 308 ? -5.548 4.058 4.157 1.00 94.38 308 GLN A CA 1
ATOM 2331 C C . GLN A 1 308 ? -5.698 4.488 2.706 1.00 94.38 308 GLN A C 1
ATOM 2333 O O . GLN A 1 308 ? -6.728 5.046 2.336 1.00 94.38 308 GLN A O 1
ATOM 2338 N N . ILE A 1 309 ? -4.669 4.221 1.907 1.00 95.69 309 ILE A N 1
ATOM 2339 C CA . ILE A 1 309 ? -4.607 4.541 0.489 1.00 95.69 309 ILE A CA 1
ATOM 2340 C C . ILE A 1 309 ? -4.481 3.226 -0.265 1.00 95.69 309 ILE A C 1
ATOM 2342 O O . ILE A 1 309 ? -3.622 2.404 0.058 1.00 95.69 309 ILE A O 1
ATOM 2346 N N . VAL A 1 310 ? -5.342 3.022 -1.252 1.00 95.62 310 VAL A N 1
ATOM 2347 C CA . VAL A 1 310 ? -5.384 1.815 -2.072 1.00 95.62 310 VAL A CA 1
ATOM 2348 C C . VAL A 1 310 ? -5.395 2.181 -3.550 1.00 95.62 310 VAL A C 1
ATOM 2350 O O . VAL A 1 310 ? -5.929 3.216 -3.952 1.00 95.62 310 VAL A O 1
ATOM 2353 N N . HIS A 1 311 ? -4.803 1.317 -4.362 1.00 94.81 311 HIS A N 1
ATOM 2354 C CA . HIS A 1 311 ? -4.846 1.407 -5.812 1.00 94.81 311 HIS A CA 1
ATOM 2355 C C . HIS A 1 311 ? -5.025 0.015 -6.395 1.00 94.81 311 HIS A C 1
ATOM 2357 O O . HIS A 1 311 ? -4.219 -0.878 -6.133 1.00 94.81 311 HIS A O 1
ATOM 2363 N N . ALA A 1 312 ? -6.064 -0.157 -7.205 1.00 93.50 312 ALA A N 1
ATOM 2364 C CA . ALA A 1 312 ? -6.356 -1.394 -7.914 1.00 93.50 312 ALA A CA 1
ATOM 2365 C C . ALA A 1 312 ? -6.298 -1.155 -9.427 1.00 93.50 312 ALA A C 1
ATOM 2367 O O . ALA A 1 312 ? -6.879 -0.198 -9.939 1.00 93.50 312 ALA A O 1
ATOM 2368 N N . GLY A 1 313 ? -5.606 -2.041 -10.142 1.00 91.56 313 GLY A N 1
ATOM 2369 C CA . GLY A 1 313 ? -5.413 -1.950 -11.585 1.00 91.56 313 GLY A CA 1
ATOM 2370 C C . GLY A 1 313 ? -4.139 -1.202 -11.973 1.00 91.56 313 GLY A C 1
ATOM 2371 O O . GLY A 1 313 ? -3.225 -1.026 -11.171 1.00 91.56 313 GLY A O 1
ATOM 2372 N N . GLN A 1 314 ? -4.056 -0.795 -13.240 1.00 90.38 314 GLN A N 1
ATOM 2373 C CA . GLN A 1 314 ? -2.816 -0.295 -13.838 1.00 90.38 314 GLN A CA 1
ATOM 2374 C C . GLN A 1 314 ? -2.270 0.960 -13.144 1.00 90.38 314 GLN A C 1
ATOM 2376 O O . GLN A 1 314 ? -2.930 1.987 -13.128 1.00 90.38 314 GLN A O 1
ATOM 2381 N N . ILE A 1 315 ? -1.050 0.901 -12.607 1.00 91.31 315 ILE A N 1
ATOM 2382 C CA . ILE A 1 315 ? -0.349 2.094 -12.095 1.00 91.31 315 ILE A CA 1
ATOM 2383 C C . ILE A 1 315 ? 0.356 2.788 -13.266 1.00 91.31 315 ILE A C 1
ATOM 2385 O O . ILE A 1 315 ? 0.121 3.962 -13.536 1.00 91.31 315 ILE A O 1
ATOM 2389 N N . ASN A 1 316 ? 1.148 2.029 -14.026 1.00 92.62 316 ASN A N 1
ATOM 2390 C CA . ASN A 1 316 ? 1.774 2.475 -15.268 1.00 92.62 316 ASN A CA 1
ATOM 2391 C C . ASN A 1 316 ? 1.182 1.693 -16.451 1.00 92.62 316 ASN A C 1
ATOM 2393 O O . ASN A 1 316 ? 1.138 0.462 -16.381 1.00 92.62 316 ASN A O 1
ATOM 2397 N N . PRO A 1 317 ? 0.771 2.352 -17.548 1.00 92.56 317 PRO A N 1
ATOM 2398 C CA . PRO A 1 317 ? 0.365 1.649 -18.760 1.00 92.56 317 PRO A CA 1
ATOM 2399 C C . PRO A 1 317 ? 1.560 0.885 -19.363 1.00 92.56 317 PRO A C 1
ATOM 2401 O O . PRO A 1 317 ? 2.574 1.514 -19.685 1.00 92.56 317 PRO A O 1
ATOM 2404 N N . PRO A 1 318 ? 1.477 -0.442 -19.571 1.00 94.19 318 PRO A N 1
ATOM 2405 C CA . PRO A 1 318 ? 2.609 -1.232 -20.061 1.00 94.19 318 PRO A CA 1
ATOM 2406 C C . PRO A 1 318 ? 3.018 -0.854 -21.489 1.00 94.19 318 PRO A C 1
ATOM 2408 O O . PRO A 1 318 ? 4.198 -0.908 -21.826 1.00 94.19 318 PRO A O 1
ATOM 2411 N N . GLY A 1 319 ? 2.074 -0.364 -22.303 1.00 92.19 319 GLY A N 1
ATOM 2412 C CA . GLY A 1 319 ? 2.349 0.132 -23.654 1.00 92.19 319 GLY A CA 1
ATOM 2413 C C . GLY A 1 319 ? 3.362 1.281 -23.700 1.00 92.19 319 GLY A C 1
ATOM 2414 O O . GLY A 1 319 ? 4.095 1.402 -24.680 1.00 92.19 319 GLY A O 1
ATOM 2415 N N . ASN A 1 320 ? 3.486 2.071 -22.627 1.00 91.81 320 ASN A N 1
ATOM 2416 C CA . ASN A 1 320 ? 4.510 3.113 -22.550 1.00 91.81 320 ASN A CA 1
ATOM 2417 C C . ASN A 1 320 ? 5.914 2.500 -22.517 1.00 91.81 320 ASN A C 1
ATOM 2419 O O . ASN A 1 320 ? 6.833 3.040 -23.116 1.00 91.81 320 ASN A O 1
ATOM 2423 N N . LEU A 1 321 ? 6.082 1.327 -21.907 1.00 94.19 321 LEU A N 1
ATOM 2424 C CA . LEU A 1 321 ? 7.376 0.658 -21.777 1.00 94.19 321 LEU A CA 1
ATOM 2425 C C . LEU A 1 321 ? 7.712 -0.256 -22.964 1.00 94.19 321 LEU A C 1
ATOM 2427 O O . LEU A 1 321 ? 8.697 -0.993 -22.902 1.00 94.19 321 LEU A O 1
ATOM 2431 N N . ALA A 1 322 ? 6.947 -0.201 -24.060 1.00 92.50 322 ALA A N 1
ATOM 2432 C CA . ALA A 1 322 ? 7.131 -1.078 -25.214 1.00 92.50 322 ALA A CA 1
ATOM 2433 C C . ALA A 1 322 ? 8.558 -1.022 -25.789 1.00 92.50 322 ALA A C 1
ATOM 2435 O O . ALA A 1 322 ? 9.118 -2.065 -26.112 1.00 92.50 322 ALA A O 1
ATOM 2436 N N . SER A 1 323 ? 9.200 0.154 -25.825 1.00 92.00 323 SER A N 1
ATOM 2437 C CA . SER A 1 323 ? 10.588 0.310 -26.303 1.00 92.00 323 SER A CA 1
ATOM 2438 C C . SER A 1 323 ? 11.635 -0.401 -25.439 1.00 92.00 323 SER A C 1
ATOM 2440 O O . SER A 1 323 ? 12.760 -0.610 -25.884 1.00 92.00 323 SER A O 1
ATOM 2442 N N . PHE A 1 324 ? 11.274 -0.764 -24.210 1.00 94.12 324 PHE A N 1
ATOM 2443 C CA . PHE A 1 324 ? 12.109 -1.502 -23.265 1.00 94.12 324 PHE A CA 1
ATOM 2444 C C . PHE A 1 324 ? 11.681 -2.968 -23.143 1.00 94.12 324 PHE A C 1
ATOM 2446 O O . PHE A 1 324 ? 12.244 -3.697 -22.327 1.00 94.12 324 PHE A O 1
ATOM 2453 N N . SER A 1 325 ? 10.688 -3.400 -23.925 1.00 91.94 325 SER A N 1
ATOM 2454 C CA . SER A 1 325 ? 10.194 -4.771 -23.890 1.00 91.94 325 SER A CA 1
ATOM 2455 C C . SER A 1 325 ? 11.254 -5.772 -24.345 1.00 91.94 325 SER A C 1
ATOM 2457 O O . SER A 1 325 ? 12.195 -5.447 -25.085 1.00 91.94 325 SER A O 1
ATOM 2459 N N . TYR A 1 326 ? 11.075 -7.023 -23.931 1.00 87.00 326 TYR A N 1
ATOM 2460 C CA . TYR A 1 326 ? 11.896 -8.139 -24.387 1.00 87.00 326 TYR A CA 1
ATOM 2461 C C . TYR A 1 326 ? 11.924 -8.221 -25.921 1.00 87.00 326 TYR A C 1
ATOM 2463 O O . TYR A 1 326 ? 12.990 -8.383 -26.514 1.00 87.00 326 TYR A O 1
ATOM 2471 N N . ALA A 1 327 ? 10.763 -8.042 -26.562 1.00 81.38 327 ALA A N 1
ATOM 2472 C CA . ALA A 1 327 ? 10.617 -8.101 -28.013 1.00 81.38 327 ALA A CA 1
ATOM 2473 C C . ALA A 1 327 ? 11.345 -6.950 -28.729 1.00 81.38 327 ALA A C 1
ATOM 2475 O O . ALA A 1 327 ? 11.998 -7.175 -29.745 1.00 81.38 327 ALA A O 1
ATOM 2476 N N . SER A 1 328 ? 11.277 -5.726 -28.197 1.00 78.31 328 SER A N 1
ATOM 2477 C CA . SER A 1 328 ? 11.909 -4.551 -28.817 1.00 78.31 328 SER A CA 1
ATOM 2478 C C . SER A 1 328 ? 13.421 -4.476 -28.620 1.00 78.31 328 SER A C 1
ATOM 2480 O O . SER A 1 328 ? 14.093 -3.768 -29.364 1.00 78.31 328 SER A O 1
ATOM 2482 N N . THR A 1 329 ? 13.963 -5.192 -27.634 1.00 76.25 329 THR A N 1
ATOM 2483 C CA . THR A 1 329 ? 15.398 -5.170 -27.308 1.00 76.25 329 THR A CA 1
ATOM 2484 C C . THR A 1 329 ? 16.132 -6.447 -27.706 1.00 76.25 329 THR A C 1
ATOM 2486 O O . THR A 1 329 ? 17.293 -6.635 -27.346 1.00 76.25 329 THR A O 1
ATOM 2489 N N . ALA A 1 330 ? 15.499 -7.331 -28.477 1.00 69.62 330 ALA A N 1
ATOM 2490 C CA . ALA A 1 330 ? 16.188 -8.466 -29.074 1.00 69.62 330 ALA A CA 1
ATOM 2491 C C . ALA A 1 330 ? 17.228 -7.976 -30.110 1.00 69.62 330 ALA A C 1
ATOM 2493 O O . ALA A 1 330 ? 16.909 -7.105 -30.924 1.00 69.62 330 ALA A O 1
ATOM 2494 N N . PRO A 1 331 ? 18.467 -8.512 -30.117 1.00 69.81 331 PRO A N 1
ATOM 2495 C CA . PRO A 1 331 ? 18.959 -9.662 -29.346 1.00 69.81 331 PRO A CA 1
ATOM 2496 C C . PRO A 1 331 ? 19.685 -9.307 -28.034 1.00 69.81 331 PRO A C 1
ATOM 2498 O O . PRO A 1 331 ? 20.131 -10.208 -27.330 1.00 69.81 331 PRO A O 1
ATOM 2501 N N . SER A 1 332 ? 19.867 -8.025 -27.698 1.00 67.94 332 SER A N 1
ATOM 2502 C CA . SER A 1 332 ? 20.622 -7.628 -26.499 1.00 67.94 332 SER A CA 1
ATOM 2503 C C . SER A 1 332 ? 19.883 -7.912 -25.189 1.00 67.94 332 SER A C 1
ATOM 2505 O O . SER A 1 332 ? 20.533 -7.958 -24.148 1.00 67.94 332 SER A O 1
ATOM 2507 N N . HIS A 1 333 ? 18.552 -8.075 -25.232 1.00 77.00 333 HIS A N 1
ATOM 2508 C CA . HIS A 1 333 ? 17.655 -8.348 -24.095 1.00 77.00 333 HIS A CA 1
ATOM 2509 C C . HIS A 1 333 ? 17.932 -7.460 -22.869 1.00 77.00 333 HIS A C 1
ATOM 2511 O O . HIS A 1 333 ? 17.726 -7.846 -21.721 1.00 77.00 333 HIS A O 1
ATOM 2517 N N . ASN A 1 334 ? 18.417 -6.243 -23.117 1.00 87.94 334 ASN A N 1
ATOM 2518 C CA . ASN A 1 334 ? 18.926 -5.321 -22.107 1.00 87.94 334 ASN A CA 1
ATOM 2519 C C . ASN A 1 334 ? 17.903 -4.247 -21.718 1.00 87.94 334 ASN A C 1
ATOM 2521 O O . ASN A 1 334 ? 18.251 -3.330 -20.977 1.00 87.94 334 ASN A O 1
ATOM 2525 N N . GLY A 1 335 ? 16.656 -4.347 -22.193 1.00 92.69 335 GLY A N 1
ATOM 2526 C CA . GLY A 1 335 ? 15.606 -3.366 -21.920 1.00 92.69 335 GLY A CA 1
ATOM 2527 C C . GLY A 1 335 ? 15.364 -3.139 -20.429 1.00 92.69 335 GLY A C 1
ATOM 2528 O O . GLY A 1 335 ? 15.377 -1.995 -19.979 1.00 92.69 335 GLY A O 1
ATOM 2529 N N . ALA A 1 336 ? 15.261 -4.212 -19.641 1.00 94.50 336 ALA A N 1
ATOM 2530 C CA . ALA A 1 336 ? 15.083 -4.112 -18.193 1.00 94.50 336 ALA A CA 1
ATOM 2531 C C . ALA A 1 336 ? 16.313 -3.508 -17.480 1.00 94.50 336 ALA A C 1
ATOM 2533 O O . ALA A 1 336 ? 16.163 -2.694 -16.571 1.00 94.50 336 ALA A O 1
ATOM 2534 N N . ALA A 1 337 ? 17.533 -3.822 -17.929 1.00 94.62 337 ALA A N 1
ATOM 2535 C CA . ALA A 1 337 ? 18.759 -3.229 -17.384 1.00 94.62 337 ALA A CA 1
ATOM 2536 C C . ALA A 1 337 ? 18.878 -1.729 -17.714 1.00 94.62 337 ALA A C 1
ATOM 2538 O O . ALA A 1 337 ? 19.240 -0.922 -16.856 1.00 94.62 337 ALA A O 1
ATOM 2539 N N . LEU A 1 338 ? 18.525 -1.335 -18.942 1.00 95.31 338 LEU A N 1
ATOM 2540 C CA . LEU A 1 338 ? 18.467 0.069 -19.349 1.00 95.31 338 LEU A CA 1
ATOM 2541 C C . LEU A 1 338 ? 17.402 0.829 -18.551 1.00 95.31 338 LEU A C 1
ATOM 2543 O O . LEU A 1 338 ? 17.657 1.945 -18.100 1.00 95.31 338 LEU A O 1
ATOM 2547 N N . MET A 1 339 ? 16.236 0.218 -18.337 1.00 97.00 339 MET A N 1
ATOM 2548 C CA . MET A 1 339 ? 15.177 0.784 -17.505 1.00 97.00 339 MET A CA 1
ATOM 2549 C C . MET A 1 339 ? 15.665 1.002 -16.070 1.00 97.00 339 MET A C 1
ATOM 2551 O O . MET A 1 339 ? 15.521 2.096 -15.525 1.00 97.00 339 MET A O 1
ATOM 2555 N N . GLN A 1 340 ? 16.338 0.007 -15.486 1.00 97.12 340 GLN A N 1
ATOM 2556 C CA . GLN A 1 340 ? 16.927 0.114 -14.154 1.00 97.12 340 GLN A CA 1
ATOM 2557 C C . GLN A 1 340 ? 17.933 1.262 -14.060 1.00 97.12 340 GLN A C 1
ATOM 2559 O O . GLN A 1 340 ? 17.879 2.046 -13.110 1.00 97.12 340 GLN A O 1
ATOM 2564 N N . GLN A 1 341 ? 18.818 1.405 -15.048 1.00 96.94 341 GLN A N 1
ATOM 2565 C CA . GLN A 1 341 ? 19.768 2.513 -15.104 1.00 96.94 341 GLN A CA 1
ATOM 2566 C C . GLN A 1 341 ? 19.047 3.868 -15.167 1.00 96.94 341 GLN A C 1
ATOM 2568 O O . GLN A 1 341 ? 19.370 4.776 -14.403 1.00 96.94 341 GLN A O 1
ATOM 2573 N N . GLN A 1 342 ? 18.053 3.996 -16.048 1.00 97.62 342 GLN A N 1
ATOM 2574 C CA . GLN A 1 342 ? 17.289 5.230 -16.248 1.00 97.62 342 GLN A CA 1
ATOM 2575 C C . GLN A 1 342 ? 16.509 5.646 -14.994 1.00 97.62 342 GLN A C 1
ATOM 2577 O O . GLN A 1 342 ? 16.575 6.802 -14.581 1.00 97.62 342 GLN A O 1
ATOM 2582 N N . VAL A 1 343 ? 15.847 4.700 -14.325 1.00 97.38 343 VAL A N 1
ATOM 2583 C CA . VAL A 1 343 ? 15.107 4.948 -13.077 1.00 97.38 343 VAL A CA 1
ATOM 2584 C C . VAL A 1 343 ? 16.047 5.264 -11.905 1.00 97.38 343 VAL A C 1
ATOM 2586 O O . VAL A 1 343 ? 15.752 6.153 -11.100 1.00 97.38 343 VAL A O 1
ATOM 2589 N N . THR A 1 34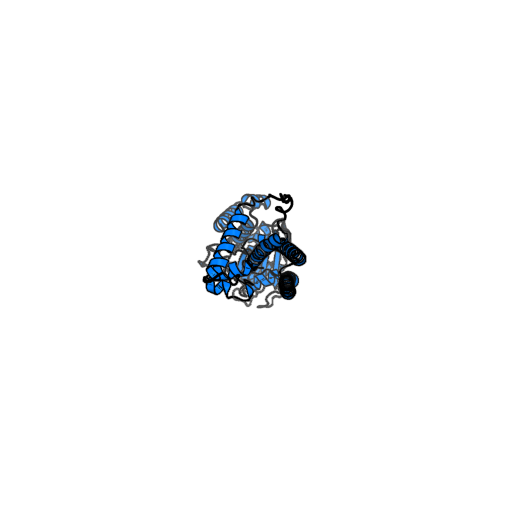4 ? 17.202 4.594 -11.819 1.00 96.06 344 THR A N 1
ATOM 2590 C CA . THR A 1 344 ? 18.229 4.892 -10.801 1.00 96.06 344 THR A CA 1
ATOM 2591 C C . THR A 1 344 ? 18.724 6.325 -10.944 1.00 96.06 344 THR A C 1
ATOM 2593 O O . THR A 1 344 ? 18.751 7.073 -9.970 1.00 96.06 344 THR A O 1
ATOM 2596 N N . ASN A 1 345 ? 19.055 6.714 -12.175 1.00 96.50 345 ASN A N 1
ATOM 2597 C CA . ASN A 1 345 ? 19.641 8.011 -12.493 1.00 96.50 345 ASN A CA 1
ATOM 2598 C C . ASN A 1 345 ? 18.602 9.132 -12.647 1.00 96.50 345 ASN A C 1
ATOM 2600 O O . ASN A 1 345 ? 18.990 10.244 -12.991 1.00 96.50 345 ASN A O 1
ATOM 2604 N N . GLU A 1 346 ? 17.307 8.848 -12.460 1.00 96.62 346 GLU A N 1
ATOM 2605 C CA . GLU A 1 346 ? 16.206 9.797 -12.695 1.00 96.62 346 GLU A CA 1
ATOM 2606 C C . GLU A 1 346 ? 16.308 10.477 -14.077 1.00 96.62 346 GLU A C 1
ATOM 2608 O O . GLU A 1 346 ? 16.138 11.689 -14.214 1.00 96.62 346 GLU A O 1
ATOM 2613 N N . SER A 1 347 ? 16.637 9.704 -15.119 1.00 96.69 347 SER A N 1
ATOM 2614 C CA . SER A 1 347 ? 16.922 10.234 -16.458 1.00 96.69 347 SER A CA 1
ATOM 2615 C C . SER A 1 347 ? 16.441 9.319 -17.584 1.00 96.69 347 SER A C 1
ATOM 2617 O O . SER A 1 347 ? 16.245 8.123 -17.398 1.00 96.69 347 SER A O 1
ATOM 2619 N N . GLY A 1 348 ? 16.280 9.883 -18.782 1.00 96.56 348 GLY A N 1
ATOM 2620 C CA . GLY A 1 348 ? 15.886 9.137 -19.977 1.00 96.56 348 GLY A CA 1
ATOM 2621 C C . GLY A 1 348 ? 14.380 8.882 -20.098 1.00 96.56 348 GLY A C 1
ATOM 2622 O O . GLY A 1 348 ? 13.572 9.274 -19.258 1.00 96.56 348 GLY A O 1
ATOM 2623 N N . GLN A 1 349 ? 13.999 8.247 -21.206 1.00 95.75 349 GLN A N 1
ATOM 2624 C CA . GLN A 1 349 ? 12.601 8.019 -21.576 1.00 95.75 349 GLN A CA 1
ATOM 2625 C C . GLN A 1 349 ? 11.866 7.104 -20.587 1.00 95.75 349 GLN A C 1
ATOM 2627 O O . GLN A 1 349 ? 10.729 7.387 -20.227 1.00 95.75 349 GLN A O 1
ATOM 2632 N N . GLY A 1 350 ? 12.524 6.046 -20.118 1.00 95.25 350 GLY A N 1
ATOM 2633 C CA . GLY A 1 350 ? 11.985 5.095 -19.156 1.00 95.25 350 GLY A CA 1
ATOM 2634 C C . GLY A 1 350 ? 11.636 5.762 -17.832 1.00 95.25 350 GLY A C 1
ATOM 2635 O O . GLY A 1 350 ? 10.531 5.580 -17.330 1.00 95.25 350 GLY A O 1
ATOM 2636 N N . TRP A 1 351 ? 12.514 6.629 -17.312 1.00 97.00 351 TRP A N 1
ATOM 2637 C CA . TRP A 1 351 ? 12.191 7.427 -16.128 1.00 97.00 351 TRP A CA 1
ATOM 2638 C C . TRP A 1 351 ? 10.969 8.316 -16.354 1.00 97.00 351 TRP A C 1
ATOM 2640 O O . TRP A 1 351 ? 10.040 8.280 -15.552 1.00 97.00 351 TRP A O 1
ATOM 2650 N N . ASN A 1 352 ? 10.921 9.049 -17.469 1.00 95.12 352 ASN A N 1
ATOM 2651 C CA . ASN A 1 352 ? 9.797 9.937 -17.786 1.00 95.12 352 ASN A CA 1
ATOM 2652 C C . ASN A 1 352 ? 8.445 9.203 -17.849 1.00 95.12 352 ASN A C 1
ATOM 2654 O O . ASN A 1 352 ? 7.409 9.816 -17.609 1.00 95.12 352 ASN A O 1
ATOM 2658 N N . MET A 1 353 ? 8.446 7.905 -18.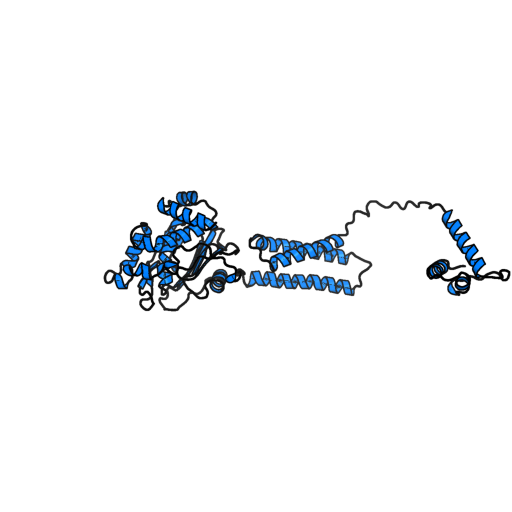161 1.00 94.31 353 MET A N 1
ATOM 2659 C CA . MET A 1 353 ? 7.236 7.082 -18.242 1.00 94.31 353 MET A CA 1
ATOM 2660 C C . MET A 1 353 ? 6.717 6.605 -16.883 1.00 94.31 353 MET A C 1
ATOM 2662 O O . MET A 1 353 ? 5.534 6.295 -16.779 1.00 94.31 353 MET A O 1
ATOM 2666 N N . VAL A 1 354 ? 7.574 6.528 -15.859 1.00 95.62 354 VAL A N 1
ATOM 2667 C CA . VAL A 1 354 ? 7.227 5.948 -14.543 1.00 95.62 354 VAL A CA 1
ATOM 2668 C C . VAL A 1 354 ? 7.353 6.939 -13.384 1.00 95.62 354 VAL A C 1
ATOM 2670 O O . VAL A 1 354 ? 6.856 6.668 -12.287 1.00 95.62 354 VAL A O 1
ATOM 2673 N N . SER A 1 355 ? 8.009 8.081 -13.605 1.00 95.38 355 SER A N 1
ATOM 2674 C CA . SER A 1 355 ? 8.308 9.082 -12.577 1.00 95.38 355 SER A CA 1
ATOM 2675 C C . SER A 1 355 ? 7.049 9.647 -11.940 1.00 95.38 355 SER A C 1
ATOM 2677 O O . SER A 1 355 ? 6.982 9.733 -10.719 1.00 95.38 355 SER A O 1
ATOM 2679 N N . PHE A 1 356 ? 6.020 9.937 -12.741 1.00 93.00 356 PHE A N 1
ATOM 2680 C CA . PHE A 1 356 ? 4.749 10.468 -12.250 1.00 93.00 356 PHE A CA 1
ATOM 2681 C C . PHE A 1 356 ? 4.140 9.574 -11.162 1.00 93.00 356 PHE A C 1
ATOM 2683 O O . PHE A 1 356 ? 3.835 10.041 -10.071 1.00 93.00 356 PHE A O 1
ATOM 2690 N N . GLN A 1 357 ? 4.031 8.268 -11.411 1.00 94.12 357 GLN A N 1
ATOM 2691 C CA . GLN A 1 357 ? 3.477 7.343 -10.420 1.00 94.12 357 GLN A CA 1
ATOM 2692 C C . GLN A 1 357 ? 4.432 7.078 -9.258 1.00 94.12 357 GLN A C 1
ATOM 2694 O O . GLN A 1 357 ? 3.984 6.846 -8.138 1.00 94.12 357 GLN A O 1
ATOM 2699 N N . ALA A 1 358 ? 5.747 7.137 -9.495 1.00 96.31 358 ALA A N 1
ATOM 2700 C CA . ALA A 1 358 ? 6.721 7.047 -8.413 1.00 96.31 358 ALA A CA 1
ATOM 2701 C C . ALA A 1 358 ? 6.533 8.208 -7.424 1.00 96.31 358 ALA A C 1
ATOM 2703 O O . ALA A 1 358 ? 6.481 7.973 -6.218 1.00 96.31 358 ALA A O 1
ATOM 2704 N N . TYR A 1 359 ? 6.356 9.435 -7.924 1.00 95.94 359 TYR A N 1
ATOM 2705 C CA . TYR A 1 359 ? 6.118 10.615 -7.096 1.00 95.94 359 TYR A CA 1
ATOM 2706 C C . TYR A 1 359 ? 4.798 10.542 -6.329 1.00 95.94 359 TYR A C 1
ATOM 2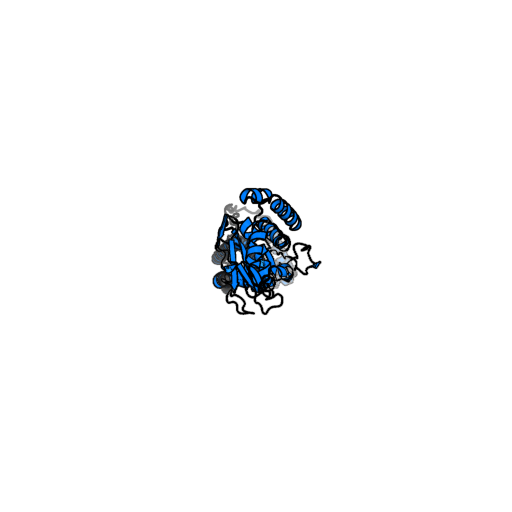708 O O . TYR A 1 359 ? 4.807 10.829 -5.135 1.00 95.94 359 TYR A O 1
ATOM 2716 N N . TRP A 1 360 ? 3.717 10.038 -6.931 1.00 95.12 360 TRP A N 1
ATOM 2717 C CA . TRP A 1 360 ? 2.463 9.800 -6.205 1.00 95.12 360 TRP A CA 1
ATOM 2718 C C . TRP A 1 360 ? 2.616 8.792 -5.070 1.00 95.12 360 TRP A C 1
ATOM 2720 O O . TRP A 1 360 ? 2.207 9.075 -3.945 1.00 95.12 360 TRP A O 1
ATOM 2730 N N . ILE A 1 361 ? 3.250 7.640 -5.319 1.00 96.75 361 ILE A N 1
ATOM 2731 C CA . ILE A 1 361 ? 3.509 6.646 -4.264 1.00 96.75 361 ILE A CA 1
ATOM 2732 C C . ILE A 1 361 ? 4.337 7.283 -3.141 1.00 96.75 361 ILE A C 1
ATOM 2734 O O . ILE A 1 361 ? 4.023 7.107 -1.964 1.00 96.75 361 ILE A O 1
ATOM 2738 N N . MET A 1 362 ? 5.361 8.067 -3.490 1.00 97.50 362 MET A N 1
ATOM 2739 C CA . MET A 1 362 ? 6.156 8.803 -2.510 1.00 97.50 362 MET A CA 1
ATOM 2740 C C . MET A 1 362 ? 5.313 9.824 -1.731 1.00 97.50 362 MET A C 1
ATOM 2742 O O . MET A 1 362 ? 5.382 9.858 -0.509 1.00 97.50 362 MET A O 1
ATOM 2746 N N . ALA A 1 363 ? 4.469 10.610 -2.394 1.00 96.19 363 ALA A N 1
ATOM 2747 C CA . ALA A 1 363 ? 3.601 11.595 -1.753 1.00 96.19 363 ALA A CA 1
ATOM 2748 C C . ALA A 1 363 ? 2.612 10.949 -0.777 1.00 96.19 363 ALA A C 1
ATOM 2750 O O . ALA A 1 363 ? 2.438 11.436 0.340 1.00 96.19 363 ALA A O 1
ATOM 2751 N N . PHE A 1 364 ? 2.030 9.807 -1.143 1.00 96.62 364 PHE A N 1
ATOM 2752 C CA . PHE A 1 364 ? 1.181 9.024 -0.252 1.00 96.62 364 PHE A CA 1
ATOM 2753 C C . PHE A 1 364 ? 1.943 8.510 0.970 1.00 96.62 364 PHE A C 1
ATOM 2755 O O . PHE A 1 364 ? 1.437 8.620 2.087 1.00 96.62 364 PHE A O 1
ATOM 2762 N N . ILE A 1 365 ? 3.177 8.020 0.795 1.00 97.56 365 ILE A N 1
ATOM 2763 C CA . ILE A 1 365 ? 4.037 7.625 1.918 1.00 97.56 365 ILE A CA 1
ATOM 2764 C C . ILE A 1 365 ? 4.363 8.840 2.809 1.00 97.56 365 ILE A C 1
ATOM 2766 O O . ILE A 1 365 ? 4.258 8.742 4.030 1.00 97.56 365 ILE A O 1
ATOM 2770 N N . ALA A 1 366 ? 4.710 10.000 2.239 1.00 97.06 366 ALA A N 1
ATOM 2771 C CA . ALA A 1 366 ? 4.946 11.228 3.008 1.00 97.06 366 ALA A CA 1
ATOM 2772 C C . ALA A 1 366 ? 3.710 11.639 3.819 1.00 97.06 366 ALA A C 1
ATOM 2774 O O . ALA A 1 366 ? 3.824 11.946 5.007 1.00 97.06 366 ALA A O 1
ATOM 2775 N N . HIS A 1 367 ? 2.534 11.600 3.189 1.00 95.69 367 HIS A N 1
ATOM 2776 C CA . HIS A 1 367 ? 1.268 11.962 3.811 1.00 95.69 367 HIS A CA 1
ATOM 2777 C C . HIS A 1 367 ? 0.957 11.080 5.027 1.00 95.69 367 HIS A C 1
ATOM 2779 O O . HIS A 1 367 ? 0.680 11.607 6.102 1.00 95.69 367 HIS A O 1
ATOM 2785 N N . VAL A 1 368 ? 1.073 9.751 4.900 1.00 95.94 368 VAL A N 1
ATOM 2786 C CA . VAL A 1 368 ? 0.784 8.829 6.018 1.00 95.94 368 VAL A CA 1
ATOM 2787 C C . VAL A 1 368 ? 1.832 8.875 7.128 1.00 95.94 368 VAL A C 1
ATOM 2789 O O . VAL A 1 368 ? 1.517 8.562 8.274 1.00 95.94 368 VAL A O 1
ATOM 2792 N N . LEU A 1 369 ? 3.072 9.266 6.814 1.00 96.69 369 LEU A N 1
ATOM 2793 C CA . LEU A 1 369 ? 4.108 9.497 7.822 1.00 96.69 369 LEU A CA 1
ATOM 2794 C C . LEU A 1 369 ? 3.863 10.785 8.619 1.00 96.69 369 LEU A C 1
ATOM 2796 O O . LEU A 1 369 ? 4.345 10.899 9.742 1.00 96.69 369 LEU A O 1
ATOM 2800 N N . GLY A 1 370 ? 3.146 11.758 8.046 1.00 95.81 370 GLY A N 1
ATOM 2801 C CA . GLY A 1 370 ? 2.947 13.077 8.651 1.00 95.81 370 GLY A CA 1
ATOM 2802 C C . GLY A 1 370 ? 4.229 13.916 8.744 1.00 95.81 370 GLY A C 1
ATOM 2803 O O . GLY A 1 370 ? 4.249 14.934 9.436 1.00 95.81 370 GLY A O 1
ATOM 2804 N N . THR A 1 371 ? 5.302 13.504 8.063 1.00 94.69 371 THR A N 1
ATOM 2805 C CA . THR A 1 371 ? 6.595 14.197 8.062 1.00 94.69 371 THR A CA 1
ATOM 2806 C C . THR A 1 371 ? 6.661 15.176 6.886 1.00 94.69 371 THR A C 1
ATOM 2808 O O . THR A 1 371 ? 6.392 14.771 5.752 1.00 94.69 371 THR A O 1
ATOM 2811 N N . PRO A 1 372 ? 7.070 16.444 7.095 1.00 97.00 372 PRO A N 1
ATOM 2812 C CA . PRO A 1 372 ? 7.266 17.392 6.002 1.00 97.00 372 PRO A CA 1
ATOM 2813 C C . PRO A 1 372 ? 8.227 16.862 4.929 1.00 97.00 372 PRO A C 1
ATOM 2815 O O . PRO A 1 372 ? 9.287 16.315 5.244 1.00 97.00 372 PRO A O 1
ATOM 2818 N N . VAL A 1 373 ? 7.906 17.100 3.654 1.00 97.62 373 VAL A N 1
ATOM 2819 C CA . VAL A 1 373 ? 8.705 16.641 2.500 1.00 97.62 373 VAL A CA 1
ATOM 2820 C C . VAL A 1 373 ? 10.146 17.154 2.562 1.00 97.62 373 VAL A C 1
ATOM 2822 O O . VAL A 1 373 ? 11.070 16.429 2.210 1.00 97.62 373 VAL A O 1
ATOM 2825 N N . SER A 1 374 ? 10.375 18.365 3.078 1.00 97.62 374 SER A N 1
ATOM 2826 C CA . SER A 1 374 ? 11.725 18.918 3.265 1.00 97.62 374 SER A CA 1
ATOM 2827 C C . SER A 1 374 ? 12.577 18.115 4.258 1.00 97.62 374 SER A C 1
ATOM 2829 O O . SER A 1 374 ? 13.780 17.941 4.044 1.00 97.62 374 SER A O 1
ATOM 2831 N N . GLN A 1 375 ? 11.964 17.588 5.323 1.00 97.44 375 GLN A N 1
ATOM 2832 C CA . GLN A 1 375 ? 12.650 16.739 6.299 1.00 97.44 375 GLN A CA 1
ATOM 2833 C C . GLN A 1 375 ? 12.950 15.364 5.704 1.00 97.44 375 GLN A C 1
ATOM 2835 O O . GLN A 1 375 ? 14.075 14.889 5.835 1.00 97.44 375 GLN A O 1
ATOM 2840 N N . LEU A 1 376 ? 11.989 14.765 4.990 1.00 96.81 376 LEU A N 1
ATOM 2841 C CA . LEU A 1 376 ? 12.187 13.495 4.283 1.00 96.81 376 LEU A CA 1
ATOM 2842 C C . LEU A 1 376 ? 13.28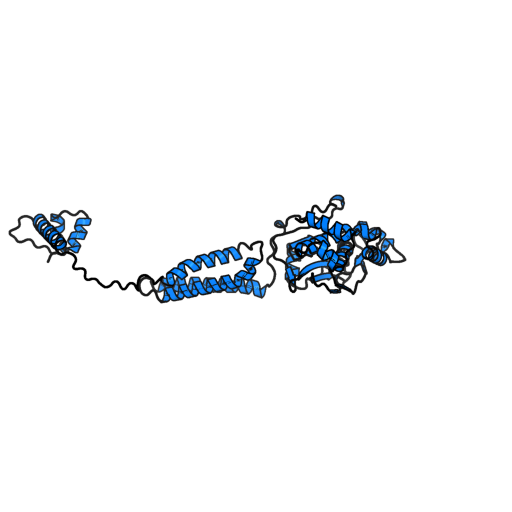4 13.611 3.216 1.00 96.81 376 LEU A C 1
ATOM 2844 O O . LEU A 1 376 ? 14.189 12.785 3.174 1.00 96.81 376 LEU A O 1
ATOM 2848 N N . SER A 1 377 ? 13.261 14.681 2.420 1.00 97.44 377 SER A N 1
ATOM 2849 C CA . SER A 1 377 ? 14.290 14.974 1.419 1.00 97.44 377 SER A CA 1
ATOM 2850 C C . SER A 1 377 ? 15.680 15.081 2.037 1.00 97.44 377 SER A C 1
ATOM 2852 O O . SER A 1 377 ? 16.622 14.505 1.499 1.00 97.44 377 SER A O 1
ATOM 2854 N N . THR A 1 378 ? 15.808 15.760 3.180 1.00 97.19 378 THR A N 1
ATOM 2855 C CA . THR A 1 378 ? 17.089 15.865 3.895 1.00 97.19 378 THR A CA 1
ATOM 2856 C C . THR A 1 378 ? 17.523 14.512 4.460 1.00 97.19 378 THR A C 1
ATOM 2858 O O . THR A 1 378 ? 18.687 14.143 4.346 1.00 97.19 378 THR A O 1
ATOM 2861 N N . GLN A 1 379 ? 16.590 13.756 5.046 1.00 96.25 379 GLN A N 1
ATOM 2862 C CA . GLN A 1 379 ? 16.857 12.457 5.665 1.00 96.25 379 GLN A CA 1
ATOM 2863 C C . GLN A 1 379 ? 17.329 11.406 4.652 1.00 96.25 379 GLN A C 1
ATOM 2865 O O . GLN A 1 379 ? 18.213 10.612 4.967 1.00 96.25 379 GLN A O 1
ATOM 2870 N N . TYR A 1 380 ? 16.735 11.392 3.460 1.00 96.06 380 TYR A N 1
ATOM 2871 C CA . TYR A 1 380 ? 16.970 10.372 2.437 1.00 96.06 380 TYR A CA 1
ATOM 2872 C C . TYR A 1 380 ? 17.807 10.866 1.248 1.00 96.06 380 TYR A C 1
ATOM 2874 O O . TYR A 1 380 ? 18.083 10.095 0.335 1.00 96.06 380 TYR A O 1
ATOM 2882 N N . GLY A 1 381 ? 18.235 12.132 1.249 1.00 95.81 381 GLY A N 1
ATOM 2883 C CA . GLY A 1 381 ? 19.084 12.697 0.197 1.00 95.81 381 GLY A CA 1
ATOM 2884 C C . GLY A 1 381 ? 18.388 12.822 -1.160 1.00 95.81 381 GLY A C 1
ATOM 2885 O O . GLY A 1 381 ? 19.003 12.557 -2.191 1.00 95.81 381 GLY A O 1
ATOM 2886 N N . TRP A 1 382 ? 17.106 13.199 -1.182 1.00 96.50 382 TRP A N 1
ATOM 2887 C CA . TRP A 1 382 ? 16.361 13.339 -2.438 1.00 96.50 382 TRP A CA 1
ATOM 2888 C C . TRP A 1 382 ? 16.904 14.475 -3.308 1.00 96.50 382 TRP A C 1
ATOM 2890 O O . TRP A 1 382 ? 17.317 15.522 -2.805 1.00 96.50 382 TRP A O 1
ATOM 2900 N N . SER A 1 383 ? 16.838 14.290 -4.629 1.00 96.31 383 SER A N 1
ATOM 2901 C CA . SER A 1 383 ? 17.130 15.350 -5.595 1.00 96.31 383 SER A CA 1
ATOM 2902 C C . SER A 1 383 ? 16.132 16.507 -5.453 1.00 96.31 383 SER A C 1
ATOM 2904 O O . SER A 1 383 ? 14.984 16.308 -5.056 1.00 96.31 383 SER A O 1
ATOM 2906 N N . ALA A 1 384 ? 16.541 17.725 -5.824 1.00 96.50 384 ALA A N 1
ATOM 2907 C CA . ALA A 1 384 ? 15.660 18.897 -5.769 1.00 96.50 384 ALA A CA 1
ATOM 2908 C C . ALA A 1 384 ? 14.377 18.710 -6.603 1.00 96.50 384 ALA A C 1
ATOM 2910 O O . ALA A 1 384 ? 13.308 19.157 -6.191 1.00 96.50 384 ALA A O 1
ATOM 2911 N N . THR A 1 385 ? 14.483 18.017 -7.743 1.00 96.00 385 THR A N 1
ATOM 2912 C CA . THR A 1 385 ? 13.345 17.640 -8.593 1.00 96.00 385 THR A CA 1
ATOM 2913 C C . THR A 1 385 ? 12.401 16.690 -7.866 1.00 96.00 385 THR A C 1
ATOM 2915 O O . THR A 1 385 ? 11.204 16.940 -7.818 1.00 96.00 385 THR A O 1
ATOM 2918 N N . THR A 1 386 ? 12.926 15.634 -7.242 1.00 96.69 386 THR A N 1
ATOM 2919 C CA . THR A 1 386 ? 12.103 14.692 -6.474 1.00 96.69 386 THR A CA 1
ATOM 2920 C C . THR A 1 386 ? 11.398 15.392 -5.312 1.00 96.69 386 THR A C 1
ATOM 2922 O O . THR A 1 386 ? 10.198 15.210 -5.127 1.00 96.69 386 THR A O 1
ATOM 2925 N N . THR A 1 387 ? 12.091 16.261 -4.574 1.00 97.62 387 THR A N 1
ATOM 2926 C CA . THR A 1 387 ? 11.489 17.036 -3.480 1.00 97.62 387 THR A CA 1
ATOM 2927 C C . THR A 1 387 ? 10.351 17.930 -3.961 1.00 97.62 387 THR A C 1
ATOM 2929 O O . THR A 1 387 ? 9.290 17.948 -3.339 1.00 97.62 387 THR A O 1
ATOM 2932 N N . SER A 1 388 ? 10.545 18.676 -5.053 1.00 97.06 388 SER A N 1
ATOM 2933 C CA . SER A 1 388 ? 9.521 19.595 -5.557 1.00 97.06 388 SER A CA 1
ATOM 2934 C C . SER A 1 388 ? 8.316 18.857 -6.145 1.00 97.06 388 SER A C 1
ATOM 2936 O O . SER A 1 388 ? 7.186 19.248 -5.854 1.00 97.06 388 SER A O 1
ATOM 2938 N N . SER A 1 389 ? 8.534 17.764 -6.884 1.00 96.06 389 SER A N 1
ATOM 2939 C CA . SER A 1 389 ? 7.460 16.914 -7.413 1.00 96.06 389 SER A CA 1
ATOM 2940 C C . SER A 1 389 ? 6.635 16.277 -6.296 1.00 96.06 389 SER A C 1
ATOM 2942 O O . SER A 1 389 ? 5.418 16.433 -6.271 1.00 96.06 389 SER A O 1
ATOM 2944 N N . VAL A 1 390 ? 7.283 15.656 -5.306 1.00 96.12 390 VAL A N 1
ATOM 2945 C CA . VAL A 1 390 ? 6.575 15.024 -4.181 1.00 96.12 390 VAL A CA 1
ATOM 2946 C C . VAL A 1 390 ? 5.826 16.058 -3.343 1.00 96.12 390 VAL A C 1
ATOM 2948 O O . VAL A 1 390 ? 4.701 15.805 -2.925 1.00 96.12 390 VAL A O 1
ATOM 2951 N N . GLN A 1 391 ? 6.396 17.247 -3.117 1.00 96.44 391 GLN A N 1
ATOM 2952 C CA . GLN A 1 391 ? 5.690 18.321 -2.412 1.00 96.44 391 GLN A CA 1
ATOM 2953 C C . GLN A 1 391 ? 4.449 18.797 -3.175 1.00 96.44 391 GLN A C 1
ATOM 2955 O O . GLN A 1 391 ? 3.420 19.063 -2.550 1.00 96.44 391 GLN A O 1
ATOM 2960 N N . ALA A 1 392 ? 4.533 18.910 -4.503 1.00 94.19 392 ALA A N 1
ATOM 2961 C CA . ALA A 1 392 ? 3.397 19.293 -5.336 1.00 94.19 392 ALA A CA 1
ATOM 2962 C C . ALA A 1 392 ? 2.264 18.257 -5.273 1.00 94.19 392 ALA A C 1
ATOM 2964 O O . ALA A 1 392 ? 1.096 18.645 -5.225 1.00 94.19 392 ALA A O 1
ATOM 2965 N N . ASP A 1 393 ? 2.600 16.969 -5.214 1.00 93.06 393 ASP A N 1
ATOM 2966 C CA . ASP A 1 393 ? 1.621 15.885 -5.102 1.00 93.06 393 ASP A CA 1
ATOM 2967 C C . ASP A 1 393 ? 1.032 15.791 -3.685 1.00 93.06 393 ASP A C 1
ATOM 2969 O O . ASP A 1 393 ? -0.181 15.669 -3.536 1.00 93.06 393 ASP A O 1
ATOM 2973 N N . VAL A 1 394 ? 1.835 15.958 -2.623 1.00 93.56 394 VAL A N 1
ATOM 2974 C CA . VAL A 1 394 ? 1.331 16.004 -1.231 1.00 93.56 394 VAL A CA 1
ATOM 2975 C C . VAL A 1 394 ? 0.285 17.106 -1.046 1.00 93.56 394 VAL A C 1
ATOM 2977 O O . VAL A 1 394 ? -0.726 16.882 -0.383 1.00 93.56 394 VAL A O 1
ATOM 2980 N N . ASN A 1 395 ? 0.484 18.269 -1.672 1.00 92.50 395 ASN A N 1
ATOM 2981 C CA . ASN A 1 395 ? -0.463 19.387 -1.617 1.00 92.50 395 ASN A CA 1
ATOM 2982 C C . ASN A 1 395 ? -1.807 19.095 -2.311 1.00 92.50 395 ASN A C 1
ATOM 2984 O O . ASN A 1 395 ? -2.753 19.854 -2.129 1.00 92.50 395 ASN A O 1
ATOM 2988 N N . GLN A 1 396 ? -1.890 18.041 -3.128 1.00 89.38 396 GLN A N 1
ATOM 2989 C CA . GLN A 1 396 ? -3.123 17.603 -3.791 1.00 89.38 396 GLN A CA 1
ATOM 2990 C C . GLN A 1 396 ? -3.854 16.491 -3.020 1.00 89.38 396 GLN A C 1
ATOM 2992 O O . GLN A 1 396 ? -4.976 16.136 -3.377 1.00 89.38 396 GLN A O 1
ATOM 2997 N N . ILE A 1 397 ? -3.216 15.900 -2.003 1.00 88.31 397 ILE A N 1
ATOM 2998 C CA . ILE A 1 397 ? -3.802 14.843 -1.162 1.00 88.31 397 ILE A CA 1
ATOM 2999 C C . ILE A 1 397 ? -4.696 15.448 -0.064 1.00 88.31 397 ILE A C 1
ATOM 3001 O O . ILE A 1 397 ? -5.660 14.801 0.356 1.00 88.31 397 ILE A O 1
ATOM 3005 N N . THR A 1 398 ? -4.357 16.663 0.390 1.00 69.56 398 THR A N 1
ATOM 3006 C CA . THR A 1 398 ? -5.075 17.473 1.394 1.00 69.56 398 THR A CA 1
ATOM 3007 C C . THR A 1 398 ? -6.279 18.182 0.804 1.00 69.56 398 THR A C 1
ATOM 3009 O O . THR A 1 398 ? -7.326 18.204 1.488 1.00 69.56 398 THR A O 1
#

InterPro domains:
  IPR009272 Protein of unknown function DUF929 [PF06053] (198-262)
  IPR036249 Thioredoxin-like superfamily [SSF52833] (198-311)

Radius of gyration: 40.4 Å; Cα contacts (8 Å, |Δi|>4): 593; chains: 1; bounding box: 103×39×103 Å

Solvent-accessible surface area (backbone atoms only — not comparable to full-atom values): 21556 Å² total; per-residue (Å²): 112,68,39,59,70,56,50,52,54,43,47,75,72,68,52,52,50,53,62,51,41,66,36,80,80,27,45,57,79,68,59,93,86,53,94,51,51,16,67,54,52,51,53,53,52,55,54,49,53,57,49,61,69,65,59,66,80,77,74,74,73,68,77,74,62,79,78,66,82,75,61,76,51,59,34,59,54,13,66,57,43,38,58,54,38,48,50,53,48,49,44,50,67,75,48,70,60,64,50,65,65,52,70,74,36,46,66,55,46,52,50,51,36,51,51,22,49,50,37,31,51,55,26,59,72,66,57,87,81,84,70,57,73,63,62,54,51,54,51,52,50,49,52,54,49,50,48,52,51,51,47,48,53,55,50,44,51,51,71,73,59,69,42,68,89,72,78,62,58,87,68,45,42,78,40,49,83,45,92,41,62,94,68,69,35,60,53,36,30,31,43,67,45,55,76,36,59,54,96,86,16,40,26,40,37,41,38,31,26,46,33,39,24,34,25,12,34,28,26,53,20,50,52,50,31,51,52,60,54,30,84,43,70,42,61,85,42,69,45,55,12,34,74,84,51,99,46,41,12,15,29,20,43,49,65,69,55,50,44,71,46,36,94,63,44,31,80,44,69,28,48,24,77,82,71,55,78,92,55,76,46,71,61,96,46,53,53,55,44,40,51,44,71,54,56,23,80,88,42,57,17,24,40,32,42,25,55,30,35,39,37,48,34,46,67,25,64,32,74,76,43,44,80,29,5,48,74,62,24,60,90,73,61,43,23,31,60,51,39,51,52,20,50,73,67,70,34,64,72,59,17,72,67,33,47,68,56,15,33,47,53,40,15,53,53,37,59,78,67,71,52,58,55,70,58,52,25,66,75,56,66,52,51,73,66,57,42,52,52,23,44,59,44,39,69,56,71,112

Secondary structure (DSSP, 8-state):
---HHHHHHHHHTT--HHHHHT-TTT-----TT-S-HHHHHHHHHHHHHHHHTTS----------TTSTT---HHHHHHHHHHHHHHHHHHHHHS--SSTHHHHHHHHHHHHHHHHHHHHHHHHHH-TTSS-HHHHHHHHHHHHHHHHHHHHHHHHHHHHH-PPPPPPGGGPEEES--S-GGGTPPPEEE-SPPP-EETTEEEEEEEEETT-HHHHHHHHHHHHHHHHT-SEEE---EEE--SSSSSTT-EEE-GGG-EEE-SS-EEEEEEE-S--TTPPPPPSSHHHHHHHHHHSTT-SSEEEETTTEEEES-SS-GGGGGGGSTTTTTTTT-HHHHHHHHHHTT-HHHHHHHHHHHHHHHHHHHHHHT--HHHHHHHHT--HHHHHHHHHHHHHH-

pLDDT: mean 84.52, std 15.88, range [40.69, 98.62]

Sequence (398 aa):
MVDWDRVDELKQKGWDWNRIAADSKVSFHPDSSVQQAGPALRRLYYRRQSRAGREAPTSVTKKVDPTIERKWSIARAGYLLTPIFGIWFLIAYLAPSPVGLLISAIPWLALGLAIAVILLAVGLLRSNKRWTTVLRGTLIWGVVGGIAIAGVIGLAGSLIYGCPYLPPASSLTSQSASAQPSQGVPAWQSGGMAPWQDGGKPIVYFYGATWCPYCSAASWSIWKALSQYSTSVTNVQTGFSSLADTAPGTPEVILANLVVNSPSISWKVSEDTSGVDGNFPGTANCYQQAYVSAYSNGGIPFLVINGQIVHAGQINPPGNLASFSYASTAPSHNGAALMQQQVTNESGQGWNMVSFQAYWIMAFIAHVLGTPVSQLSTQYGWSATTTSSVQADVNQIT

Mean predicted aligned error: 13.69 Å

Foldseek 3Di:
DFPVVQVVVVVVVVDAQQRSQPPVNRVQDDDPPDPGRSVVVVVVVVVVVVVVVPPPPPPPPPVPPPVPPPCPPLLVVLVVQQVVLVVVLVCVVVPVDLECVSVVCNVVSLVSNVVSLVSNLVSLVPPPPDDDPVVSVCVNCVSVVVSVVVVCCVVCVCVVAVADDDDAQVQWDFFDPLVPVVLVFDGKTFHSDAFDADPNAKEKEKWEEQQDLLQFLQQLLVVLLLLLQAPDKDQFDKFFHDCPDPQGQQIHTPLVRIDGHGPHHHYYYFYHHPNDPPDTGDDPGNNRVNCCVRHQVPAPTWIDIRNGIIGHTHLFDSVQLSCLGCVNPPPVSCSNVVLVVCSVVCHDSSNVRNVLSSLLVNLSSCLVSVHQLVVSCVVRVDDPVSSVSNNVNVVSRD